Protein AF-A0A9E0SSR3-F1 (afdb_monomer)

Foldseek 3Di:
DDDDDDDDDDDDDDDDDDDDDDDDDDDDDDDDDDDDDDDDDDDDDDDDDDDDDDDDDDDDDDDDDDDDDDDDDDDDDDDDDDDDDDDDDDDDDDDDPDDPPPPPPPDPPPDPDPPPLLVQLAAAPAEEEFEPCLFDLSLLQQLLNLVSHYQYEYEDQDPVSQVVSQVVSVVVPRDHYHYQHFDLLDLVGQQVSQVCCCPPVHQHQEYEAPFADFDFDAPVPDDPVNLVVRLSRLPVSLVSNVVSNLVRCLVVLGHFYEREAALLLPDDDGRGVSNSVSSVNSLVVQLVCLVVCVVSNYAGEYEYEAAEDTPNCVVQCPPPVSVVVLLVLQLQSDGDYSNLCSSVSSCRSGSVCSPPHSYYHYDHNCNNVDD

Radius of gyration: 33.17 Å; Cα contacts (8 Å, |Δi|>4): 531; chains: 1; bounding box: 110×80×106 Å

Nearest PDB structures (foldseek):
  5u9p-assembly1_C  TM=9.780E-01  e=1.387E-35  Burkholderia cenocepacia J2315
  4ibo-assembly1_C  TM=9.867E-01  e=1.093E-34  Agrobacterium fabrum str. C58
  3cxr-assembly1_A  TM=9.674E-01  e=9.630E-32  Streptococcus suis 05ZYH33
  6y4d-assembly1_A  TM=9.589E-01  e=2.895E-24  Zephyranthes treatiae
  7wwx-assembly1_A  TM=9.240E-01  e=2.551E-21  Herbaspirillum huttiense subsp. putei IAM 15032

Mean predicted aligned error: 15.44 Å

Structure (mmCIF, N/CA/C/O backbone):
data_AF-A0A9E0SSR3-F1
#
_entry.id   AF-A0A9E0SSR3-F1
#
loop_
_atom_site.group_PDB
_atom_site.id
_atom_site.type_symbol
_atom_site.label_atom_id
_atom_site.label_alt_id
_atom_site.label_comp_id
_atom_site.label_asym_id
_atom_site.label_entity_id
_atom_site.label_seq_id
_atom_site.pdbx_PDB_ins_code
_atom_site.Cartn_x
_atom_site.Cartn_y
_atom_site.Cartn_z
_atom_site.occupancy
_atom_site.B_iso_or_equiv
_atom_site.auth_seq_id
_atom_site.auth_comp_id
_atom_site.auth_asym_id
_atom_site.auth_atom_id
_atom_site.pdbx_PDB_model_num
ATOM 1 N N . MET A 1 1 ? -44.511 -11.052 -64.572 1.00 38.31 1 MET A N 1
ATOM 2 C CA . MET A 1 1 ? -44.019 -11.816 -65.741 1.00 38.31 1 MET A CA 1
ATOM 3 C C . MET A 1 1 ? -42.510 -11.606 -65.842 1.00 38.31 1 MET A C 1
ATOM 5 O O . MET A 1 1 ? -42.087 -10.483 -65.611 1.00 38.31 1 MET A O 1
ATOM 9 N N . GLY A 1 2 ? -41.720 -12.656 -66.117 1.00 45.28 2 GLY A N 1
ATOM 10 C CA . GLY A 1 2 ? -40.333 -12.527 -66.626 1.00 45.28 2 GLY A CA 1
ATOM 11 C C . GLY A 1 2 ? -40.327 -12.316 -68.154 1.00 45.28 2 GLY A C 1
ATOM 12 O O . GLY A 1 2 ? -41.429 -12.162 -68.688 1.00 45.28 2 GLY A O 1
ATOM 13 N N . PRO A 1 3 ? -39.177 -12.337 -68.875 1.00 61.84 3 PRO A N 1
ATOM 14 C CA . PRO A 1 3 ? -37.990 -13.217 -68.704 1.00 61.84 3 PRO A CA 1
ATOM 15 C C . PRO A 1 3 ? -36.643 -12.452 -68.496 1.00 61.84 3 PRO A C 1
ATOM 17 O O . PRO A 1 3 ? -36.625 -11.234 -68.602 1.00 61.84 3 PRO A O 1
ATOM 20 N N . ARG A 1 4 ? -35.546 -13.042 -67.964 1.00 42.62 4 ARG A N 1
ATOM 21 C CA . ARG A 1 4 ? -34.426 -13.805 -68.619 1.00 42.62 4 ARG A CA 1
ATOM 22 C C . ARG A 1 4 ? -33.921 -13.176 -69.941 1.00 42.62 4 ARG A C 1
ATOM 24 O O . ARG A 1 4 ? -34.754 -12.952 -70.806 1.00 42.62 4 ARG A O 1
ATOM 31 N N . GLY A 1 5 ? -32.634 -12.926 -70.227 1.00 33.50 5 GLY A N 1
ATOM 32 C CA . GLY A 1 5 ? -31.317 -13.082 -69.552 1.00 33.50 5 GLY A CA 1
ATOM 33 C C . GLY A 1 5 ? -30.255 -12.299 -70.388 1.00 33.50 5 GLY A C 1
ATOM 34 O O . GLY A 1 5 ? -30.669 -11.414 -71.129 1.00 33.50 5 GLY A O 1
ATOM 35 N N . ASP A 1 6 ? -28.931 -12.530 -70.412 1.00 40.16 6 ASP A N 1
ATOM 36 C CA . ASP A 1 6 ? -28.001 -13.392 -69.650 1.00 40.16 6 ASP A CA 1
ATOM 37 C C . ASP A 1 6 ? -26.511 -12.996 -69.973 1.00 40.16 6 ASP A C 1
ATOM 39 O O . ASP A 1 6 ? -26.298 -11.997 -70.651 1.00 40.16 6 ASP A O 1
ATOM 43 N N . GLN A 1 7 ? -25.503 -13.795 -69.567 1.00 34.34 7 GLN A N 1
ATOM 44 C CA . GLN A 1 7 ? -24.059 -13.781 -69.961 1.00 34.34 7 GLN A CA 1
ATOM 45 C C . GLN A 1 7 ? -23.076 -12.719 -69.378 1.00 34.34 7 GLN A C 1
ATOM 47 O O . GLN A 1 7 ? -23.081 -11.540 -69.717 1.00 34.34 7 GLN A O 1
ATOM 52 N N . ARG A 1 8 ? -22.103 -13.220 -68.588 1.00 37.25 8 ARG A N 1
ATOM 53 C CA . ARG A 1 8 ? -20.719 -12.689 -68.424 1.00 37.25 8 ARG A CA 1
ATOM 54 C C . ARG A 1 8 ? -19.788 -13.421 -69.436 1.00 37.25 8 ARG A C 1
ATOM 56 O O . ARG A 1 8 ? -20.233 -14.462 -69.924 1.00 37.25 8 ARG A O 1
ATOM 63 N N . PRO A 1 9 ? -18.531 -12.998 -69.733 1.00 44.44 9 PRO A N 1
ATOM 64 C CA . PRO A 1 9 ? -17.406 -13.084 -68.775 1.00 44.44 9 PRO A CA 1
ATOM 65 C C . PRO A 1 9 ? -16.320 -11.983 -68.904 1.00 44.44 9 PRO A C 1
ATOM 67 O O . PRO A 1 9 ? -16.315 -11.188 -69.836 1.00 44.44 9 PRO A O 1
ATOM 70 N N . GLY A 1 10 ? -15.360 -11.979 -67.972 1.00 29.73 10 GLY A N 1
ATOM 71 C CA . GLY A 1 10 ? -14.159 -11.136 -68.022 1.00 29.73 10 GLY A CA 1
ATOM 72 C C . GLY A 1 10 ? -13.473 -11.060 -66.659 1.00 29.73 10 GLY A C 1
ATOM 73 O O . GLY A 1 10 ? -13.881 -10.266 -65.818 1.00 29.73 10 GLY A O 1
ATOM 74 N N . ALA A 1 11 ? -12.483 -11.921 -66.422 1.00 32.44 11 ALA A N 1
ATOM 75 C CA . ALA A 1 11 ? -11.658 -11.893 -65.215 1.00 32.44 11 ALA A CA 1
ATOM 76 C C . ALA A 1 11 ? -10.379 -11.086 -65.469 1.00 32.44 11 ALA A C 1
ATOM 78 O O . ALA A 1 11 ? -9.798 -11.200 -66.546 1.00 32.44 11 ALA A O 1
ATOM 79 N N . LEU A 1 12 ? -9.931 -10.333 -64.464 1.00 34.34 12 LEU A N 1
ATOM 80 C CA . LEU A 1 12 ? -8.551 -9.876 -64.338 1.00 34.34 12 LEU A CA 1
ATOM 81 C C . LEU A 1 12 ? -8.130 -10.044 -62.878 1.00 34.34 12 LEU A C 1
ATOM 83 O O . LEU A 1 12 ? -8.772 -9.522 -61.967 1.00 34.34 12 LEU A O 1
ATOM 87 N N . GLU A 1 13 ? -7.087 -10.840 -62.695 1.00 34.66 13 GLU A N 1
ATOM 88 C CA . GLU A 1 13 ? -6.327 -10.988 -61.459 1.00 34.66 13 GLU A CA 1
ATOM 89 C C . GLU A 1 13 ? -5.354 -9.806 -61.365 1.00 34.66 13 GLU A C 1
ATOM 91 O O . GLU A 1 13 ? -4.778 -9.436 -62.388 1.00 34.66 13 GLU A O 1
ATOM 96 N N . ASP A 1 14 ? -5.117 -9.249 -60.173 1.00 35.16 14 ASP A N 1
ATOM 97 C CA . ASP A 1 14 ? -3.917 -8.429 -59.956 1.00 35.16 14 ASP A CA 1
ATOM 98 C C . ASP A 1 14 ? -3.368 -8.582 -58.525 1.00 35.16 14 ASP A C 1
ATOM 100 O O . ASP A 1 14 ? -3.754 -7.895 -57.583 1.00 35.16 14 ASP A O 1
ATOM 104 N N . GLN A 1 15 ? -2.544 -9.622 -58.410 1.00 33.06 15 GLN A N 1
ATOM 105 C CA . GLN A 1 15 ? -1.325 -9.787 -57.607 1.00 33.06 15 GLN A CA 1
ATOM 106 C C . GLN A 1 15 ? -1.195 -9.076 -56.245 1.00 33.06 15 GLN A C 1
ATOM 108 O O . GLN A 1 15 ? -0.981 -7.868 -56.145 1.00 33.06 15 GLN A O 1
ATOM 113 N N . ASP A 1 16 ? -1.116 -9.903 -55.199 1.00 34.25 16 ASP A N 1
ATOM 114 C CA . ASP A 1 16 ? -0.506 -9.559 -53.915 1.00 34.25 16 ASP A CA 1
ATOM 115 C C . ASP A 1 16 ? 0.968 -9.135 -54.076 1.00 34.25 16 ASP A C 1
ATOM 117 O O . ASP A 1 16 ? 1.752 -9.807 -54.752 1.00 34.25 16 ASP A O 1
ATOM 121 N N . GLN A 1 17 ? 1.380 -8.079 -53.366 1.00 31.50 17 GLN A N 1
ATOM 122 C CA . GLN A 1 17 ? 2.788 -7.812 -53.052 1.00 31.50 17 GLN A CA 1
ATOM 123 C C . GLN A 1 17 ? 2.940 -7.439 -51.571 1.00 31.50 17 GLN A C 1
ATOM 125 O O . GLN A 1 17 ? 2.714 -6.297 -51.168 1.00 31.50 17 GLN A O 1
ATOM 130 N N . GLU A 1 18 ? 3.357 -8.411 -50.758 1.00 37.19 18 GLU A N 1
ATOM 131 C CA . GLU A 1 18 ? 3.915 -8.153 -49.428 1.00 37.19 18 GLU A CA 1
ATOM 132 C C . GLU A 1 18 ? 5.345 -7.589 -49.552 1.00 37.19 18 GLU A C 1
ATOM 134 O O . GLU A 1 18 ? 6.150 -8.133 -50.312 1.00 37.19 18 GLU A O 1
ATOM 139 N N . PRO A 1 19 ? 5.723 -6.551 -48.784 1.00 39.19 19 PRO A N 1
ATOM 140 C CA . PRO A 1 19 ? 7.119 -6.158 -48.639 1.00 39.19 19 PRO A CA 1
ATOM 141 C C . PRO A 1 19 ? 7.780 -6.880 -47.451 1.00 39.19 19 PRO A C 1
ATOM 143 O O . PRO A 1 19 ? 7.548 -6.541 -46.287 1.00 39.19 19 PRO A O 1
ATOM 146 N N . GLU A 1 20 ? 8.667 -7.836 -47.740 1.00 33.56 20 GLU A N 1
ATOM 147 C CA . GLU A 1 20 ? 9.577 -8.413 -46.742 1.00 33.56 20 GLU A CA 1
ATOM 148 C C . GLU A 1 20 ? 10.486 -7.330 -46.126 1.00 33.56 20 GLU A C 1
ATOM 150 O O . GLU A 1 20 ? 11.180 -6.597 -46.832 1.00 33.56 20 GLU A O 1
ATOM 155 N N . LEU A 1 21 ? 10.554 -7.267 -44.792 1.00 35.69 21 LEU A N 1
ATOM 156 C CA . LEU A 1 21 ? 11.425 -6.340 -44.058 1.00 35.69 21 LEU A CA 1
ATOM 157 C C . LEU A 1 21 ? 12.453 -7.091 -43.200 1.00 35.69 21 LEU A C 1
ATOM 159 O O . LEU A 1 21 ? 12.410 -7.115 -41.969 1.00 35.69 21 LEU A O 1
ATOM 163 N N . HIS A 1 22 ? 13.443 -7.680 -43.873 1.00 37.38 22 HIS A N 1
ATOM 164 C CA . HIS A 1 22 ? 14.673 -8.147 -43.235 1.00 37.38 22 HIS A CA 1
ATOM 165 C C . HIS A 1 22 ? 15.676 -6.995 -43.055 1.00 37.38 22 HIS A C 1
ATOM 167 O O . HIS A 1 22 ? 16.493 -6.720 -43.931 1.00 37.38 22 HIS A O 1
ATOM 173 N N . ALA A 1 23 ? 15.676 -6.368 -41.876 1.00 35.09 23 ALA A N 1
ATOM 174 C CA . ALA A 1 23 ? 16.703 -5.406 -41.469 1.00 35.09 23 ALA A CA 1
ATOM 175 C C . ALA A 1 23 ? 17.482 -5.916 -40.243 1.00 35.09 23 ALA A C 1
ATOM 177 O O . ALA A 1 23 ? 16.950 -6.005 -39.136 1.00 35.09 23 ALA A O 1
ATOM 178 N N . ARG A 1 24 ? 18.767 -6.246 -40.431 1.00 36.78 24 ARG A N 1
ATOM 179 C CA . ARG A 1 24 ? 19.707 -6.510 -39.325 1.00 36.78 24 ARG A CA 1
ATOM 180 C C . ARG A 1 24 ? 20.199 -5.172 -38.747 1.00 36.78 24 ARG A C 1
ATOM 182 O O . ARG A 1 24 ? 20.486 -4.270 -39.532 1.00 36.78 24 ARG A O 1
ATOM 189 N N . PRO A 1 25 ? 20.349 -5.019 -37.420 1.00 41.94 25 PRO A N 1
ATOM 190 C CA . PRO A 1 25 ? 20.829 -3.768 -36.842 1.00 41.94 25 PRO A CA 1
ATOM 191 C C . PRO A 1 25 ? 22.341 -3.591 -37.052 1.00 41.94 25 PRO A C 1
ATOM 193 O O . PRO A 1 25 ? 23.139 -4.432 -36.636 1.00 41.94 25 PRO A O 1
ATOM 196 N N . HIS A 1 26 ? 22.737 -2.466 -37.650 1.00 34.84 26 HIS A N 1
ATOM 197 C CA . HIS A 1 26 ? 24.120 -1.991 -37.626 1.00 34.84 26 HIS A CA 1
ATOM 198 C C . HIS A 1 26 ? 24.444 -1.367 -36.258 1.00 34.84 26 HIS A C 1
ATOM 200 O O . HIS A 1 26 ? 23.691 -0.536 -35.752 1.00 34.84 26 HIS A O 1
ATOM 206 N N . LEU A 1 27 ? 25.582 -1.751 -35.676 1.00 36.62 27 LEU A N 1
ATOM 207 C CA . LEU A 1 27 ? 26.154 -1.123 -34.481 1.00 36.62 27 LEU A CA 1
ATOM 208 C C . LEU A 1 27 ? 26.982 0.112 -34.883 1.00 36.62 27 LEU A C 1
ATOM 210 O O . LEU A 1 27 ? 27.830 -0.024 -35.766 1.00 36.62 27 LEU A O 1
ATOM 214 N N . PRO A 1 28 ? 26.795 1.286 -34.250 1.00 42.66 28 PRO A N 1
ATOM 215 C CA . PRO A 1 28 ? 27.692 2.423 -34.425 1.00 42.66 28 PRO A CA 1
ATOM 216 C C . PRO A 1 28 ? 28.996 2.268 -33.621 1.00 42.66 28 PRO A C 1
ATOM 218 O O . PRO A 1 28 ? 29.064 1.567 -32.610 1.00 42.66 28 PRO A O 1
ATOM 221 N N . GLU A 1 29 ? 30.036 2.931 -34.119 1.00 35.50 29 GLU A N 1
ATOM 222 C CA . GLU A 1 29 ? 31.445 2.750 -33.753 1.00 35.50 29 GLU A CA 1
ATOM 223 C C . GLU A 1 29 ? 31.858 3.387 -32.410 1.00 35.50 29 GLU A C 1
ATOM 225 O O . GLU A 1 29 ? 31.206 4.290 -31.882 1.00 35.50 29 GLU A O 1
ATOM 230 N N . GLN A 1 30 ? 32.982 2.924 -31.852 1.00 32.69 30 GLN A N 1
ATOM 231 C CA . GLN A 1 30 ? 33.506 3.380 -30.560 1.00 32.69 30 GLN A CA 1
ATOM 232 C C . GLN A 1 30 ? 34.227 4.733 -30.667 1.00 32.69 30 GLN A C 1
ATOM 234 O O . GLN A 1 30 ? 35.261 4.839 -31.325 1.00 32.69 30 GLN A O 1
ATOM 239 N N . VAL A 1 31 ? 33.778 5.740 -29.912 1.00 35.44 31 VAL A N 1
ATOM 240 C CA . VAL A 1 31 ? 34.524 6.998 -29.726 1.00 35.44 31 VAL A CA 1
ATOM 241 C C . VAL A 1 31 ? 35.475 6.870 -28.530 1.00 35.44 31 VAL A C 1
ATOM 243 O O . VAL A 1 31 ? 35.044 6.636 -27.401 1.00 35.44 31 VAL A O 1
ATOM 246 N N . ARG A 1 32 ? 36.785 7.033 -28.764 1.00 37.12 32 ARG A N 1
ATOM 247 C CA . ARG A 1 32 ? 37.817 7.100 -27.708 1.00 37.12 32 ARG A CA 1
ATOM 248 C C . ARG A 1 32 ? 37.974 8.534 -27.163 1.00 37.12 32 ARG A C 1
ATOM 250 O O . ARG A 1 32 ? 37.752 9.485 -27.908 1.00 37.12 32 ARG A O 1
ATOM 257 N N . PRO A 1 33 ? 38.377 8.714 -25.889 1.00 37.47 33 PRO A N 1
ATOM 258 C CA . PRO A 1 33 ? 38.364 10.022 -25.233 1.00 37.47 33 PRO A CA 1
ATOM 259 C C . PRO A 1 33 ? 39.595 10.887 -25.548 1.00 37.47 33 PRO A C 1
ATOM 261 O O . PRO A 1 33 ? 40.723 10.393 -25.620 1.00 37.47 33 PRO A O 1
ATOM 264 N N . HIS A 1 34 ? 39.397 12.206 -25.626 1.00 34.47 34 HIS A N 1
ATOM 265 C CA . HIS A 1 34 ? 40.488 13.182 -25.639 1.00 34.47 34 HIS A CA 1
ATOM 266 C C . HIS A 1 34 ? 41.014 13.464 -24.221 1.00 34.47 34 HIS A C 1
ATOM 268 O O . HIS A 1 34 ? 40.250 13.784 -23.315 1.00 34.47 34 HIS A O 1
ATOM 274 N N . ARG A 1 35 ? 42.343 13.415 -24.050 1.00 32.72 35 ARG A N 1
ATOM 275 C CA . ARG A 1 35 ? 43.065 13.963 -22.887 1.00 32.72 35 ARG A CA 1
ATOM 276 C C . ARG A 1 35 ? 43.650 15.342 -23.207 1.00 32.72 35 ARG A C 1
ATOM 278 O O . ARG A 1 35 ? 44.307 15.477 -24.236 1.00 32.72 35 ARG A O 1
ATOM 285 N N . ARG A 1 36 ? 43.491 16.282 -22.270 1.00 32.94 36 ARG A N 1
ATOM 286 C CA . ARG A 1 36 ? 44.345 17.435 -21.874 1.00 32.94 36 ARG A CA 1
ATOM 287 C C . ARG A 1 36 ? 43.534 18.182 -20.794 1.00 32.94 36 ARG A C 1
ATOM 289 O O . ARG A 1 36 ? 42.352 18.392 -21.016 1.00 32.94 36 ARG A O 1
ATOM 296 N N . GLY A 1 37 ? 44.036 18.582 -19.629 1.00 26.62 37 GLY A N 1
ATOM 297 C CA . GLY A 1 37 ? 45.376 18.467 -19.050 1.00 26.62 37 GLY A CA 1
ATOM 298 C C . GLY A 1 37 ? 45.677 19.729 -18.235 1.00 26.62 37 GLY A C 1
ATOM 299 O O . GLY A 1 37 ? 45.951 20.755 -18.847 1.00 26.62 37 GLY A O 1
ATOM 300 N N . ALA A 1 38 ? 45.592 19.657 -16.901 1.00 30.33 38 ALA A N 1
ATOM 301 C CA . ALA A 1 38 ? 45.991 20.721 -15.974 1.00 30.33 38 ALA A CA 1
ATOM 302 C C . ALA A 1 38 ? 46.158 20.170 -14.541 1.00 30.33 38 ALA A C 1
ATOM 304 O O . ALA A 1 38 ? 45.207 19.658 -13.962 1.00 30.33 38 ALA A O 1
ATOM 305 N N . GLU A 1 39 ? 47.371 20.305 -14.020 1.00 31.39 39 GLU A N 1
ATOM 306 C CA . GLU A 1 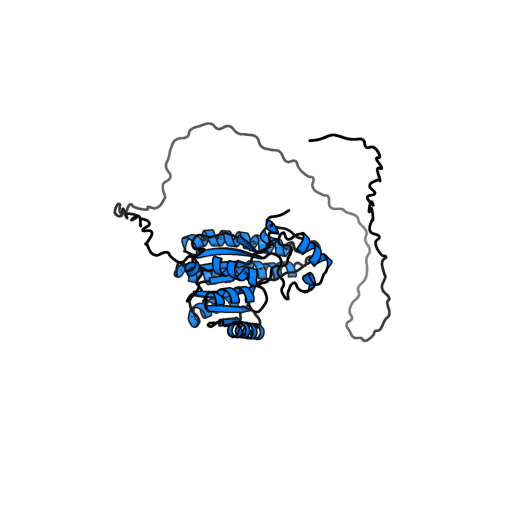39 ? 47.867 20.184 -12.635 1.00 31.39 39 GLU A CA 1
ATOM 307 C C . GLU A 1 39 ? 49.128 21.096 -12.599 1.00 31.39 39 GLU A C 1
ATOM 309 O O . GLU A 1 39 ? 49.631 21.400 -13.694 1.00 31.39 39 GLU A O 1
ATOM 314 N N . PRO A 1 40 ? 49.652 21.571 -11.447 1.00 44.56 40 PRO A N 1
ATOM 315 C CA . PRO A 1 40 ? 49.652 20.894 -10.143 1.00 44.56 40 PRO A CA 1
ATOM 316 C C . PRO A 1 40 ? 49.350 21.794 -8.923 1.00 44.56 40 PRO A C 1
ATOM 318 O O . PRO A 1 40 ? 49.104 22.986 -9.065 1.00 44.56 40 PRO A O 1
ATOM 321 N N . ASP A 1 41 ? 49.356 21.166 -7.744 1.00 29.06 41 ASP A N 1
ATOM 322 C CA . ASP A 1 41 ? 49.988 21.563 -6.464 1.00 29.06 41 ASP A CA 1
ATOM 323 C C . ASP A 1 41 ? 49.490 20.514 -5.436 1.00 29.06 41 ASP A C 1
ATOM 325 O O . ASP A 1 41 ? 48.286 20.278 -5.383 1.00 29.06 41 ASP A O 1
ATOM 329 N N . ALA A 1 42 ? 50.234 19.748 -4.629 1.00 28.89 42 ALA A N 1
ATOM 330 C CA . ALA A 1 42 ? 51.590 19.718 -4.058 1.00 28.89 42 ALA A CA 1
ATOM 331 C C . ALA A 1 42 ? 51.414 19.408 -2.542 1.00 28.89 42 ALA A C 1
ATOM 333 O O . ALA A 1 42 ? 50.375 19.736 -1.977 1.00 28.89 42 ALA A O 1
ATOM 334 N N . GLU A 1 43 ? 52.427 18.797 -1.909 1.00 27.97 43 GLU A N 1
ATOM 335 C CA . GLU A 1 43 ? 52.459 18.311 -0.503 1.00 27.97 43 GLU A CA 1
ATOM 336 C C . GLU A 1 43 ? 51.584 17.073 -0.167 1.00 27.97 43 GLU A C 1
ATOM 338 O O . GLU A 1 43 ? 50.457 16.943 -0.631 1.00 27.97 43 GLU A O 1
ATOM 343 N N . ALA A 1 44 ? 51.996 16.126 0.688 1.00 27.66 44 ALA A N 1
ATOM 344 C CA . ALA A 1 44 ? 53.327 15.626 1.074 1.00 27.66 44 ALA A CA 1
ATOM 345 C C . ALA A 1 44 ? 53.133 14.319 1.882 1.00 27.66 44 ALA A C 1
ATOM 347 O O . ALA A 1 44 ? 52.279 14.296 2.762 1.00 27.66 44 ALA A O 1
ATOM 348 N N . ASP A 1 45 ? 53.912 13.266 1.609 1.00 27.86 45 ASP A N 1
ATOM 349 C CA . ASP A 1 45 ? 54.617 12.476 2.642 1.00 27.86 45 ASP A CA 1
ATOM 350 C C . ASP A 1 45 ? 55.555 11.451 1.977 1.00 27.86 45 ASP A C 1
ATOM 352 O O . ASP A 1 45 ? 55.212 10.840 0.960 1.00 27.86 45 ASP A O 1
ATOM 356 N N . GLU A 1 46 ? 56.758 11.302 2.533 1.00 28.94 46 GLU A N 1
ATOM 357 C CA . GLU A 1 46 ? 57.804 10.382 2.063 1.00 28.94 46 GLU A CA 1
ATOM 358 C C . GLU A 1 46 ? 57.887 9.112 2.946 1.00 28.94 46 GLU A C 1
ATOM 360 O O . GLU A 1 46 ? 57.067 8.885 3.832 1.00 28.94 46 GLU A O 1
ATOM 365 N N . ASP A 1 47 ? 58.921 8.306 2.690 1.00 28.56 47 ASP A N 1
ATOM 366 C CA . ASP A 1 47 ? 59.407 7.149 3.452 1.00 28.56 47 ASP A CA 1
ATOM 367 C C . ASP A 1 47 ? 58.666 5.793 3.305 1.00 28.56 47 ASP A C 1
ATOM 369 O O . ASP A 1 47 ? 57.459 5.665 3.479 1.00 28.56 47 ASP A O 1
ATOM 373 N N . LEU A 1 48 ? 59.351 4.671 3.025 1.00 31.05 48 LEU A N 1
ATOM 374 C CA . LEU A 1 48 ? 60.772 4.477 2.685 1.00 31.05 48 LEU A CA 1
ATOM 375 C C . LEU A 1 48 ? 60.963 3.195 1.846 1.00 31.05 48 LEU A C 1
ATOM 377 O O . LEU A 1 48 ? 60.295 2.181 2.055 1.00 31.05 48 LEU A O 1
ATOM 381 N N . ASP A 1 49 ? 61.911 3.238 0.909 1.00 27.86 49 ASP A N 1
ATOM 382 C CA . ASP A 1 49 ? 62.396 2.094 0.122 1.00 27.86 49 ASP A CA 1
ATOM 383 C C . ASP A 1 49 ? 63.131 1.073 1.010 1.00 27.86 49 ASP A C 1
ATOM 385 O O . ASP A 1 49 ? 63.877 1.485 1.895 1.00 27.86 49 ASP A O 1
ATOM 389 N N . HIS A 1 50 ? 63.012 -0.234 0.725 1.00 31.67 50 HIS A N 1
ATOM 390 C CA . HIS A 1 50 ? 64.144 -1.169 0.844 1.00 31.67 50 HIS A CA 1
ATOM 391 C C . HIS A 1 50 ? 64.011 -2.398 -0.083 1.00 31.67 50 HIS A C 1
ATOM 393 O O . HIS A 1 50 ? 63.183 -3.294 0.087 1.00 31.67 50 HIS A O 1
ATOM 399 N N . ALA A 1 51 ? 64.900 -2.420 -1.072 1.00 30.80 51 ALA A N 1
ATOM 400 C CA . ALA A 1 51 ? 64.992 -3.330 -2.207 1.00 30.80 51 ALA A CA 1
ATOM 401 C C . ALA A 1 51 ? 65.252 -4.841 -1.942 1.00 30.80 51 ALA A C 1
ATOM 403 O O . ALA A 1 51 ? 65.701 -5.263 -0.879 1.00 30.80 51 ALA A O 1
ATOM 404 N N . ARG A 1 52 ? 65.179 -5.591 -3.066 1.00 30.14 52 ARG A N 1
ATOM 405 C CA . ARG A 1 52 ? 65.821 -6.891 -3.427 1.00 30.14 52 ARG A CA 1
ATOM 406 C C . ARG A 1 52 ? 64.952 -8.167 -3.424 1.00 30.14 52 ARG A C 1
ATOM 408 O O . ARG A 1 52 ? 64.755 -8.827 -2.412 1.00 30.14 52 ARG A O 1
ATOM 415 N N . ARG A 1 53 ? 64.602 -8.614 -4.642 1.00 30.55 53 ARG A N 1
ATOM 416 C CA . ARG A 1 53 ? 64.505 -10.047 -5.027 1.00 30.55 53 ARG A CA 1
ATOM 417 C C . ARG A 1 53 ? 65.926 -10.551 -5.393 1.00 30.55 53 ARG A C 1
ATOM 419 O O . ARG A 1 53 ? 66.740 -9.699 -5.760 1.00 30.55 53 ARG A O 1
ATOM 426 N N . PRO A 1 54 ? 66.264 -11.860 -5.322 1.00 37.41 54 PRO A N 1
ATOM 427 C CA . PRO A 1 54 ? 65.795 -12.856 -6.306 1.00 37.41 54 PRO A CA 1
ATOM 428 C C . PRO A 1 54 ? 65.495 -14.260 -5.726 1.00 37.41 54 PRO A C 1
ATOM 430 O O . PRO A 1 54 ? 65.905 -14.588 -4.619 1.00 37.41 54 PRO A O 1
ATOM 433 N N . GLY A 1 55 ? 64.834 -15.122 -6.508 1.00 29.31 55 GLY A N 1
ATOM 434 C CA . GLY A 1 55 ? 64.662 -16.546 -6.174 1.00 29.31 55 GLY A CA 1
ATOM 435 C C . GLY A 1 55 ? 63.465 -17.179 -6.884 1.00 29.31 55 GLY A C 1
ATOM 436 O O . GLY A 1 55 ? 62.324 -16.850 -6.580 1.00 29.31 55 GLY A O 1
ATOM 437 N N . HIS A 1 56 ? 63.729 -18.061 -7.848 1.00 31.08 56 HIS A N 1
ATOM 438 C CA . HIS A 1 56 ? 62.725 -18.773 -8.645 1.00 31.08 56 HIS A CA 1
ATOM 439 C C . HIS A 1 56 ? 62.625 -20.210 -8.120 1.00 31.08 56 HIS A C 1
ATOM 441 O O . HIS A 1 56 ? 63.642 -20.896 -8.110 1.00 31.08 56 HIS A O 1
ATOM 447 N N . GLU A 1 57 ? 61.442 -20.692 -7.733 1.00 32.34 57 GLU A N 1
ATOM 448 C CA . GLU A 1 57 ? 61.190 -22.138 -7.638 1.00 32.34 57 GLU A CA 1
ATOM 449 C C . GLU A 1 57 ? 59.695 -22.461 -7.797 1.00 32.34 57 GLU A C 1
ATOM 451 O O . GLU A 1 57 ? 58.844 -21.965 -7.058 1.00 32.34 57 GLU A O 1
ATOM 456 N N . ASP A 1 58 ? 59.377 -23.294 -8.790 1.00 36.66 58 ASP A N 1
ATOM 457 C CA . ASP A 1 58 ? 58.025 -23.785 -9.058 1.00 36.66 58 ASP A CA 1
ATOM 458 C C . ASP A 1 58 ? 57.576 -24.808 -8.011 1.00 36.66 58 ASP A C 1
ATOM 460 O O . ASP A 1 58 ? 58.284 -25.785 -7.749 1.00 36.66 58 ASP A O 1
ATOM 464 N N . ARG A 1 59 ? 56.340 -24.673 -7.505 1.00 35.44 59 ARG A N 1
ATOM 465 C CA . ARG A 1 59 ? 55.582 -25.789 -6.904 1.00 35.44 59 ARG A CA 1
ATOM 466 C C . ARG A 1 59 ? 54.076 -25.512 -6.838 1.00 35.44 59 ARG A C 1
ATOM 468 O O . ARG A 1 59 ? 53.571 -24.883 -5.913 1.00 35.44 59 ARG A O 1
ATOM 475 N N . LEU A 1 60 ? 53.344 -26.061 -7.807 1.00 38.09 60 LEU A N 1
ATOM 476 C CA . LEU A 1 60 ? 51.879 -26.151 -7.784 1.00 38.09 60 LEU A CA 1
ATOM 477 C C . LEU A 1 60 ? 51.401 -27.075 -6.641 1.00 38.09 60 LEU A C 1
ATOM 479 O O . LEU A 1 60 ? 51.846 -28.229 -6.583 1.00 38.09 60 LEU A O 1
ATOM 483 N N . PRO A 1 61 ? 50.453 -26.658 -5.780 1.00 38.09 61 PRO A N 1
ATOM 484 C CA . PRO A 1 61 ? 49.757 -27.578 -4.886 1.00 38.09 61 PRO A CA 1
ATOM 485 C C . PRO A 1 61 ? 48.731 -28.418 -5.668 1.00 38.09 61 PRO A C 1
ATOM 487 O O . PRO A 1 61 ? 47.958 -27.915 -6.483 1.00 38.09 61 PRO A O 1
ATOM 490 N N . ARG A 1 62 ? 48.738 -29.733 -5.428 1.00 35.50 62 ARG A N 1
ATOM 491 C CA . ARG A 1 62 ? 47.912 -30.721 -6.143 1.00 35.50 62 ARG A CA 1
ATOM 492 C C . ARG A 1 62 ? 46.453 -30.694 -5.671 1.00 35.50 62 ARG A C 1
ATOM 494 O O . ARG A 1 62 ? 46.198 -30.687 -4.471 1.00 35.50 62 ARG A O 1
ATOM 501 N N . GLN A 1 63 ? 45.508 -30.804 -6.607 1.00 38.88 63 GLN A N 1
ATOM 502 C CA . GLN A 1 63 ? 44.100 -31.086 -6.298 1.00 38.88 63 GLN A CA 1
ATOM 503 C C . GLN A 1 63 ? 43.923 -32.510 -5.724 1.00 38.88 63 GLN A C 1
ATOM 505 O O . GLN A 1 63 ? 44.473 -33.460 -6.293 1.00 38.88 63 GLN A O 1
ATOM 510 N N . PRO A 1 64 ? 43.111 -32.702 -4.667 1.00 37.88 64 PRO A N 1
ATOM 511 C CA . PRO A 1 64 ? 42.553 -34.007 -4.318 1.00 37.88 64 PRO A CA 1
ATOM 512 C C . PRO A 1 64 ? 41.516 -34.459 -5.358 1.00 37.88 64 PRO A C 1
ATOM 514 O O . PRO A 1 64 ? 40.798 -33.645 -5.937 1.00 37.88 64 PRO A O 1
ATOM 517 N N . ARG A 1 65 ? 41.449 -35.770 -5.610 1.00 33.53 65 ARG A N 1
ATOM 518 C CA . ARG A 1 65 ? 40.581 -36.371 -6.635 1.00 33.53 65 ARG A CA 1
ATOM 519 C C . ARG A 1 65 ? 39.118 -36.442 -6.190 1.00 33.53 65 ARG A C 1
ATOM 521 O O . ARG A 1 65 ? 38.829 -36.568 -5.006 1.00 33.53 65 ARG A O 1
ATOM 528 N N . ALA A 1 66 ? 38.214 -36.438 -7.168 1.00 35.38 66 ALA A N 1
ATOM 529 C CA . ALA A 1 66 ? 36.805 -36.744 -6.957 1.00 35.38 66 ALA A CA 1
ATOM 530 C C . ALA A 1 66 ? 36.604 -38.246 -6.697 1.00 35.38 66 ALA A C 1
ATOM 532 O O . ALA A 1 66 ? 36.954 -39.067 -7.549 1.00 35.38 66 ALA A O 1
ATOM 533 N N . ASP A 1 67 ? 35.990 -38.584 -5.562 1.00 32.50 67 ASP A N 1
ATOM 534 C CA . ASP A 1 67 ? 35.517 -39.937 -5.266 1.00 32.50 67 ASP A CA 1
ATOM 535 C C . ASP A 1 67 ? 34.014 -40.096 -5.529 1.00 32.50 67 ASP A C 1
ATOM 537 O O . ASP A 1 67 ? 33.227 -39.147 -5.522 1.00 32.50 67 ASP A O 1
ATOM 541 N N . ARG A 1 68 ? 33.636 -41.330 -5.865 1.00 34.81 68 ARG A N 1
ATOM 542 C CA . ARG A 1 68 ? 32.373 -41.670 -6.529 1.00 34.81 68 ARG A CA 1
ATOM 543 C C . ARG A 1 68 ? 31.213 -41.783 -5.539 1.00 34.81 68 ARG A C 1
ATOM 545 O O . ARG A 1 68 ? 31.320 -42.482 -4.536 1.00 34.81 68 ARG A O 1
ATOM 552 N N . TYR A 1 69 ? 30.057 -41.223 -5.897 1.00 32.06 69 TYR A N 1
ATOM 553 C CA . TYR A 1 69 ? 28.793 -41.536 -5.225 1.00 32.06 69 TYR A CA 1
ATOM 554 C C . TYR A 1 69 ? 28.406 -43.004 -5.462 1.00 32.06 69 TYR A C 1
ATOM 556 O O . TYR A 1 69 ? 28.098 -43.397 -6.587 1.00 32.06 69 TYR A O 1
ATOM 564 N N . ALA A 1 70 ? 28.381 -43.799 -4.392 1.00 33.25 70 ALA A N 1
ATOM 565 C CA . ALA A 1 70 ? 27.818 -45.145 -4.372 1.00 33.25 70 ALA A CA 1
ATOM 566 C C . ALA A 1 70 ? 26.553 -45.169 -3.496 1.00 33.25 70 ALA A C 1
ATOM 568 O O . ALA A 1 70 ? 26.574 -44.742 -2.343 1.00 33.25 70 ALA A O 1
ATOM 569 N N . LEU A 1 71 ? 25.445 -45.665 -4.051 1.00 37.91 71 LEU A N 1
ATOM 570 C CA . LEU A 1 71 ? 24.163 -45.807 -3.351 1.00 37.91 71 LEU A CA 1
ATOM 571 C C . LEU A 1 71 ? 24.177 -47.038 -2.422 1.00 37.91 71 LEU A C 1
ATOM 573 O O . LEU A 1 71 ? 24.536 -48.123 -2.884 1.00 37.91 71 LEU A O 1
ATOM 577 N N . PRO A 1 72 ? 23.725 -46.940 -1.157 1.00 38.91 72 PRO A N 1
ATOM 578 C CA . PRO A 1 72 ? 23.498 -48.112 -0.317 1.00 38.91 72 PRO A CA 1
ATOM 579 C C . PRO A 1 72 ? 22.123 -48.756 -0.577 1.00 38.91 72 PRO A C 1
ATOM 581 O O . PRO A 1 72 ? 21.106 -48.087 -0.760 1.00 38.91 72 PRO A O 1
ATOM 584 N N . HIS A 1 73 ? 22.103 -50.090 -0.579 1.00 33.19 73 HIS A N 1
ATOM 585 C CA . HIS A 1 73 ? 20.944 -50.922 -0.918 1.00 33.19 73 HIS A CA 1
ATOM 586 C C . HIS A 1 73 ? 19.823 -50.948 0.141 1.00 33.19 73 HIS A C 1
ATOM 588 O O . HIS A 1 73 ? 20.052 -50.785 1.339 1.00 33.19 73 HIS A O 1
ATOM 594 N N . ARG A 1 74 ? 18.612 -51.306 -0.327 1.00 37.47 74 ARG A N 1
ATOM 595 C CA . ARG A 1 74 ? 17.483 -51.824 0.476 1.00 37.47 74 ARG A CA 1
ATOM 596 C C . ARG A 1 74 ? 17.948 -52.764 1.602 1.00 37.47 74 ARG A C 1
ATOM 598 O O . ARG A 1 74 ? 18.676 -53.719 1.337 1.00 37.47 74 ARG A O 1
ATOM 605 N N . ARG A 1 75 ? 17.374 -52.611 2.801 1.00 33.31 75 ARG A N 1
ATOM 606 C CA . ARG A 1 75 ? 17.265 -53.692 3.798 1.00 33.31 75 ARG A CA 1
ATOM 607 C C . ARG A 1 75 ? 15.804 -54.073 4.027 1.00 33.31 75 ARG A C 1
ATOM 609 O O . ARG A 1 75 ? 14.920 -53.223 3.991 1.00 33.31 75 ARG A O 1
ATOM 616 N N . GLN A 1 76 ? 15.577 -55.371 4.204 1.00 33.16 76 GLN A N 1
ATOM 617 C CA . GLN A 1 76 ? 14.266 -55.979 4.435 1.00 33.16 76 GLN A CA 1
ATOM 618 C C . GLN A 1 76 ? 13.797 -55.757 5.880 1.00 33.16 76 GLN A C 1
ATOM 620 O O . GLN A 1 76 ? 14.614 -55.651 6.794 1.00 33.16 76 GLN A O 1
ATOM 625 N N . LEU A 1 77 ? 12.478 -55.731 6.076 1.00 34.16 77 LEU A N 1
ATOM 626 C CA . LEU A 1 77 ? 11.837 -55.759 7.392 1.00 34.16 77 LEU A CA 1
ATOM 627 C C . LEU A 1 77 ? 11.650 -57.210 7.862 1.00 34.16 77 LEU A C 1
ATOM 629 O O . LEU A 1 77 ? 11.234 -58.062 7.080 1.00 34.16 77 LEU A O 1
ATOM 633 N N . GLY A 1 78 ? 11.905 -57.456 9.148 1.00 30.47 78 GLY A N 1
ATOM 634 C CA . GLY A 1 78 ? 11.576 -58.686 9.878 1.00 30.47 78 GLY A CA 1
ATOM 635 C C . GLY A 1 78 ? 11.051 -58.331 11.285 1.00 30.47 78 GLY A C 1
ATOM 636 O O . GLY A 1 78 ? 11.376 -57.240 11.760 1.00 30.47 78 GLY A O 1
ATOM 637 N N . PRO A 1 79 ? 10.198 -59.156 11.926 1.00 45.03 79 PRO A N 1
ATOM 638 C CA . PRO A 1 79 ? 9.263 -58.653 12.940 1.00 45.03 79 PRO A CA 1
ATOM 639 C C . PRO A 1 79 ? 9.585 -58.990 14.412 1.00 45.03 79 PRO A C 1
ATOM 641 O O . PRO A 1 79 ? 10.340 -59.905 14.712 1.00 45.03 79 PRO A O 1
ATOM 644 N N . ASP A 1 80 ? 8.852 -58.284 15.285 1.00 36.31 80 ASP A N 1
ATOM 645 C CA . ASP A 1 80 ? 8.493 -58.587 16.685 1.00 36.31 80 ASP A CA 1
ATOM 646 C C . ASP A 1 80 ? 9.602 -58.619 17.760 1.00 36.31 80 ASP A C 1
ATOM 648 O O . ASP A 1 80 ? 10.326 -59.596 17.928 1.00 36.31 80 ASP A O 1
ATOM 652 N N . LEU A 1 81 ? 9.612 -57.579 18.607 1.00 34.84 81 LEU A N 1
ATOM 653 C CA . LEU A 1 81 ? 10.038 -57.682 20.006 1.00 34.84 81 LEU A CA 1
ATOM 654 C C . LEU A 1 81 ? 9.052 -56.938 20.917 1.00 34.84 81 LEU A C 1
ATOM 656 O O . LEU A 1 81 ? 9.088 -55.716 21.074 1.00 34.84 81 LEU A O 1
ATOM 660 N N . ARG A 1 82 ? 8.171 -57.710 21.554 1.00 35.66 82 ARG A N 1
ATOM 661 C CA . ARG A 1 82 ? 7.257 -57.252 22.604 1.00 35.66 82 ARG A CA 1
ATOM 662 C C . ARG A 1 82 ? 7.978 -56.996 23.935 1.00 35.66 82 ARG A C 1
ATOM 664 O O . ARG A 1 82 ? 8.515 -57.915 24.540 1.00 35.66 82 ARG A O 1
ATOM 671 N N . GLY A 1 83 ? 7.801 -55.781 24.461 1.00 32.72 83 GLY A N 1
ATOM 672 C CA . GLY A 1 83 ? 7.625 -55.537 25.899 1.00 32.72 83 GLY A CA 1
ATOM 673 C C . GLY A 1 83 ? 8.844 -55.116 26.730 1.00 32.72 83 GLY A C 1
ATOM 674 O O . GLY A 1 83 ? 9.601 -55.959 27.198 1.00 32.72 83 GLY A O 1
ATOM 675 N N . ARG A 1 84 ? 8.886 -53.830 27.115 1.00 33.25 84 ARG A N 1
ATOM 676 C CA . ARG A 1 84 ? 8.672 -53.360 28.509 1.00 33.25 84 ARG A CA 1
ATOM 677 C C . ARG A 1 84 ? 8.605 -51.814 28.568 1.00 33.25 84 ARG A C 1
ATOM 679 O O . ARG A 1 84 ? 8.965 -51.172 27.585 1.00 33.25 84 ARG A O 1
ATOM 686 N N . PRO A 1 85 ? 8.022 -51.215 29.628 1.00 36.09 85 PRO A N 1
ATOM 687 C CA . PRO A 1 85 ? 7.420 -49.882 29.533 1.00 36.09 85 PRO A CA 1
ATOM 688 C C . PRO A 1 85 ? 8.371 -48.728 29.874 1.00 36.09 85 PRO A C 1
ATOM 690 O O . PRO A 1 85 ? 9.195 -48.832 30.780 1.00 36.09 85 PRO A O 1
ATOM 693 N N . LEU A 1 86 ? 8.164 -47.586 29.214 1.00 37.00 86 LEU A N 1
ATOM 694 C CA . LEU A 1 86 ? 8.737 -46.300 29.612 1.00 37.00 86 LEU A CA 1
ATOM 695 C C . LEU A 1 86 ? 7.867 -45.660 30.703 1.00 37.00 86 LEU A C 1
ATOM 697 O O . LEU A 1 86 ? 6.700 -45.343 30.475 1.00 37.00 86 LEU A O 1
ATOM 701 N N . GLN A 1 87 ? 8.446 -45.458 31.884 1.00 34.66 87 GLN A N 1
ATOM 702 C CA . GLN A 1 87 ? 7.900 -44.574 32.914 1.00 34.66 87 GLN A CA 1
ATOM 703 C C . GLN A 1 87 ? 8.395 -43.143 32.660 1.00 34.66 87 GLN A C 1
ATOM 705 O O . GLN A 1 87 ? 9.556 -42.963 32.301 1.00 34.66 87 GLN A O 1
ATOM 710 N N . GLY A 1 88 ? 7.549 -42.133 32.898 1.00 31.66 88 GLY A N 1
ATOM 711 C CA . GLY A 1 88 ? 7.998 -40.735 32.976 1.00 31.66 88 GLY A CA 1
ATOM 712 C C . GLY A 1 88 ? 7.439 -39.755 31.940 1.00 31.66 88 GLY A C 1
ATOM 713 O O . GLY A 1 88 ? 8.207 -38.992 31.365 1.00 31.66 88 GLY A O 1
ATOM 714 N N . LEU A 1 89 ? 6.114 -39.688 31.764 1.00 36.47 89 LEU A N 1
ATOM 715 C CA . LEU A 1 89 ? 5.467 -38.421 31.394 1.00 36.47 89 LEU A CA 1
ATOM 716 C C . LEU A 1 89 ? 4.622 -37.933 32.576 1.00 36.47 89 LEU A C 1
ATOM 718 O O . LEU A 1 89 ? 3.840 -38.699 33.139 1.00 36.47 89 LEU A O 1
ATOM 722 N N . ALA A 1 90 ? 4.814 -36.673 32.968 1.00 37.38 90 ALA A N 1
ATOM 723 C CA . ALA A 1 90 ? 4.100 -36.066 34.086 1.00 37.38 90 ALA A CA 1
ATOM 724 C C . ALA A 1 90 ? 2.603 -35.884 33.777 1.00 37.38 90 ALA A C 1
ATOM 726 O O . ALA A 1 90 ? 2.195 -35.716 32.627 1.00 37.38 90 ALA A O 1
ATOM 727 N N . ALA A 1 91 ? 1.780 -35.943 34.823 1.00 33.50 91 ALA A N 1
ATOM 728 C CA . ALA A 1 91 ? 0.338 -36.089 34.695 1.00 33.50 91 ALA A CA 1
ATOM 729 C C . ALA A 1 91 ? -0.387 -34.805 34.257 1.00 33.50 91 ALA A C 1
ATOM 731 O O . ALA A 1 91 ? -0.299 -33.774 34.921 1.00 33.50 91 ALA A O 1
ATOM 732 N N . PHE A 1 92 ? -1.250 -34.935 33.247 1.00 36.50 92 PHE A N 1
ATOM 733 C CA . PHE A 1 92 ? -2.484 -34.155 33.161 1.00 36.50 92 PHE A CA 1
ATOM 734 C C . PHE A 1 92 ? -3.631 -35.023 33.687 1.00 36.50 92 PHE A C 1
ATOM 736 O O . PHE A 1 92 ? -4.049 -35.981 33.039 1.00 36.50 92 PHE A O 1
ATOM 743 N N . GLY A 1 93 ? -4.098 -34.722 34.901 1.00 35.88 93 GLY A N 1
ATOM 744 C CA . GLY A 1 93 ? -5.238 -35.410 35.510 1.00 35.88 93 GLY A CA 1
ATOM 745 C C . GLY A 1 93 ? -6.574 -35.018 34.858 1.00 35.88 93 GLY A C 1
ATOM 746 O O . GLY A 1 93 ? -6.683 -33.928 34.293 1.00 35.88 93 GLY A O 1
ATOM 747 N N . PRO A 1 94 ? -7.610 -35.870 34.946 1.00 43.94 94 PRO A N 1
ATOM 748 C CA . PRO A 1 94 ? -8.909 -35.586 34.353 1.00 43.94 94 PRO A CA 1
ATOM 749 C C . PRO A 1 94 ? -9.662 -34.531 35.171 1.00 43.94 94 PRO A C 1
ATOM 751 O O . PRO A 1 94 ? -9.850 -34.698 36.378 1.00 43.94 94 PRO A O 1
ATOM 754 N N . ARG A 1 95 ? -10.152 -33.474 34.513 1.00 41.12 95 ARG A N 1
ATOM 755 C CA . ARG A 1 95 ? -11.180 -32.585 35.071 1.00 41.12 95 ARG A CA 1
ATOM 756 C C . ARG A 1 95 ? -12.276 -32.286 34.049 1.00 41.12 95 ARG A C 1
ATOM 758 O O . ARG A 1 95 ? -12.007 -31.923 32.910 1.00 41.12 95 ARG A O 1
ATOM 765 N N . ASP A 1 96 ? -13.500 -32.457 34.534 1.00 34.16 96 ASP A N 1
ATOM 766 C CA . ASP A 1 96 ? -14.760 -31.877 34.074 1.00 34.16 96 ASP A CA 1
ATOM 767 C C . ASP A 1 96 ? -15.276 -32.247 32.676 1.00 34.16 96 ASP A C 1
ATOM 769 O O . ASP A 1 96 ? -15.359 -31.449 31.739 1.00 34.16 96 ASP A O 1
ATOM 773 N N . ALA A 1 97 ? -15.849 -33.453 32.618 1.00 43.81 97 ALA A N 1
ATOM 774 C CA . ALA A 1 97 ? -16.992 -33.738 31.756 1.00 43.81 97 ALA A CA 1
ATOM 775 C C . ALA A 1 97 ? -18.205 -32.874 32.182 1.00 43.81 97 ALA A C 1
ATOM 777 O O . ALA A 1 97 ? -19.093 -33.344 32.887 1.00 43.81 97 ALA A O 1
ATOM 778 N N . GLY A 1 98 ? -18.225 -31.594 31.786 1.00 41.84 98 GLY A N 1
ATOM 779 C CA . GLY A 1 98 ? -19.164 -30.617 32.359 1.00 41.84 98 GLY A CA 1
ATOM 780 C C . GLY A 1 98 ? -19.545 -29.412 31.493 1.00 41.84 98 GLY A C 1
ATOM 781 O O . GLY A 1 98 ? -20.143 -28.476 32.011 1.00 41.84 98 GLY A O 1
ATOM 782 N N . ALA A 1 99 ? -19.237 -29.394 30.190 1.00 37.47 99 ALA A N 1
ATOM 783 C CA . ALA A 1 99 ? -19.620 -28.273 29.322 1.00 37.47 99 ALA A CA 1
ATOM 784 C C . ALA A 1 99 ? -19.898 -28.686 27.867 1.00 37.47 99 ALA A C 1
ATOM 786 O O . ALA A 1 99 ? -19.163 -28.327 26.946 1.00 37.47 99 ALA A O 1
ATOM 787 N N . ARG A 1 100 ? -21.032 -29.362 27.621 1.00 38.44 100 ARG A N 1
ATOM 788 C CA . ARG A 1 100 ? -21.650 -29.353 26.282 1.00 38.44 100 ARG A CA 1
ATOM 789 C C . ARG A 1 100 ? -22.192 -27.948 26.003 1.00 38.44 100 ARG A C 1
ATOM 791 O O . ARG A 1 100 ? -23.391 -27.706 26.117 1.00 38.44 100 ARG A O 1
ATOM 798 N N . ARG A 1 101 ? -21.310 -27.005 25.650 1.00 38.31 101 ARG A N 1
ATOM 799 C CA . ARG A 1 101 ? -21.733 -25.729 25.067 1.00 38.31 101 ARG A CA 1
ATOM 800 C C . ARG A 1 101 ? -22.477 -26.052 23.781 1.00 38.31 101 ARG A C 1
ATOM 802 O O . ARG A 1 101 ? -21.865 -26.457 22.796 1.00 38.31 101 ARG A O 1
ATOM 809 N N . ALA A 1 102 ? -23.792 -25.864 23.802 1.00 35.97 102 ALA A N 1
ATOM 810 C CA . ALA A 1 102 ? -24.561 -25.787 22.580 1.00 35.97 102 ALA A CA 1
ATOM 811 C C . ALA A 1 102 ? -23.923 -24.694 21.718 1.00 35.97 102 ALA A C 1
ATOM 813 O O . ALA A 1 102 ? -23.942 -23.515 22.081 1.00 35.97 102 ALA A O 1
ATOM 814 N N . VAL A 1 103 ? -23.351 -25.087 20.578 1.00 40.34 103 VAL A N 1
ATOM 815 C CA . VAL A 1 103 ? -23.160 -24.161 19.467 1.00 40.34 103 VAL A CA 1
ATOM 816 C C . VAL A 1 103 ? -24.570 -23.817 19.026 1.00 40.34 103 VAL A C 1
ATOM 818 O O . VAL A 1 103 ? -25.178 -24.525 18.227 1.00 40.34 103 VAL A O 1
ATOM 821 N N . ALA A 1 104 ? -25.133 -22.780 19.646 1.00 35.84 104 ALA A N 1
ATOM 822 C CA . ALA A 1 104 ? -26.399 -22.226 19.230 1.00 35.84 104 ALA A CA 1
ATOM 823 C C . ALA A 1 104 ? -26.199 -21.798 17.782 1.00 35.84 104 ALA A C 1
ATOM 825 O O . ALA A 1 104 ? -25.502 -20.817 17.509 1.00 35.84 104 ALA A O 1
ATOM 826 N N . ALA A 1 105 ? -26.773 -22.572 16.862 1.00 39.78 105 ALA A N 1
ATOM 827 C CA . ALA A 1 105 ? -26.884 -22.175 15.482 1.00 39.78 105 ALA A CA 1
ATOM 828 C C . ALA A 1 105 ? -27.640 -20.845 15.490 1.00 39.78 105 ALA A C 1
ATOM 830 O O . ALA A 1 105 ? -28.864 -20.807 15.637 1.00 39.78 105 ALA A O 1
ATOM 831 N N . ARG A 1 106 ? -26.897 -19.739 15.364 1.00 44.28 106 ARG A N 1
ATOM 832 C CA . ARG A 1 106 ? -27.440 -18.462 14.918 1.00 44.28 106 ARG A CA 1
ATOM 833 C C . ARG A 1 106 ? -27.890 -18.709 13.487 1.00 44.28 106 ARG A C 1
ATOM 835 O O . ARG A 1 106 ? -27.146 -18.451 12.547 1.00 44.28 106 ARG A O 1
ATOM 842 N N . GLY A 1 107 ? -29.076 -19.300 13.349 1.00 34.50 107 GLY A N 1
ATOM 843 C CA . GLY A 1 107 ? -29.713 -19.480 12.061 1.00 34.50 107 GLY A CA 1
ATOM 844 C C . GLY A 1 107 ? -29.730 -18.129 11.371 1.00 34.50 107 GLY A C 1
ATOM 845 O O . GLY A 1 107 ? -29.977 -17.112 12.032 1.00 34.50 107 GLY A O 1
ATOM 846 N N . LEU A 1 108 ? -29.433 -18.117 10.072 1.00 42.03 108 LEU A N 1
ATOM 847 C CA . LEU A 1 108 ? -29.546 -16.916 9.263 1.00 42.03 108 LEU A CA 1
ATOM 848 C C . LEU A 1 108 ? -31.015 -16.485 9.261 1.00 42.03 108 LEU A C 1
ATOM 850 O O . LEU A 1 108 ? -31.800 -16.846 8.388 1.00 42.03 108 LEU A O 1
ATOM 854 N N . ARG A 1 109 ? -31.377 -15.661 10.245 1.00 43.03 109 ARG A N 1
ATOM 855 C CA . ARG A 1 109 ? -32.418 -14.667 10.067 1.00 43.03 109 ARG A CA 1
ATOM 856 C C . ARG A 1 109 ? -31.849 -13.700 9.041 1.00 43.03 109 ARG A C 1
ATOM 858 O O . ARG A 1 109 ? -31.146 -12.761 9.404 1.00 43.03 109 ARG A O 1
ATOM 865 N N . PHE A 1 110 ? -32.125 -13.972 7.768 1.00 49.88 110 PHE A N 1
ATOM 866 C CA . PHE A 1 110 ? -32.112 -12.950 6.733 1.00 49.88 110 PHE A CA 1
ATOM 867 C C . PHE A 1 110 ? -33.119 -11.888 7.181 1.00 49.88 110 PHE A C 1
ATOM 869 O O . PHE A 1 110 ? -34.325 -12.033 6.986 1.00 49.88 110 PHE A O 1
ATOM 876 N N . GLY A 1 111 ? -32.632 -10.894 7.927 1.00 47.31 111 GLY A N 1
ATOM 877 C CA . GLY A 1 111 ? -33.454 -9.791 8.398 1.00 47.31 111 GLY A CA 1
ATOM 878 C C . GLY A 1 111 ? -34.033 -9.079 7.185 1.00 47.31 111 GLY A C 1
ATOM 879 O O . GLY A 1 111 ? -33.318 -8.844 6.218 1.00 47.31 111 GLY A O 1
ATOM 880 N N . SER A 1 112 ? -35.318 -8.731 7.226 1.00 54.78 112 SER A N 1
ATOM 881 C CA . SER A 1 112 ? -36.036 -8.150 6.083 1.00 54.78 112 SER A CA 1
ATOM 882 C C . SER A 1 112 ? -35.614 -6.716 5.728 1.00 54.78 112 SER A C 1
ATOM 884 O O . SER A 1 112 ? -36.297 -6.050 4.955 1.00 54.78 112 SER A O 1
ATOM 886 N N . ALA A 1 113 ? -34.516 -6.221 6.301 1.00 59.31 113 ALA A N 1
ATOM 887 C CA . ALA A 1 113 ? -33.863 -5.006 5.858 1.00 59.31 113 ALA A CA 1
ATOM 888 C C . ALA A 1 113 ? -32.907 -5.373 4.721 1.00 59.31 113 ALA A C 1
ATOM 890 O O . ALA A 1 113 ? -31.942 -6.108 4.931 1.00 59.31 113 ALA A O 1
ATOM 891 N N . VAL A 1 114 ? -33.156 -4.832 3.528 1.00 60.56 114 VAL A N 1
ATOM 892 C CA . VAL A 1 114 ? -32.153 -4.807 2.462 1.00 60.56 114 VAL A CA 1
ATOM 893 C C . VAL A 1 114 ? -30.975 -3.994 2.990 1.00 60.56 114 VAL A C 1
ATOM 895 O O . VAL A 1 114 ? -31.025 -2.767 3.004 1.00 60.56 114 VAL A O 1
ATOM 898 N N . THR A 1 115 ? -29.927 -4.665 3.470 1.00 59.28 115 THR A N 1
ATOM 899 C CA . THR A 1 115 ? -28.651 -4.005 3.748 1.00 59.28 115 THR A CA 1
ATOM 900 C C . THR A 1 115 ? -28.165 -3.441 2.423 1.00 59.28 115 THR A C 1
ATOM 902 O O . THR A 1 115 ? -27.902 -4.210 1.494 1.00 59.28 115 THR A O 1
ATOM 905 N N . ALA A 1 116 ? -28.089 -2.115 2.299 1.00 79.56 116 ALA A N 1
ATOM 906 C CA . ALA A 1 116 ? -27.560 -1.524 1.086 1.00 79.56 116 ALA A CA 1
ATOM 907 C C . ALA A 1 116 ? -26.098 -1.960 0.984 1.00 79.56 116 ALA A C 1
ATOM 909 O O . ALA A 1 116 ? -25.285 -1.642 1.846 1.00 79.56 116 ALA A O 1
ATOM 910 N N . VAL A 1 117 ? -25.757 -2.728 -0.052 1.00 88.06 117 VAL A N 1
ATOM 911 C CA . VAL A 1 117 ? -24.404 -3.291 -0.213 1.00 88.06 117 VAL A CA 1
ATOM 912 C C . VAL A 1 117 ? -23.342 -2.183 -0.223 1.00 88.06 117 VAL A C 1
ATOM 914 O O . VAL A 1 117 ? -22.228 -2.402 0.239 1.00 88.06 117 VAL A O 1
ATOM 917 N N . LEU A 1 118 ? -23.718 -0.974 -0.656 1.00 92.12 118 LEU A N 1
ATOM 918 C CA . LEU A 1 118 ? -22.905 0.242 -0.604 1.00 92.12 118 LEU A CA 1
ATOM 919 C C . LEU A 1 118 ? -22.550 0.694 0.826 1.00 92.12 118 LEU A C 1
ATOM 921 O O . LEU A 1 118 ? -21.439 1.176 1.035 1.00 92.12 118 LEU A O 1
ATOM 925 N N . ASP A 1 119 ? -23.417 0.485 1.823 1.00 93.56 119 ASP A N 1
ATOM 926 C CA . ASP A 1 119 ? -23.114 0.824 3.223 1.00 93.56 119 ASP A CA 1
ATOM 927 C C . ASP A 1 119 ? -21.949 -0.017 3.763 1.00 93.56 119 ASP A C 1
ATOM 929 O O . ASP A 1 119 ? -21.158 0.461 4.573 1.00 93.56 119 ASP A O 1
ATOM 933 N N . ALA A 1 120 ? -21.775 -1.246 3.262 1.00 95.38 120 ALA A N 1
ATOM 934 C CA . ALA A 1 120 ? -20.668 -2.116 3.653 1.00 95.38 120 ALA A CA 1
ATOM 935 C C . ALA A 1 120 ? -19.291 -1.605 3.181 1.00 95.38 120 ALA A C 1
ATOM 937 O O . ALA A 1 120 ? -18.276 -2.106 3.665 1.00 95.38 120 ALA A O 1
ATOM 938 N N . PHE A 1 121 ? -19.246 -0.620 2.270 1.00 97.88 121 PHE A N 1
ATOM 939 C CA . PHE A 1 121 ? -18.021 0.061 1.827 1.00 97.88 121 PHE A CA 1
ATOM 940 C C . PHE A 1 121 ? -17.663 1.284 2.684 1.00 97.88 121 PHE A C 1
ATOM 942 O O . PHE A 1 121 ? -16.567 1.826 2.540 1.00 97.88 121 PHE A O 1
ATOM 949 N N . ARG A 1 122 ? -18.555 1.723 3.582 1.00 97.62 122 ARG A N 1
ATOM 950 C CA . ARG A 1 122 ? -18.340 2.903 4.424 1.00 97.62 122 ARG A CA 1
ATOM 951 C C . ARG A 1 122 ? -17.261 2.676 5.485 1.00 97.62 122 ARG A C 1
ATOM 953 O O . ARG A 1 122 ? -17.180 1.622 6.132 1.00 97.62 122 ARG A O 1
ATOM 960 N N . LEU A 1 123 ? -16.438 3.703 5.681 1.00 98.31 123 LEU A N 1
ATOM 961 C CA . LEU A 1 123 ? -15.301 3.716 6.600 1.00 98.31 123 LEU A CA 1
ATOM 962 C C . LEU A 1 123 ? -15.454 4.736 7.741 1.00 98.31 123 LEU A C 1
ATOM 964 O O . LEU A 1 123 ? -14.481 4.977 8.453 1.00 98.31 123 LEU A O 1
ATOM 968 N N . ASP A 1 124 ? -16.648 5.309 7.941 1.00 97.69 124 ASP A N 1
ATOM 969 C CA . ASP A 1 124 ? -16.919 6.267 9.020 1.00 97.69 124 ASP A CA 1
ATOM 970 C C . ASP A 1 124 ? -16.436 5.744 10.380 1.00 97.69 124 ASP A C 1
ATOM 972 O O . ASP A 1 124 ? -16.733 4.616 10.782 1.00 97.69 124 ASP A O 1
ATOM 976 N N . GLY A 1 125 ? -15.675 6.573 11.095 1.00 97.12 125 GLY A N 1
ATOM 977 C CA . GLY A 1 125 ? -15.136 6.236 12.414 1.00 97.12 125 GLY A CA 1
ATOM 978 C C . GLY A 1 125 ? -13.986 5.220 12.418 1.00 97.12 125 GLY A C 1
ATOM 979 O O . GLY A 1 125 ? -13.497 4.898 13.499 1.00 97.12 125 GLY A O 1
ATOM 980 N N . ARG A 1 126 ? -13.522 4.730 11.256 1.00 98.50 126 ARG A N 1
ATOM 981 C CA . ARG A 1 126 ? -12.289 3.931 11.146 1.00 98.50 126 ARG A CA 1
ATOM 982 C C . ARG A 1 126 ? -11.088 4.849 10.927 1.00 98.50 126 ARG A C 1
ATOM 984 O O . ARG A 1 126 ? -11.151 5.772 10.114 1.00 98.50 126 ARG A O 1
ATOM 991 N N . ILE A 1 127 ? -9.970 4.555 11.590 1.00 98.88 127 ILE A N 1
ATOM 992 C CA . ILE A 1 127 ? -8.699 5.261 11.370 1.00 98.88 127 ILE A CA 1
ATOM 993 C C . ILE A 1 127 ? -7.797 4.433 10.449 1.00 98.88 127 ILE A C 1
ATOM 995 O O . ILE A 1 127 ? -7.565 3.245 10.692 1.00 98.88 127 ILE A O 1
ATOM 999 N N . ALA A 1 128 ? -7.273 5.074 9.403 1.00 98.94 128 ALA A N 1
ATOM 1000 C CA . ALA A 1 128 ? -6.425 4.465 8.387 1.00 98.94 128 ALA A CA 1
ATOM 1001 C C . ALA A 1 128 ? -5.020 5.081 8.350 1.00 98.94 128 ALA A C 1
ATOM 1003 O O . ALA A 1 128 ? -4.851 6.241 7.976 1.00 98.94 128 ALA A O 1
ATOM 1004 N N . LEU A 1 129 ? -3.997 4.290 8.677 1.00 98.94 129 LEU A N 1
ATOM 1005 C CA . LEU A 1 129 ? -2.592 4.654 8.487 1.00 98.94 129 LEU A CA 1
ATOM 1006 C C . LEU A 1 129 ? -2.136 4.241 7.083 1.00 98.94 129 LEU A C 1
ATOM 1008 O O . LEU A 1 129 ? -2.195 3.061 6.742 1.00 98.94 129 LEU A O 1
ATOM 1012 N N . VAL A 1 130 ? -1.632 5.187 6.287 1.00 98.94 130 VAL A N 1
ATOM 1013 C CA . VAL A 1 130 ? -1.090 4.915 4.942 1.00 98.94 130 VAL A CA 1
ATOM 1014 C C . VAL A 1 130 ? 0.390 5.282 4.907 1.00 98.94 130 VAL A C 1
ATOM 1016 O O . VAL A 1 130 ? 0.751 6.446 5.082 1.00 98.94 130 VAL A O 1
ATOM 1019 N N . THR A 1 131 ? 1.268 4.298 4.694 1.00 98.88 131 THR A N 1
ATOM 1020 C CA . THR A 1 131 ? 2.719 4.538 4.672 1.00 98.88 131 THR A CA 1
ATOM 1021 C C . THR A 1 131 ? 3.190 5.115 3.340 1.00 98.88 131 THR A C 1
ATOM 1023 O O . THR A 1 131 ? 2.726 4.709 2.276 1.00 98.88 131 THR A O 1
ATOM 1026 N N . GLY A 1 132 ? 4.120 6.075 3.369 1.00 98.19 132 GLY A N 1
ATOM 1027 C CA . GLY A 1 132 ? 4.640 6.723 2.155 1.00 98.19 132 GLY A CA 1
ATOM 1028 C C . GLY A 1 132 ? 3.570 7.462 1.334 1.00 98.19 132 GLY A C 1
ATOM 1029 O O . GLY A 1 132 ? 3.521 7.318 0.116 1.00 98.19 132 GLY A O 1
ATOM 1030 N N . SER A 1 133 ? 2.689 8.218 1.992 1.00 98.38 133 SER A N 1
ATOM 1031 C CA . SER A 1 133 ? 1.472 8.808 1.409 1.00 98.38 133 SER A CA 1
ATOM 1032 C C . SER A 1 133 ? 1.548 10.320 1.145 1.00 98.38 133 SER A C 1
ATOM 1034 O O . SER A 1 133 ? 0.518 10.986 1.010 1.00 98.38 133 SER A O 1
ATOM 1036 N N . SER A 1 134 ? 2.755 10.892 1.086 1.00 97.25 134 SER A N 1
ATOM 1037 C CA . SER A 1 134 ? 2.961 12.311 0.755 1.00 97.25 134 SER A CA 1
ATOM 1038 C C . SER A 1 134 ? 2.765 12.632 -0.737 1.00 97.25 134 SER A C 1
ATOM 1040 O O . SER A 1 134 ? 2.520 13.787 -1.086 1.00 97.25 134 SER A O 1
ATOM 1042 N N . ALA A 1 135 ? 2.851 11.630 -1.618 1.00 94.81 135 ALA A N 1
ATOM 1043 C CA . ALA A 1 135 ? 2.673 11.762 -3.066 1.00 94.81 135 ALA A CA 1
ATOM 1044 C C . ALA A 1 135 ? 2.225 10.432 -3.711 1.00 94.81 135 ALA A C 1
ATOM 1046 O O . ALA A 1 135 ? 2.121 9.403 -3.034 1.00 94.81 135 ALA A O 1
ATOM 1047 N N . GLY A 1 136 ? 1.976 10.457 -5.025 1.00 94.62 136 GLY A N 1
ATOM 1048 C CA . GLY A 1 136 ? 1.737 9.270 -5.853 1.00 94.62 136 GLY A CA 1
ATOM 1049 C C . GLY A 1 136 ? 0.599 8.361 -5.370 1.00 94.62 136 GLY A C 1
ATOM 1050 O O . GLY A 1 136 ? -0.425 8.830 -4.873 1.00 94.62 136 GLY A O 1
ATOM 1051 N N . ILE A 1 137 ? 0.794 7.044 -5.515 1.00 97.06 137 ILE A N 1
ATOM 1052 C CA . ILE A 1 137 ? -0.208 6.022 -5.167 1.00 97.06 137 ILE A CA 1
ATOM 1053 C C . ILE A 1 137 ? -0.659 6.163 -3.709 1.00 97.06 137 ILE A C 1
ATOM 1055 O O . ILE A 1 137 ? -1.854 6.268 -3.466 1.00 97.06 137 ILE A O 1
ATOM 1059 N N . GLY A 1 138 ? 0.261 6.244 -2.743 1.00 98.06 138 GLY A N 1
ATOM 1060 C CA . GLY A 1 138 ? -0.096 6.339 -1.321 1.00 98.06 138 GLY A CA 1
ATOM 1061 C C . GLY A 1 138 ? -0.985 7.537 -0.989 1.00 98.06 138 GLY A C 1
ATOM 1062 O O . GLY A 1 138 ? -1.900 7.418 -0.178 1.00 98.06 138 GLY A O 1
ATOM 1063 N N . HIS A 1 139 ? -0.760 8.677 -1.645 1.00 97.94 139 HIS A N 1
ATOM 1064 C CA . HIS A 1 139 ? -1.620 9.849 -1.497 1.00 97.94 139 HIS A CA 1
ATOM 1065 C C . HIS A 1 139 ? -3.030 9.601 -2.058 1.00 97.94 139 HIS A C 1
ATOM 1067 O O . HIS A 1 139 ? -4.015 9.887 -1.381 1.00 97.94 139 HIS A O 1
ATOM 1073 N N . ALA A 1 140 ? -3.135 8.993 -3.243 1.00 98.00 140 ALA A N 1
ATOM 1074 C CA . ALA A 1 140 ? -4.418 8.633 -3.847 1.00 98.00 140 ALA A CA 1
ATOM 1075 C C . ALA A 1 140 ? -5.179 7.565 -3.037 1.00 98.00 140 ALA A C 1
ATOM 1077 O O . ALA A 1 140 ? -6.391 7.672 -2.866 1.00 98.00 140 ALA A O 1
ATOM 1078 N N . LEU A 1 141 ? -4.488 6.570 -2.468 1.00 98.81 141 LEU A N 1
ATOM 1079 C CA . LEU A 1 141 ? -5.114 5.591 -1.573 1.00 98.81 141 LEU A CA 1
ATOM 1080 C C . LEU A 1 141 ? -5.677 6.274 -0.319 1.00 98.81 141 LEU A C 1
ATOM 1082 O O . LEU A 1 141 ? -6.814 6.004 0.061 1.00 98.81 141 LEU A O 1
ATOM 1086 N N . ALA A 1 142 ? -4.927 7.199 0.290 1.00 98.81 142 ALA A N 1
ATOM 1087 C CA . ALA A 1 142 ? -5.423 7.989 1.415 1.00 98.81 142 ALA A CA 1
ATOM 1088 C C . ALA A 1 142 ? -6.625 8.871 1.024 1.00 98.81 142 ALA A C 1
ATOM 1090 O O . ALA A 1 142 ? -7.592 8.940 1.776 1.00 98.81 142 ALA A O 1
ATOM 1091 N N . GLN A 1 143 ? -6.613 9.483 -0.165 1.00 98.56 143 GLN A N 1
ATOM 1092 C CA . GLN A 1 143 ? -7.752 10.242 -0.691 1.00 98.56 143 GLN A CA 1
ATOM 1093 C C . GLN A 1 143 ? -9.007 9.366 -0.840 1.00 98.56 143 GLN A C 1
ATOM 1095 O O . GLN A 1 143 ? -10.079 9.761 -0.390 1.00 98.56 143 GLN A O 1
ATOM 1100 N N . GLY A 1 144 ? -8.874 8.163 -1.409 1.00 98.50 144 GLY A N 1
ATOM 1101 C CA . GLY A 1 144 ? -9.983 7.217 -1.562 1.00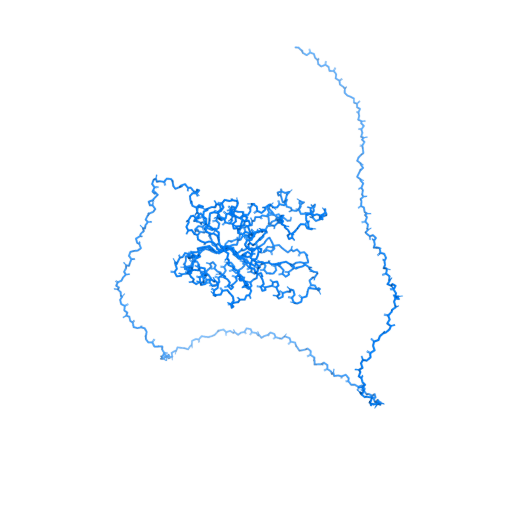 98.50 144 GLY A CA 1
ATOM 1102 C C . GLY A 1 144 ? -10.571 6.759 -0.224 1.00 98.50 144 GLY A C 1
ATOM 1103 O O . GLY A 1 144 ? -11.788 6.749 -0.054 1.00 98.50 144 GLY A O 1
ATOM 1104 N N . LEU A 1 145 ? -9.715 6.439 0.752 1.00 98.81 145 LEU A N 1
ATOM 1105 C CA . LEU A 1 145 ? -10.147 6.045 2.098 1.00 98.81 145 LEU A CA 1
ATOM 1106 C C . LEU A 1 145 ? -10.847 7.199 2.837 1.00 98.81 145 LEU A C 1
ATOM 1108 O O . LEU A 1 145 ? -11.894 6.983 3.447 1.00 98.81 145 LEU A O 1
ATOM 1112 N N . ALA A 1 146 ? -10.321 8.424 2.735 1.00 98.62 146 ALA A N 1
ATOM 1113 C CA . ALA A 1 146 ? -10.955 9.613 3.303 1.00 98.62 146 ALA A CA 1
ATOM 1114 C C . ALA A 1 146 ? -12.308 9.926 2.639 1.00 98.62 146 ALA A C 1
ATOM 1116 O O . ALA A 1 146 ? -13.274 10.237 3.331 1.00 98.62 146 ALA A O 1
ATOM 1117 N N . GLY A 1 147 ? -12.408 9.774 1.313 1.00 97.69 147 GLY A N 1
ATOM 1118 C CA . GLY A 1 147 ? -13.660 9.920 0.562 1.00 97.69 147 GLY A CA 1
ATOM 1119 C C . GLY A 1 147 ? -14.733 8.888 0.935 1.00 97.69 147 GLY A C 1
ATOM 1120 O O . GLY A 1 147 ? -15.920 9.164 0.791 1.00 97.69 147 GLY A O 1
ATOM 1121 N N . ALA A 1 148 ? -14.334 7.732 1.475 1.00 98.06 148 ALA A N 1
ATOM 1122 C CA . ALA A 1 148 ? -15.232 6.724 2.042 1.00 98.06 148 ALA A CA 1
ATOM 1123 C C . ALA A 1 148 ? -15.534 6.922 3.546 1.00 98.06 148 ALA A C 1
ATOM 1125 O O . ALA A 1 148 ? -16.207 6.081 4.145 1.00 98.06 148 ALA A O 1
ATOM 1126 N N . GLY A 1 149 ? -15.056 8.012 4.162 1.00 97.62 149 GLY A N 1
ATOM 1127 C CA . GLY A 1 149 ? -15.346 8.392 5.551 1.00 97.62 149 GLY A CA 1
ATOM 1128 C C . GLY A 1 149 ? -14.261 8.058 6.582 1.00 97.62 149 GLY A C 1
ATOM 1129 O O . GLY A 1 149 ? -14.467 8.322 7.766 1.00 97.62 149 GLY A O 1
ATOM 1130 N N . ALA A 1 150 ? -13.115 7.501 6.176 1.00 98.69 150 ALA A N 1
ATOM 1131 C CA . ALA A 1 150 ? -12.035 7.181 7.111 1.00 98.69 150 ALA A CA 1
ATOM 1132 C C . ALA A 1 150 ? -11.301 8.438 7.607 1.00 98.69 150 ALA A C 1
ATOM 1134 O O . ALA A 1 150 ? -10.992 9.347 6.833 1.00 98.69 150 ALA A O 1
ATOM 1135 N N . THR A 1 151 ? -10.896 8.427 8.874 1.00 98.81 151 THR A N 1
ATOM 1136 C CA . THR A 1 151 ? -9.879 9.352 9.390 1.00 98.81 151 THR A CA 1
ATOM 1137 C C . THR A 1 151 ? -8.511 8.874 8.923 1.00 98.81 151 THR A C 1
ATOM 1139 O O . THR A 1 151 ? -8.091 7.772 9.270 1.00 98.81 151 THR A O 1
ATOM 1142 N N . VAL A 1 152 ? -7.795 9.673 8.131 1.00 98.88 152 VAL A N 1
ATOM 1143 C CA . VAL A 1 152 ? -6.531 9.236 7.515 1.00 98.88 152 VAL A CA 1
ATOM 1144 C C . VAL A 1 152 ? -5.309 9.811 8.223 1.00 98.88 152 VAL A C 1
ATOM 1146 O O . VAL A 1 152 ? -5.211 11.010 8.477 1.00 98.88 152 VAL A O 1
ATOM 1149 N N . VAL A 1 153 ? -4.341 8.944 8.512 1.00 98.94 153 VAL A N 1
ATOM 1150 C CA . VAL A 1 153 ? -3.020 9.298 9.033 1.00 98.94 153 VAL A CA 1
ATOM 1151 C C . VAL A 1 153 ? -2.010 9.102 7.910 1.00 98.94 153 VAL A C 1
ATOM 1153 O O . VAL A 1 153 ? -1.701 7.975 7.518 1.00 98.94 153 VAL A O 1
ATOM 1156 N N . LEU A 1 154 ? -1.496 10.209 7.380 1.00 98.94 154 LEU A N 1
ATOM 1157 C CA . LEU A 1 154 ? -0.461 10.187 6.354 1.00 98.94 154 LEU A CA 1
ATOM 1158 C C . LEU A 1 154 ? 0.904 9.913 6.987 1.00 98.94 154 LEU A C 1
ATOM 1160 O O . LEU A 1 154 ? 1.240 10.534 7.995 1.00 98.94 154 LEU A O 1
ATOM 1164 N N . ASN A 1 155 ? 1.724 9.056 6.378 1.00 98.81 155 ASN A N 1
ATOM 1165 C CA . ASN A 1 155 ? 3.111 8.834 6.798 1.00 98.81 155 ASN A CA 1
ATOM 1166 C C . ASN A 1 155 ? 4.131 9.159 5.691 1.00 98.81 155 ASN A C 1
ATOM 1168 O O . ASN A 1 155 ? 3.904 8.952 4.499 1.00 98.81 155 ASN A O 1
ATOM 1172 N N . GLY A 1 156 ? 5.290 9.650 6.125 1.00 97.94 156 GLY A N 1
ATOM 1173 C CA . GLY A 1 156 ? 6.479 9.901 5.323 1.00 97.94 156 GLY A CA 1
ATOM 1174 C C . GLY A 1 156 ? 7.658 10.270 6.229 1.00 97.94 156 GLY A C 1
ATOM 1175 O O . GLY A 1 156 ? 7.517 10.298 7.451 1.00 97.94 156 GLY A O 1
ATOM 1176 N N . ARG A 1 157 ? 8.814 10.566 5.625 1.00 96.56 157 ARG A N 1
ATOM 1177 C CA . ARG A 1 157 ? 10.046 10.977 6.336 1.00 96.56 157 ARG A CA 1
ATOM 1178 C C . ARG A 1 157 ? 10.307 12.485 6.305 1.00 96.56 157 ARG A C 1
ATOM 1180 O O . ARG A 1 157 ? 11.101 12.991 7.084 1.00 96.56 157 ARG A O 1
ATOM 1187 N N . ASP A 1 158 ? 9.648 13.185 5.388 1.00 97.25 158 ASP A N 1
ATOM 1188 C CA . ASP A 1 158 ? 9.745 14.629 5.196 1.00 97.25 158 ASP A CA 1
ATOM 1189 C C . ASP A 1 158 ? 8.471 15.277 5.746 1.00 97.25 158 ASP A C 1
ATOM 1191 O O . ASP A 1 158 ? 7.377 15.064 5.216 1.00 97.25 158 ASP A O 1
ATOM 1195 N N . GLN A 1 159 ? 8.611 16.048 6.825 1.00 97.31 159 GLN A N 1
ATOM 1196 C CA . GLN A 1 159 ? 7.487 16.677 7.513 1.00 97.31 159 GLN A CA 1
ATOM 1197 C C . GLN A 1 159 ? 6.817 17.777 6.675 1.00 97.31 159 GLN A C 1
ATOM 1199 O O . GLN A 1 159 ? 5.596 17.922 6.745 1.00 97.31 159 GLN A O 1
ATOM 1204 N N . ALA A 1 160 ? 7.572 18.514 5.854 1.00 97.81 160 ALA A N 1
ATOM 1205 C CA . ALA A 1 160 ? 7.038 19.594 5.027 1.00 97.81 160 ALA A CA 1
ATOM 1206 C C . ALA A 1 160 ? 6.210 19.036 3.860 1.00 97.81 160 ALA A C 1
ATOM 1208 O O . ALA A 1 160 ? 5.063 19.445 3.660 1.00 97.81 160 ALA A O 1
ATOM 1209 N N . ARG A 1 161 ? 6.727 18.022 3.150 1.00 97.50 161 ARG A N 1
ATOM 1210 C CA . ARG A 1 161 ? 5.971 17.308 2.104 1.00 97.50 161 ARG A CA 1
ATOM 1211 C C . ARG A 1 161 ? 4.728 16.624 2.665 1.00 97.50 161 ARG A C 1
ATOM 1213 O O . ARG A 1 161 ? 3.696 16.592 1.998 1.00 97.50 161 ARG A O 1
ATOM 1220 N N . LEU A 1 162 ? 4.805 16.084 3.882 1.00 97.25 162 LEU A N 1
ATOM 1221 C CA . LEU A 1 162 ? 3.675 15.422 4.532 1.00 97.25 162 LEU A CA 1
ATOM 1222 C C . LEU A 1 162 ? 2.594 16.423 4.977 1.00 97.25 162 LEU A C 1
ATOM 1224 O O . LEU A 1 162 ? 1.407 16.145 4.809 1.00 97.25 162 LEU A O 1
ATOM 1228 N N . ALA A 1 163 ? 2.989 17.605 5.462 1.00 98.12 163 ALA A N 1
ATOM 1229 C CA . ALA A 1 163 ? 2.072 18.703 5.761 1.00 98.12 163 ALA A CA 1
ATOM 1230 C C . ALA A 1 163 ? 1.374 19.226 4.492 1.00 98.12 163 ALA A C 1
ATOM 1232 O O . ALA A 1 163 ? 0.149 19.327 4.474 1.00 98.12 163 ALA A O 1
ATOM 1233 N N . ALA A 1 164 ? 2.120 19.460 3.406 1.00 98.31 164 ALA A N 1
ATOM 1234 C CA . ALA A 1 164 ? 1.556 19.872 2.118 1.00 98.31 164 ALA A CA 1
ATOM 1235 C C . ALA A 1 164 ? 0.579 18.826 1.544 1.00 98.31 164 ALA A C 1
ATOM 1237 O O . ALA A 1 164 ? -0.489 19.170 1.040 1.00 98.31 164 ALA A O 1
ATOM 1238 N N . ALA A 1 165 ? 0.895 17.532 1.670 1.00 98.25 165 ALA A N 1
ATOM 1239 C CA . ALA A 1 165 ? -0.022 16.454 1.307 1.00 98.25 165 ALA A CA 1
ATOM 1240 C C . ALA A 1 165 ? -1.303 16.458 2.160 1.00 98.25 165 ALA A C 1
ATOM 1242 O O . ALA A 1 165 ? -2.394 16.281 1.623 1.00 98.25 165 ALA A O 1
ATOM 1243 N N . ALA A 1 166 ? -1.194 16.700 3.468 1.00 98.56 166 ALA A N 1
ATOM 1244 C CA . ALA A 1 166 ? -2.358 16.802 4.342 1.00 98.56 166 ALA A CA 1
ATOM 1245 C C . ALA A 1 166 ? -3.252 18.001 3.986 1.00 98.56 166 ALA A C 1
ATOM 1247 O O . ALA A 1 166 ? -4.472 17.867 4.002 1.00 98.56 166 ALA A O 1
ATOM 1248 N N . THR A 1 167 ? -2.664 19.148 3.628 1.00 98.38 167 THR A N 1
ATOM 1249 C CA . THR A 1 167 ? -3.405 20.320 3.138 1.00 98.38 167 THR A CA 1
ATOM 1250 C C . THR A 1 167 ? -4.182 19.995 1.862 1.00 98.38 167 THR A C 1
ATOM 1252 O O . THR A 1 167 ? -5.399 20.157 1.867 1.00 98.38 167 THR A O 1
ATOM 1255 N N . ARG A 1 168 ? -3.537 19.402 0.844 1.00 97.62 168 ARG A N 1
ATOM 1256 C CA . ARG A 1 168 ? -4.210 19.006 -0.410 1.00 97.62 168 ARG A CA 1
ATOM 1257 C C . ARG A 1 168 ? -5.408 18.075 -0.196 1.00 97.62 168 ARG A C 1
ATOM 1259 O O . ARG A 1 168 ? -6.426 18.234 -0.861 1.00 97.62 168 ARG A O 1
ATOM 1266 N N . LEU A 1 169 ? -5.326 17.119 0.739 1.00 97.81 169 LEU A N 1
ATOM 1267 C CA . LEU A 1 169 ? -6.479 16.261 1.053 1.00 97.81 169 LEU A CA 1
ATOM 1268 C C . LEU A 1 169 ? -7.630 17.042 1.701 1.00 97.81 169 LEU A C 1
ATOM 1270 O O . LEU A 1 169 ? -8.786 16.795 1.361 1.00 97.81 169 LEU A O 1
ATOM 1274 N N . ARG A 1 170 ? -7.337 17.981 2.610 1.00 98.12 170 ARG A N 1
ATOM 1275 C CA . ARG A 1 170 ? -8.368 18.821 3.248 1.00 98.12 170 ARG A CA 1
ATOM 1276 C C . ARG A 1 170 ? -9.033 19.761 2.243 1.00 98.12 170 ARG A C 1
ATOM 1278 O O . ARG A 1 170 ? -10.251 19.890 2.259 1.00 98.12 170 ARG A O 1
ATOM 1285 N N . GLU A 1 171 ? -8.257 20.350 1.333 1.00 97.06 171 GLU A N 1
ATOM 1286 C CA . GLU A 1 171 ? -8.760 21.157 0.209 1.00 97.06 171 GLU A CA 1
ATOM 1287 C C . GLU A 1 171 ? -9.648 20.329 -0.735 1.00 97.06 171 GLU A C 1
ATOM 1289 O O . GLU A 1 171 ? -10.676 20.813 -1.201 1.00 97.06 171 GLU A O 1
ATOM 1294 N N . ALA A 1 172 ? -9.320 19.048 -0.938 1.00 94.44 172 ALA A N 1
ATOM 1295 C CA . ALA A 1 172 ? -10.156 18.079 -1.651 1.00 94.44 172 ALA A CA 1
ATOM 1296 C C . ALA A 1 172 ? -11.364 17.551 -0.834 1.00 94.44 172 ALA A C 1
ATOM 1298 O O . ALA A 1 172 ? -12.031 16.610 -1.265 1.00 94.44 172 ALA A O 1
ATOM 1299 N N . GLY A 1 173 ? -11.658 18.132 0.337 1.00 95.06 173 GLY A N 1
ATOM 1300 C CA . GLY A 1 173 ? -12.845 17.845 1.152 1.00 95.06 173 GLY A CA 1
ATOM 1301 C C . GLY A 1 173 ? -12.664 16.817 2.277 1.00 95.06 173 GLY A C 1
ATOM 1302 O O . GLY A 1 173 ? -13.621 16.560 3.014 1.00 95.06 173 GLY A O 1
ATOM 1303 N N . ALA A 1 174 ? -11.471 16.239 2.464 1.00 95.94 174 ALA A N 1
ATOM 1304 C CA . ALA A 1 174 ? -11.222 15.275 3.537 1.00 95.94 174 ALA A CA 1
ATOM 1305 C C . ALA A 1 174 ? -11.267 15.947 4.922 1.00 95.94 174 ALA A C 1
ATOM 1307 O O . ALA A 1 174 ? -10.421 16.775 5.257 1.00 95.94 174 ALA A O 1
ATOM 1308 N N . GLN A 1 175 ? -12.239 15.556 5.750 1.00 88.75 175 GLN A N 1
ATOM 1309 C CA . GLN A 1 175 ? -12.510 16.214 7.035 1.00 88.75 175 GLN A CA 1
ATOM 1310 C C . GLN A 1 175 ? -11.450 15.916 8.109 1.00 88.75 175 GLN A C 1
ATOM 1312 O O . GLN A 1 175 ? -11.051 16.808 8.854 1.00 88.75 175 GLN A O 1
ATOM 1317 N N . GLN A 1 176 ? -10.988 14.664 8.201 1.00 95.50 176 GLN A N 1
ATOM 1318 C CA . GLN A 1 176 ? -10.105 14.203 9.276 1.00 95.50 176 GLN A CA 1
ATOM 1319 C C . GLN A 1 176 ? -8.793 13.656 8.703 1.00 95.50 176 GLN A C 1
ATOM 1321 O O . GLN A 1 176 ? -8.702 12.505 8.276 1.00 95.50 176 GLN A O 1
ATOM 1326 N N . VAL A 1 177 ? -7.771 14.516 8.683 1.00 98.62 177 VAL A N 1
ATOM 1327 C CA . VAL A 1 177 ? -6.442 14.219 8.131 1.00 98.62 177 VAL A CA 1
ATOM 1328 C C . VAL A 1 177 ? -5.373 14.549 9.170 1.00 98.62 177 VAL A C 1
ATOM 1330 O O . VAL A 1 177 ? -5.259 15.698 9.605 1.00 98.62 177 VAL A O 1
ATOM 1333 N N . HIS A 1 178 ? -4.555 13.560 9.517 1.00 98.75 178 HIS A N 1
ATOM 1334 C CA . HIS A 1 178 ? -3.419 13.662 10.434 1.00 98.75 178 HIS A CA 1
ATOM 1335 C C . HIS A 1 178 ? -2.111 13.287 9.722 1.00 98.75 178 HIS A C 1
ATOM 1337 O O . HIS A 1 178 ? -2.115 12.713 8.633 1.00 98.75 178 HIS A O 1
ATOM 1343 N N . THR A 1 179 ? -0.974 13.582 10.351 1.00 98.75 179 THR A N 1
ATOM 1344 C CA . THR A 1 179 ? 0.362 13.275 9.819 1.00 98.75 179 THR A CA 1
ATOM 1345 C C . THR A 1 179 ? 1.235 12.610 10.876 1.00 98.75 179 THR A C 1
ATOM 1347 O O . THR A 1 179 ? 1.344 13.115 11.992 1.00 98.75 179 THR A O 1
ATOM 1350 N N . ALA A 1 180 ? 1.919 11.529 10.513 1.00 98.50 180 ALA A N 1
ATOM 1351 C CA . ALA A 1 180 ? 2.887 10.833 11.349 1.00 98.50 180 ALA A CA 1
ATOM 1352 C C . ALA A 1 180 ? 4.227 10.698 10.608 1.00 98.50 180 ALA A C 1
ATOM 1354 O O . ALA A 1 180 ? 4.427 9.788 9.799 1.00 98.50 180 ALA A O 1
ATOM 1355 N N . CYS A 1 181 ? 5.152 11.615 10.898 1.00 98.38 181 CYS A N 1
ATOM 1356 C CA . CYS A 1 181 ? 6.513 11.561 10.370 1.00 98.38 181 CYS A CA 1
ATOM 1357 C C . CYS A 1 181 ? 7.317 10.476 11.110 1.00 98.38 181 CYS A C 1
ATOM 1359 O O . CYS A 1 181 ? 7.477 10.567 12.328 1.00 98.38 181 CYS A O 1
ATOM 1361 N N . PHE A 1 182 ? 7.758 9.435 10.399 1.00 98.56 182 PHE A N 1
ATOM 1362 C CA . PHE A 1 182 ? 8.664 8.388 10.896 1.00 98.56 182 PHE A CA 1
ATOM 1363 C C . PHE A 1 182 ? 9.216 7.554 9.731 1.00 98.56 182 PHE A C 1
ATOM 1365 O O . PHE A 1 182 ? 8.543 7.390 8.709 1.00 98.56 182 PHE A O 1
ATOM 1372 N N . ASP A 1 183 ? 10.420 6.993 9.892 1.00 98.38 183 ASP A N 1
ATOM 1373 C CA . ASP A 1 183 ? 10.956 6.027 8.931 1.00 98.38 183 ASP A CA 1
ATOM 1374 C C . ASP A 1 183 ? 10.354 4.633 9.175 1.00 98.38 183 ASP A C 1
ATOM 1376 O O . ASP A 1 183 ? 10.371 4.105 10.291 1.00 98.38 183 ASP A O 1
ATOM 1380 N N . VAL A 1 184 ? 9.814 4.041 8.112 1.00 98.56 184 VAL A N 1
ATOM 1381 C CA . VAL A 1 184 ? 9.235 2.693 8.093 1.00 98.56 184 VAL A CA 1
ATOM 1382 C C . VAL A 1 184 ? 10.298 1.594 8.015 1.00 98.56 184 VAL A C 1
ATOM 1384 O O . VAL A 1 184 ? 9.956 0.424 8.139 1.00 98.56 184 VAL A O 1
ATOM 1387 N N . THR A 1 185 ? 11.574 1.936 7.808 1.00 97.94 185 THR A N 1
ATOM 1388 C CA . THR A 1 185 ? 12.690 0.975 7.806 1.00 97.94 185 THR A CA 1
ATOM 1389 C C . THR A 1 185 ? 13.406 0.859 9.152 1.00 97.94 185 THR A C 1
ATOM 1391 O O . THR A 1 185 ? 14.380 0.117 9.254 1.00 97.94 185 THR A O 1
ATOM 1394 N N . SER A 1 186 ? 12.983 1.609 10.175 1.00 97.12 186 SER A N 1
ATOM 1395 C CA . SER A 1 186 ? 13.639 1.648 11.486 1.00 97.12 186 SER A CA 1
ATOM 1396 C C . SER A 1 186 ? 12.666 1.281 12.603 1.00 97.12 186 SER A C 1
ATOM 1398 O O . SER A 1 186 ? 11.782 2.055 12.970 1.00 97.12 186 SER A O 1
ATOM 1400 N N . SER A 1 187 ? 12.866 0.105 13.203 1.00 92.94 187 SER A N 1
ATOM 1401 C CA . SER A 1 187 ? 12.076 -0.381 14.344 1.00 92.94 187 SER A CA 1
ATOM 1402 C C . SER A 1 187 ? 12.021 0.627 15.500 1.00 92.94 187 SER A C 1
ATOM 1404 O O . SER A 1 187 ? 10.992 0.737 16.165 1.00 92.94 187 SER A O 1
ATOM 1406 N N . ALA A 1 188 ? 13.099 1.398 15.696 1.00 96.06 188 ALA A N 1
ATOM 1407 C CA . ALA A 1 188 ? 13.206 2.421 16.733 1.00 96.06 188 ALA A CA 1
ATOM 1408 C C . ALA A 1 188 ? 12.283 3.634 16.503 1.00 96.06 188 ALA A C 1
ATOM 1410 O O . ALA A 1 188 ? 11.835 4.235 17.476 1.00 96.06 188 ALA A O 1
ATOM 1411 N N . SER A 1 189 ? 11.953 3.983 15.251 1.00 96.69 189 SER A N 1
ATOM 1412 C CA . SER A 1 189 ? 10.962 5.030 14.952 1.00 96.69 189 SER A CA 1
ATOM 1413 C C . SER A 1 189 ? 9.534 4.500 14.810 1.00 96.69 189 SER A C 1
ATOM 1415 O O . SER A 1 189 ? 8.592 5.247 15.065 1.00 96.69 189 SER A O 1
ATOM 1417 N N . ILE A 1 190 ? 9.351 3.228 14.439 1.00 98.62 190 ILE A N 1
ATOM 1418 C CA . ILE A 1 190 ? 8.023 2.636 14.206 1.00 98.62 190 ILE A CA 1
ATOM 1419 C C . ILE A 1 190 ? 7.235 2.489 15.510 1.00 98.62 190 ILE A C 1
ATOM 1421 O O . ILE A 1 190 ? 6.135 3.029 15.599 1.00 98.62 190 ILE A O 1
ATOM 1425 N N . ALA A 1 191 ? 7.761 1.786 16.521 1.00 96.12 191 ALA A N 1
A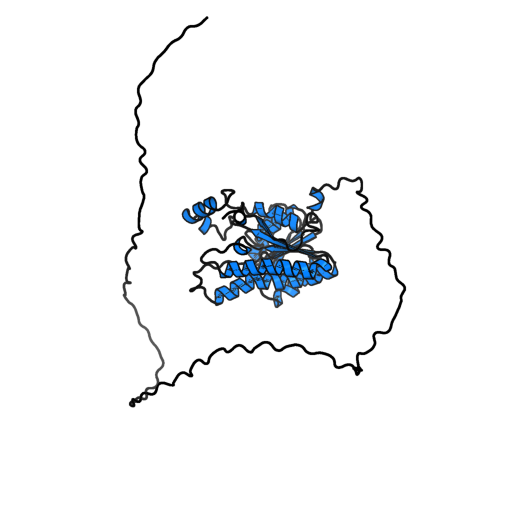TOM 1426 C CA . ALA A 1 191 ? 6.970 1.475 17.719 1.00 96.12 191 ALA A CA 1
ATOM 1427 C C . ALA A 1 191 ? 6.469 2.738 18.461 1.00 96.12 191 ALA A C 1
ATOM 1429 O O . ALA A 1 191 ? 5.253 2.853 18.636 1.00 96.12 191 ALA A O 1
ATOM 1430 N N . PRO A 1 192 ? 7.311 3.753 18.760 1.00 98.12 192 PRO A N 1
ATOM 1431 C CA . PRO A 1 192 ? 6.839 4.989 19.392 1.00 98.12 192 PRO A CA 1
ATOM 1432 C C . PRO A 1 192 ? 5.859 5.786 18.520 1.00 98.12 192 PRO A C 1
ATOM 1434 O O . PRO A 1 192 ? 5.015 6.514 19.042 1.00 98.12 192 PRO A O 1
ATOM 1437 N N . ALA A 1 193 ? 5.951 5.678 17.188 1.00 98.62 193 ALA A N 1
ATOM 1438 C CA . ALA A 1 193 ? 5.018 6.341 16.281 1.00 98.62 193 ALA A CA 1
ATOM 1439 C C . ALA A 1 193 ? 3.644 5.657 16.252 1.00 98.62 193 ALA A C 1
ATOM 1441 O O . ALA A 1 193 ? 2.635 6.359 16.292 1.00 98.62 193 ALA A O 1
ATOM 1442 N N . ILE A 1 194 ? 3.594 4.320 16.231 1.00 98.81 194 ILE A N 1
ATOM 1443 C CA . ILE A 1 194 ? 2.337 3.560 16.297 1.00 98.81 194 ILE A CA 1
ATOM 1444 C C . ILE A 1 194 ? 1.649 3.767 17.650 1.00 98.81 194 ILE A C 1
ATOM 1446 O O . ILE A 1 194 ? 0.472 4.119 17.673 1.00 98.81 194 ILE A O 1
ATOM 1450 N N . GLU A 1 195 ? 2.381 3.663 18.764 1.00 98.31 195 GLU A N 1
ATOM 1451 C CA . GLU A 1 195 ? 1.851 3.938 20.110 1.00 98.31 195 GLU A CA 1
ATOM 1452 C C . GLU A 1 195 ? 1.287 5.358 20.242 1.00 98.31 195 GLU A C 1
ATOM 1454 O O . GLU A 1 195 ? 0.252 5.571 20.873 1.00 98.31 195 GLU A O 1
ATOM 1459 N N . ARG A 1 196 ? 1.959 6.342 19.632 1.00 98.62 196 ARG A N 1
ATOM 1460 C CA . ARG A 1 196 ? 1.500 7.732 19.601 1.00 98.62 196 ARG A CA 1
ATOM 1461 C C . ARG A 1 196 ? 0.211 7.898 18.798 1.00 98.62 196 ARG A C 1
ATOM 1463 O O . ARG A 1 196 ? -0.697 8.561 19.284 1.00 98.62 196 ARG A O 1
ATOM 1470 N N . ILE A 1 197 ? 0.100 7.285 17.617 1.00 98.81 197 ILE A N 1
ATOM 1471 C CA . ILE A 1 197 ? -1.139 7.310 16.817 1.00 98.81 197 ILE A CA 1
ATOM 1472 C C . ILE A 1 197 ? -2.289 6.670 17.606 1.00 98.81 197 ILE A C 1
ATOM 1474 O O . ILE A 1 197 ? -3.327 7.301 17.781 1.00 98.81 197 ILE A O 1
ATOM 1478 N N . GLU A 1 198 ? -2.073 5.464 18.137 1.00 98.62 198 GLU A N 1
ATOM 1479 C CA . GLU A 1 198 ? -3.059 4.699 18.913 1.00 98.62 198 GLU A CA 1
ATOM 1480 C C . GLU A 1 198 ? -3.575 5.457 20.148 1.00 98.62 198 GLU A C 1
ATOM 1482 O O . GLU A 1 198 ? -4.748 5.333 20.498 1.00 98.62 198 GLU A O 1
ATOM 1487 N N . ARG A 1 199 ? -2.714 6.259 20.791 1.00 98.44 199 ARG A N 1
ATOM 1488 C CA . ARG A 1 199 ? -3.039 7.055 21.985 1.00 98.44 199 ARG A CA 1
ATOM 1489 C C . ARG A 1 199 ? -3.678 8.413 21.679 1.00 98.44 199 ARG A C 1
ATOM 1491 O O . ARG A 1 199 ? -4.586 8.815 22.396 1.00 98.44 199 ARG A O 1
ATOM 1498 N N . GLU A 1 200 ? -3.159 9.150 20.697 1.00 98.38 200 GLU A N 1
ATOM 1499 C CA . GLU A 1 200 ? -3.487 10.576 20.486 1.00 98.38 200 GLU A CA 1
ATOM 1500 C C . GLU A 1 200 ? -4.488 10.817 19.351 1.00 98.38 200 GLU A C 1
ATOM 1502 O O . GLU A 1 200 ? -5.162 11.844 19.346 1.00 98.38 200 GLU A O 1
ATOM 1507 N N . ILE A 1 201 ? -4.589 9.889 18.395 1.00 98.25 201 ILE A N 1
ATOM 1508 C CA . ILE A 1 201 ? -5.539 9.952 17.272 1.00 98.25 201 ILE A CA 1
ATOM 1509 C C . ILE A 1 201 ? -6.628 8.891 17.466 1.00 98.25 201 ILE A C 1
ATOM 1511 O O . ILE A 1 201 ? -7.810 9.180 17.301 1.00 98.25 201 ILE A O 1
ATOM 1515 N N . GLY A 1 202 ? -6.233 7.675 17.852 1.00 98.50 202 GLY A N 1
ATOM 1516 C CA . GLY A 1 202 ? -7.130 6.564 18.156 1.00 98.50 202 GLY A CA 1
ATOM 1517 C C . GLY A 1 202 ? -6.707 5.244 17.496 1.00 98.50 202 GLY A C 1
ATOM 1518 O O . GLY A 1 202 ? -5.662 5.174 16.843 1.00 98.50 202 GLY A O 1
ATOM 1519 N N . PRO A 1 203 ? -7.508 4.177 17.663 1.00 98.56 203 PRO A N 1
ATOM 1520 C CA . PRO A 1 203 ? -7.151 2.827 17.237 1.00 98.56 203 PRO A CA 1
ATOM 1521 C C . PRO A 1 203 ? -7.003 2.726 15.716 1.00 98.56 203 PRO A C 1
ATOM 1523 O O . PRO A 1 203 ? -7.941 3.009 14.977 1.00 98.56 203 PRO A O 1
ATOM 1526 N N . ILE A 1 204 ? -5.856 2.242 15.241 1.00 98.88 204 ILE A N 1
ATOM 1527 C CA . ILE A 1 204 ? -5.632 1.985 13.817 1.00 98.88 204 ILE A CA 1
ATOM 1528 C C . ILE A 1 204 ? -6.473 0.762 13.418 1.00 98.88 204 ILE A C 1
ATOM 1530 O O . ILE A 1 204 ? -6.200 -0.370 13.831 1.00 98.88 204 ILE A O 1
ATOM 1534 N N . ASP A 1 205 ? -7.518 0.994 12.627 1.00 98.88 205 ASP A N 1
ATOM 1535 C CA . ASP A 1 205 ? -8.407 -0.041 12.086 1.00 98.88 205 ASP A CA 1
ATOM 1536 C C . ASP A 1 205 ? -7.953 -0.524 10.705 1.00 98.88 205 ASP A C 1
ATOM 1538 O O . ASP A 1 205 ? -8.206 -1.673 10.336 1.00 98.88 205 ASP A O 1
ATOM 1542 N N . ILE A 1 206 ? -7.271 0.341 9.948 1.00 99.00 206 ILE A N 1
ATOM 1543 C CA . ILE A 1 206 ? -6.770 0.066 8.600 1.00 99.00 206 ILE A CA 1
ATOM 1544 C C . ILE A 1 206 ? -5.284 0.438 8.535 1.00 99.00 206 ILE A C 1
ATOM 1546 O O . ILE A 1 206 ? -4.898 1.561 8.856 1.00 99.00 206 ILE A O 1
ATOM 1550 N N . LEU A 1 207 ? -4.446 -0.485 8.070 1.00 99.00 207 LEU A N 1
ATOM 1551 C CA . LEU A 1 207 ? -3.065 -0.217 7.671 1.00 99.00 207 LEU A CA 1
ATOM 1552 C C . LEU A 1 207 ? -2.927 -0.429 6.165 1.00 99.00 207 LEU A C 1
ATOM 1554 O O . LEU A 1 207 ? -3.248 -1.500 5.659 1.00 99.00 207 LEU A O 1
ATOM 1558 N N . VAL A 1 208 ? -2.378 0.556 5.462 1.00 99.00 208 VAL A N 1
ATOM 1559 C CA . VAL A 1 208 ? -1.936 0.417 4.074 1.00 99.00 208 VAL A CA 1
ATOM 1560 C C . VAL A 1 208 ? -0.415 0.518 4.029 1.00 99.00 208 VAL A C 1
ATOM 1562 O O . VAL A 1 208 ? 0.161 1.605 4.129 1.00 99.00 208 VAL A O 1
ATOM 1565 N N . ASN A 1 209 ? 0.237 -0.628 3.853 1.00 98.94 209 ASN A N 1
ATOM 1566 C CA . ASN A 1 209 ? 1.671 -0.730 3.613 1.00 98.94 209 ASN A CA 1
ATOM 1567 C C . ASN A 1 209 ? 1.959 -0.388 2.143 1.00 98.94 209 ASN A C 1
ATOM 1569 O O . ASN A 1 209 ? 2.039 -1.273 1.289 1.00 98.94 209 ASN A O 1
ATOM 1573 N N . ASN A 1 210 ? 2.060 0.910 1.850 1.00 98.81 210 ASN A N 1
ATOM 1574 C CA . ASN A 1 210 ? 2.323 1.450 0.514 1.00 98.81 210 ASN A CA 1
ATOM 1575 C C . ASN A 1 210 ? 3.788 1.877 0.307 1.00 98.81 210 ASN A C 1
ATOM 1577 O O . ASN A 1 210 ? 4.265 1.841 -0.827 1.00 98.81 210 ASN A O 1
ATOM 1581 N N . ALA A 1 211 ? 4.498 2.271 1.371 1.00 97.69 211 ALA A N 1
ATOM 1582 C CA . ALA A 1 211 ? 5.882 2.725 1.277 1.00 97.69 211 ALA A CA 1
ATOM 1583 C C . ALA A 1 211 ? 6.767 1.711 0.529 1.00 97.69 211 ALA A C 1
ATOM 1585 O O . ALA A 1 211 ? 6.709 0.504 0.763 1.00 97.69 211 ALA A O 1
ATOM 1586 N N . GLY A 1 212 ? 7.570 2.221 -0.401 1.00 95.62 212 GLY A N 1
ATOM 1587 C CA . GLY A 1 212 ? 8.362 1.408 -1.308 1.00 95.62 212 GLY A CA 1
ATOM 1588 C C . GLY A 1 212 ? 9.195 2.267 -2.253 1.00 95.62 212 GLY A C 1
ATOM 1589 O O . GLY A 1 212 ? 8.944 3.461 -2.414 1.00 95.62 212 GLY A O 1
ATOM 1590 N N . MET A 1 213 ? 10.174 1.643 -2.898 1.00 94.75 213 MET A N 1
ATOM 1591 C CA . MET A 1 213 ? 11.026 2.247 -3.915 1.00 94.75 213 MET A CA 1
ATOM 1592 C C . MET A 1 213 ? 11.294 1.289 -5.081 1.00 94.75 213 MET A C 1
ATOM 1594 O O . MET A 1 213 ? 10.951 0.102 -5.047 1.00 94.75 213 MET A O 1
ATOM 1598 N N . GLN A 1 214 ? 11.917 1.827 -6.127 1.00 93.06 214 GLN A N 1
ATOM 1599 C CA . GLN A 1 214 ? 12.315 1.113 -7.332 1.00 93.06 214 GLN A CA 1
ATOM 1600 C C . GLN A 1 214 ? 13.753 1.504 -7.693 1.00 93.06 214 GLN A C 1
ATOM 1602 O O . GLN A 1 214 ? 14.091 2.685 -7.677 1.00 93.06 214 GLN A O 1
ATOM 1607 N N . ARG A 1 215 ? 14.571 0.519 -8.065 1.00 94.00 215 ARG A N 1
ATOM 1608 C CA . ARG A 1 215 ? 15.942 0.678 -8.570 1.00 94.00 215 ARG A CA 1
ATOM 1609 C C . ARG A 1 215 ? 16.066 -0.187 -9.825 1.00 94.00 215 ARG A C 1
ATOM 1611 O O . ARG A 1 215 ? 15.551 -1.304 -9.845 1.00 94.00 215 ARG A O 1
ATOM 1618 N N . ARG A 1 216 ? 16.669 0.340 -10.894 1.00 94.06 216 ARG A N 1
ATOM 1619 C CA . ARG A 1 216 ? 16.692 -0.313 -12.214 1.00 94.06 216 ARG A CA 1
ATOM 1620 C C . ARG A 1 216 ? 18.132 -0.455 -12.706 1.00 94.06 216 ARG A C 1
ATOM 1622 O O . ARG A 1 216 ? 18.777 0.555 -12.951 1.00 94.06 216 ARG A O 1
ATOM 1629 N N . ALA A 1 217 ? 18.599 -1.689 -12.870 1.00 95.56 217 ALA A N 1
ATOM 1630 C CA . ALA A 1 217 ? 19.906 -2.026 -13.437 1.00 95.56 217 ALA A CA 1
ATOM 1631 C C . ALA A 1 217 ? 19.884 -3.470 -13.977 1.00 95.56 217 ALA A C 1
ATOM 1633 O O . ALA A 1 217 ? 19.084 -4.275 -13.483 1.00 95.56 217 ALA A O 1
ATOM 1634 N N . PRO A 1 218 ? 20.733 -3.826 -14.960 1.00 97.69 218 PRO A N 1
ATOM 1635 C CA . PRO A 1 218 ? 21.010 -5.222 -15.302 1.00 97.69 218 PRO A CA 1
ATOM 1636 C C . PRO A 1 218 ? 21.392 -6.020 -14.048 1.00 97.69 218 PRO A C 1
ATOM 1638 O O . PRO A 1 218 ? 22.028 -5.483 -13.140 1.00 97.69 218 PRO A O 1
ATOM 1641 N N . LEU A 1 219 ? 20.964 -7.281 -13.950 1.00 98.06 219 LEU A N 1
ATOM 1642 C CA . LEU A 1 219 ? 21.045 -8.029 -12.687 1.00 98.06 219 LEU A CA 1
ATOM 1643 C C . LEU A 1 219 ? 22.496 -8.301 -12.268 1.00 98.06 219 LEU A C 1
ATOM 1645 O O . LEU A 1 219 ? 22.828 -8.207 -11.093 1.00 98.06 219 LEU A O 1
ATOM 1649 N N . GLU A 1 220 ? 23.362 -8.574 -13.237 1.00 97.88 220 GLU A N 1
ATOM 1650 C CA . GLU A 1 220 ? 24.799 -8.782 -13.063 1.00 97.88 220 GLU A CA 1
ATOM 1651 C C . GLU A 1 220 ? 25.583 -7.495 -12.737 1.00 97.88 220 GLU A C 1
ATOM 1653 O O . GLU A 1 220 ? 26.767 -7.560 -12.420 1.00 97.88 220 GLU A O 1
ATOM 1658 N N . GLN A 1 221 ? 24.918 -6.335 -12.785 1.00 97.88 221 GLN A N 1
ATOM 1659 C CA . GLN A 1 221 ? 25.461 -5.008 -12.461 1.00 97.88 221 GLN A CA 1
ATOM 1660 C C . GLN A 1 221 ? 24.733 -4.359 -11.269 1.00 97.88 221 GLN A C 1
ATOM 1662 O O . GLN A 1 221 ? 24.977 -3.198 -10.941 1.00 97.88 221 GLN A O 1
ATOM 1667 N N . PHE A 1 222 ? 23.804 -5.075 -10.628 1.00 97.88 222 PHE A N 1
ATOM 1668 C CA . PHE A 1 222 ? 22.962 -4.517 -9.578 1.00 97.88 222 PHE A CA 1
ATOM 1669 C C . PHE A 1 222 ? 23.751 -4.391 -8.268 1.00 97.88 222 PHE A C 1
ATOM 1671 O O . PHE A 1 222 ? 24.175 -5.391 -7.691 1.00 97.88 222 PHE A O 1
ATOM 1678 N N . ALA A 1 223 ? 23.944 -3.161 -7.788 1.00 98.25 223 ALA A N 1
ATOM 1679 C CA . ALA A 1 223 ? 24.733 -2.900 -6.588 1.00 98.25 223 ALA A CA 1
ATOM 1680 C C . ALA A 1 223 ? 24.114 -3.550 -5.336 1.00 98.25 223 ALA A C 1
ATOM 1682 O O . ALA A 1 223 ? 22.910 -3.445 -5.089 1.00 98.25 223 ALA A O 1
ATOM 1683 N N . GLU A 1 224 ? 24.949 -4.173 -4.499 1.00 98.31 224 GLU A N 1
ATOM 1684 C CA . GLU A 1 224 ? 24.495 -4.834 -3.267 1.00 98.31 224 GLU A CA 1
ATOM 1685 C C . GLU A 1 224 ? 23.829 -3.839 -2.293 1.00 98.31 224 GLU A C 1
ATOM 1687 O O . GLU A 1 224 ? 22.824 -4.151 -1.653 1.00 98.31 224 GLU A O 1
ATOM 1692 N N . SER A 1 225 ? 24.325 -2.598 -2.240 1.00 98.31 225 SER A N 1
ATOM 1693 C CA . SER A 1 225 ? 23.718 -1.508 -1.466 1.00 98.31 225 SER A CA 1
ATOM 1694 C C . SER A 1 225 ? 22.278 -1.213 -1.893 1.00 98.31 225 SER A C 1
ATOM 1696 O O . SER A 1 225 ? 21.403 -1.064 -1.039 1.00 98.31 225 SER A O 1
ATOM 1698 N N . ASP A 1 226 ? 22.024 -1.177 -3.203 1.00 98.25 226 ASP A N 1
ATOM 1699 C CA . ASP A 1 226 ? 20.704 -0.926 -3.783 1.00 98.25 226 ASP A CA 1
ATOM 1700 C C . ASP A 1 226 ? 19.763 -2.111 -3.538 1.00 98.25 226 ASP A C 1
ATOM 1702 O O . ASP A 1 226 ? 18.568 -1.910 -3.326 1.00 98.25 226 ASP A O 1
ATOM 1706 N N . TRP A 1 227 ? 20.288 -3.344 -3.525 1.00 98.50 227 TRP A N 1
ATOM 1707 C CA . TRP A 1 227 ? 19.525 -4.535 -3.142 1.00 98.50 227 TRP A CA 1
ATOM 1708 C C . TRP A 1 227 ? 19.053 -4.435 -1.688 1.00 98.50 227 TRP A C 1
ATOM 1710 O O . TRP A 1 227 ? 17.859 -4.581 -1.415 1.00 98.50 227 TRP A O 1
ATOM 1720 N N . HIS A 1 228 ? 19.970 -4.145 -0.759 1.00 98.44 228 HIS A N 1
ATOM 1721 C CA . HIS A 1 228 ? 19.651 -4.049 0.668 1.00 98.44 228 HIS A CA 1
ATOM 1722 C C . HIS A 1 228 ? 18.721 -2.876 0.980 1.00 98.44 228 HIS A C 1
ATOM 1724 O O . HIS A 1 228 ? 17.806 -3.032 1.786 1.00 98.44 228 HIS A O 1
ATOM 1730 N N . GLU A 1 229 ? 18.913 -1.711 0.352 1.00 98.31 229 GLU A N 1
ATOM 1731 C CA . GLU A 1 229 ? 17.996 -0.576 0.506 1.00 98.31 229 GLU A CA 1
ATOM 1732 C C . GLU A 1 229 ? 16.592 -0.932 -0.005 1.00 98.31 229 GLU A C 1
ATOM 1734 O O . GLU A 1 229 ? 15.609 -0.764 0.720 1.00 98.31 229 GLU A O 1
ATOM 1739 N N . LEU A 1 230 ? 16.500 -1.510 -1.207 1.00 98.44 230 LEU A N 1
ATOM 1740 C CA . LEU A 1 230 ? 15.233 -1.911 -1.808 1.00 98.44 230 LEU A CA 1
ATOM 1741 C C . LEU A 1 230 ? 14.497 -2.947 -0.951 1.00 98.44 230 LEU A C 1
ATOM 1743 O O . LEU A 1 230 ? 13.295 -2.796 -0.737 1.00 98.44 230 LEU A O 1
ATOM 1747 N N . MET A 1 231 ? 15.180 -3.978 -0.443 1.00 98.69 231 MET A N 1
ATOM 1748 C CA . MET A 1 231 ? 14.546 -4.998 0.404 1.00 98.69 231 MET A CA 1
ATOM 1749 C C . MET A 1 231 ? 14.079 -4.416 1.737 1.00 98.69 231 MET A C 1
ATOM 1751 O O . MET A 1 231 ? 12.927 -4.621 2.124 1.00 98.69 231 MET A O 1
ATOM 1755 N N . ARG A 1 232 ? 14.912 -3.594 2.383 1.00 98.50 232 ARG A N 1
ATOM 1756 C CA . ARG A 1 232 ? 14.555 -2.930 3.639 1.00 98.50 232 ARG A CA 1
ATOM 1757 C C . ARG A 1 232 ? 13.332 -2.024 3.483 1.00 98.50 232 ARG A C 1
ATOM 1759 O O . ARG A 1 232 ? 12.444 -2.004 4.334 1.00 98.50 232 ARG A O 1
ATOM 1766 N N . THR A 1 233 ? 13.251 -1.287 2.376 1.00 98.38 233 THR A N 1
ATOM 1767 C CA . THR A 1 233 ? 12.133 -0.375 2.105 1.00 98.38 233 THR A CA 1
ATOM 1768 C C . THR A 1 233 ? 10.879 -1.086 1.599 1.00 98.38 233 THR A C 1
ATOM 1770 O O . THR A 1 233 ? 9.787 -0.663 1.967 1.00 98.38 233 THR A O 1
ATOM 1773 N N . ASN A 1 234 ? 10.992 -2.155 0.802 1.00 98.62 234 ASN A N 1
ATOM 1774 C CA . ASN A 1 234 ? 9.838 -2.814 0.173 1.00 98.62 234 ASN A CA 1
ATOM 1775 C C . ASN A 1 234 ? 9.279 -4.013 0.948 1.00 98.62 234 ASN A C 1
ATOM 1777 O O . ASN A 1 234 ? 8.124 -4.364 0.707 1.00 98.62 234 ASN A O 1
ATOM 1781 N N . LEU A 1 235 ? 10.078 -4.665 1.799 1.00 98.75 235 LEU A N 1
ATOM 1782 C CA . LEU A 1 235 ? 9.717 -5.906 2.492 1.00 98.75 235 LEU A CA 1
ATOM 1783 C C . LEU A 1 235 ? 9.817 -5.766 4.014 1.00 98.75 235 LEU A C 1
ATOM 1785 O O . LEU A 1 235 ? 8.818 -5.998 4.698 1.00 98.75 235 LEU A O 1
ATOM 1789 N N . ASP A 1 236 ? 10.970 -5.347 4.547 1.00 98.69 236 ASP A N 1
ATOM 1790 C CA . ASP A 1 236 ? 11.150 -5.246 6.005 1.00 98.69 236 ASP A CA 1
ATOM 1791 C C . ASP A 1 236 ? 10.167 -4.233 6.602 1.00 98.69 236 ASP A C 1
ATOM 1793 O O . ASP A 1 236 ? 9.552 -4.498 7.631 1.00 98.69 236 ASP A O 1
ATOM 1797 N N . SER A 1 237 ? 9.938 -3.108 5.918 1.00 98.75 237 SER A N 1
ATOM 1798 C CA . SER A 1 237 ? 8.953 -2.097 6.322 1.00 98.75 237 SER A CA 1
ATOM 1799 C C . SER A 1 237 ? 7.532 -2.660 6.483 1.00 98.75 237 SER A C 1
ATOM 1801 O O . SER A 1 237 ? 6.852 -2.363 7.467 1.00 98.75 237 SER A O 1
ATOM 1803 N N . VAL A 1 238 ? 7.105 -3.528 5.558 1.00 98.88 238 VAL A N 1
ATOM 1804 C CA . VAL A 1 238 ? 5.789 -4.186 5.552 1.00 98.88 238 VAL A CA 1
ATOM 1805 C C . VAL A 1 238 ? 5.657 -5.105 6.762 1.00 98.88 238 VAL A C 1
ATOM 1807 O O . VAL A 1 238 ? 4.626 -5.102 7.437 1.00 98.88 238 VAL A O 1
ATOM 1810 N N . PHE A 1 239 ? 6.715 -5.859 7.069 1.00 98.88 239 PHE A N 1
ATOM 1811 C CA . PHE A 1 239 ? 6.779 -6.712 8.251 1.00 98.88 239 PHE A CA 1
ATOM 1812 C C . PHE A 1 239 ? 6.788 -5.900 9.555 1.00 98.88 239 PHE A C 1
ATOM 1814 O O . PHE A 1 239 ? 5.983 -6.177 10.442 1.00 98.88 239 PHE A O 1
ATOM 1821 N N . LEU A 1 240 ? 7.657 -4.893 9.676 1.00 98.81 240 LEU A N 1
ATOM 1822 C CA . LEU A 1 240 ? 7.861 -4.131 10.910 1.00 98.81 240 LEU A CA 1
ATOM 1823 C C . LEU A 1 240 ? 6.641 -3.274 11.272 1.00 98.81 240 LEU A C 1
ATOM 1825 O O . LEU A 1 240 ? 6.147 -3.355 12.399 1.00 98.81 240 LEU A O 1
ATOM 1829 N N . VAL A 1 241 ? 6.114 -2.492 10.322 1.00 98.94 241 VAL A N 1
ATOM 1830 C CA . VAL A 1 241 ? 4.903 -1.681 10.541 1.00 98.94 241 VAL A CA 1
ATOM 1831 C C . VAL A 1 241 ? 3.679 -2.585 10.697 1.00 98.94 241 VAL A C 1
ATOM 1833 O O . VAL A 1 241 ? 2.878 -2.376 11.609 1.00 98.94 241 VAL A O 1
ATOM 1836 N N . GLY A 1 242 ? 3.570 -3.637 9.873 1.00 98.88 242 GLY A N 1
ATOM 1837 C CA . GLY A 1 242 ? 2.507 -4.637 9.972 1.00 98.88 242 GLY A CA 1
ATOM 1838 C C . GLY A 1 242 ? 2.447 -5.296 11.347 1.00 98.88 242 GLY A C 1
ATOM 1839 O O . GLY A 1 242 ? 1.388 -5.321 11.964 1.00 98.88 242 GLY A O 1
ATOM 1840 N N . GLN A 1 243 ? 3.584 -5.764 11.869 1.00 98.81 243 GLN A N 1
ATOM 1841 C CA . GLN A 1 243 ? 3.667 -6.377 13.195 1.00 98.81 243 GLN A CA 1
ATOM 1842 C C . GLN A 1 243 ? 3.329 -5.381 14.313 1.00 98.81 243 GLN A C 1
ATOM 1844 O O . GLN A 1 243 ? 2.607 -5.744 15.244 1.00 98.81 243 GLN A O 1
ATOM 1849 N N . ALA A 1 244 ? 3.839 -4.145 14.242 1.00 98.81 244 ALA A N 1
ATOM 1850 C CA . ALA A 1 244 ? 3.574 -3.125 15.253 1.00 98.81 244 ALA A CA 1
ATOM 1851 C C . ALA A 1 244 ? 2.070 -2.826 15.364 1.00 98.81 244 ALA A C 1
ATOM 1853 O O . ALA A 1 244 ? 1.513 -2.903 16.456 1.00 98.81 244 ALA A O 1
ATOM 1854 N N . VAL A 1 245 ? 1.393 -2.582 14.238 1.00 98.94 245 VAL A N 1
ATOM 1855 C CA . VAL A 1 245 ? -0.055 -2.311 14.208 1.00 98.94 245 VAL A CA 1
ATOM 1856 C C . VAL A 1 245 ? -0.883 -3.559 14.546 1.00 98.94 245 VAL A C 1
ATOM 1858 O O . VAL A 1 245 ? -1.850 -3.475 15.307 1.00 98.94 245 VAL A O 1
ATOM 1861 N N . ALA A 1 246 ? -0.496 -4.740 14.047 1.00 98.81 246 ALA A N 1
ATOM 1862 C CA . ALA A 1 246 ? -1.242 -5.978 14.276 1.00 98.81 246 ALA A CA 1
ATOM 1863 C C . ALA A 1 246 ? -1.367 -6.330 15.766 1.00 98.81 246 ALA A C 1
ATOM 1865 O O . ALA A 1 246 ? -2.422 -6.803 16.182 1.00 98.81 246 ALA A O 1
ATOM 1866 N N . ARG A 1 247 ? -0.354 -6.040 16.598 1.00 98.56 247 ARG A N 1
ATOM 1867 C CA . ARG A 1 247 ? -0.426 -6.243 18.061 1.00 98.56 247 ARG A CA 1
ATOM 1868 C C . ARG A 1 247 ? -1.624 -5.520 18.695 1.00 98.56 247 ARG A C 1
ATOM 1870 O O . ARG A 1 247 ? -2.307 -6.102 19.536 1.00 98.56 247 ARG A O 1
ATOM 1877 N N . HIS A 1 248 ? -1.923 -4.300 18.248 1.00 98.69 248 HIS A N 1
ATOM 1878 C CA . HIS A 1 248 ? -3.074 -3.519 18.713 1.00 98.69 248 HIS A CA 1
ATOM 1879 C C . HIS A 1 248 ? -4.401 -4.055 18.143 1.00 98.69 248 HIS A C 1
ATOM 1881 O O . HIS A 1 248 ? -5.365 -4.270 18.883 1.00 98.69 248 HIS A O 1
ATOM 1887 N N . MET A 1 249 ? -4.440 -4.351 16.839 1.00 98.81 249 MET A N 1
ATOM 1888 C CA . MET A 1 249 ? -5.612 -4.928 16.160 1.00 98.81 249 MET A CA 1
ATOM 1889 C C . MET A 1 249 ? -6.034 -6.291 16.739 1.00 98.81 249 MET A C 1
ATOM 1891 O O . MET A 1 249 ? -7.226 -6.557 16.895 1.00 98.81 249 MET A O 1
ATOM 1895 N N . ILE A 1 250 ? -5.071 -7.147 17.103 1.00 98.81 250 ILE A N 1
ATOM 1896 C CA . ILE A 1 250 ? -5.306 -8.466 17.713 1.00 98.81 250 ILE 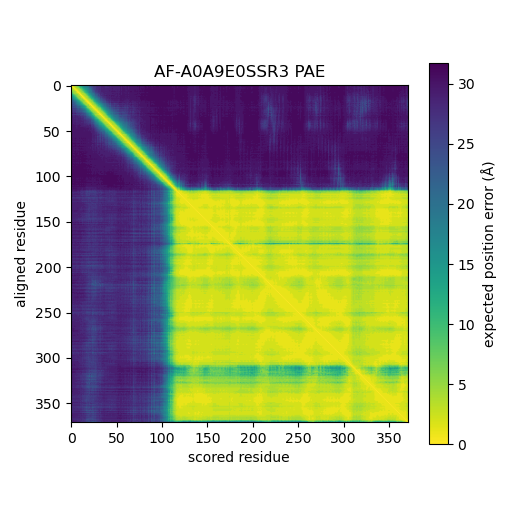A CA 1
ATOM 1897 C C . ILE A 1 250 ? -6.026 -8.323 19.061 1.00 98.81 250 ILE A C 1
ATOM 1899 O O . ILE A 1 250 ? -6.971 -9.069 19.324 1.00 98.81 250 ILE A O 1
ATOM 1903 N N . GLY A 1 251 ? -5.641 -7.339 19.882 1.00 97.19 251 GLY A N 1
ATOM 1904 C CA . GLY A 1 251 ? -6.325 -7.028 21.143 1.00 97.19 251 GLY A CA 1
ATOM 1905 C C . GLY A 1 251 ? -7.781 -6.590 20.942 1.00 97.19 251 GLY A C 1
ATOM 1906 O O . GLY A 1 251 ? -8.655 -6.974 21.717 1.00 97.19 251 GLY A O 1
ATOM 1907 N N . ARG A 1 252 ? -8.064 -5.859 19.855 1.00 98.06 252 ARG A N 1
ATOM 1908 C CA . ARG A 1 252 ? -9.423 -5.452 19.440 1.00 98.06 252 ARG A CA 1
ATOM 1909 C C . ARG A 1 252 ? -10.213 -6.542 18.705 1.00 98.06 252 ARG A C 1
ATOM 1911 O O . ARG A 1 252 ? -11.409 -6.378 18.478 1.00 98.06 252 ARG A O 1
ATOM 1918 N N . ARG A 1 253 ? -9.550 -7.630 18.304 1.00 98.31 253 ARG A N 1
ATOM 1919 C CA . ARG A 1 253 ? -10.048 -8.674 17.394 1.00 98.31 253 ARG A CA 1
ATOM 1920 C C . A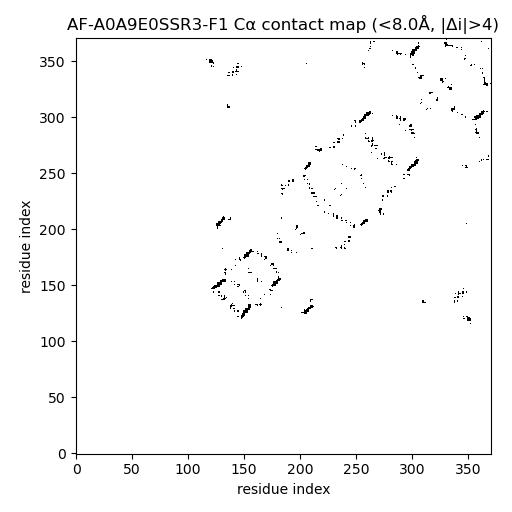RG A 1 253 ? -10.623 -8.153 16.064 1.00 98.31 253 ARG A C 1
ATOM 1922 O O . ARG A 1 253 ? -11.561 -8.737 15.519 1.00 98.31 253 ARG A O 1
ATOM 1929 N N . ARG A 1 254 ? -10.082 -7.040 15.560 1.00 97.94 254 ARG A N 1
ATOM 1930 C CA . ARG A 1 254 ? -10.536 -6.355 14.341 1.00 97.94 254 ARG A CA 1
ATOM 1931 C C . ARG A 1 254 ? -9.377 -5.595 13.708 1.00 97.94 254 ARG A C 1
ATOM 1933 O O . ARG A 1 254 ? -8.669 -4.870 14.403 1.00 97.94 254 ARG A O 1
ATOM 1940 N N . GLY A 1 255 ? -9.228 -5.716 12.392 1.00 98.69 255 GLY A N 1
ATOM 1941 C CA . GLY A 1 255 ? -8.301 -4.890 11.624 1.00 98.69 255 GLY A CA 1
ATOM 1942 C C . GLY A 1 255 ? -8.215 -5.281 10.152 1.00 98.69 255 GLY A C 1
ATOM 1943 O O . GLY A 1 255 ? -8.464 -6.432 9.785 1.00 98.69 255 GLY A O 1
ATOM 1944 N N . LYS A 1 256 ? -7.847 -4.317 9.311 1.00 98.94 256 LYS A N 1
ATOM 1945 C CA . LYS A 1 256 ? -7.602 -4.490 7.877 1.00 98.94 256 LYS A CA 1
ATOM 1946 C C . LYS A 1 256 ? -6.158 -4.121 7.565 1.00 98.94 256 LYS A C 1
ATOM 1948 O O . LYS A 1 256 ? -5.709 -3.041 7.939 1.00 98.94 256 LYS A O 1
ATOM 1953 N N . ILE A 1 257 ? -5.439 -4.986 6.860 1.00 99.00 257 ILE A N 1
ATOM 1954 C CA . ILE A 1 257 ? -4.080 -4.704 6.387 1.00 99.00 257 ILE A CA 1
ATOM 1955 C C . ILE A 1 257 ? -4.048 -4.882 4.869 1.00 99.00 257 ILE A C 1
ATOM 1957 O O . ILE A 1 257 ? -4.402 -5.940 4.350 1.00 99.00 257 ILE A O 1
ATOM 1961 N N . ILE A 1 258 ? -3.627 -3.835 4.163 1.00 99.00 258 ILE A N 1
ATOM 1962 C CA . ILE A 1 258 ? -3.488 -3.792 2.709 1.00 99.00 258 ILE A CA 1
ATOM 1963 C C . ILE A 1 258 ? -2.006 -3.628 2.383 1.00 99.00 258 ILE A C 1
ATOM 1965 O O . ILE A 1 258 ? -1.419 -2.574 2.624 1.00 99.00 258 ILE A O 1
ATOM 1969 N N . ASN A 1 259 ? -1.396 -4.659 1.812 1.00 98.94 259 ASN A N 1
ATOM 1970 C CA . ASN A 1 259 ? -0.002 -4.629 1.386 1.00 98.94 259 ASN A CA 1
ATOM 1971 C C . ASN A 1 259 ? 0.078 -4.278 -0.105 1.00 98.94 259 ASN A C 1
ATOM 1973 O O . ASN A 1 259 ? -0.416 -5.027 -0.951 1.00 98.94 259 ASN A O 1
ATOM 1977 N N . VAL A 1 260 ? 0.705 -3.152 -0.460 1.00 98.81 260 VAL A N 1
ATOM 1978 C CA . VAL A 1 260 ? 0.847 -2.764 -1.870 1.00 98.81 260 VAL A CA 1
ATOM 1979 C C . VAL A 1 260 ? 1.911 -3.641 -2.533 1.00 98.81 260 VAL A C 1
ATOM 1981 O O . VAL A 1 260 ? 3.120 -3.488 -2.341 1.00 98.81 260 VAL A O 1
ATOM 1984 N N . CYS A 1 261 ? 1.416 -4.594 -3.309 1.00 98.56 261 CYS A N 1
ATOM 1985 C CA . CYS A 1 261 ? 2.139 -5.523 -4.157 1.00 98.56 261 CYS A CA 1
ATOM 1986 C C . CYS A 1 261 ? 2.529 -4.820 -5.477 1.00 98.56 261 CYS A C 1
ATOM 1988 O O . CYS A 1 261 ? 2.808 -3.621 -5.504 1.00 98.56 261 CYS A O 1
ATOM 1990 N N . SER A 1 262 ? 2.597 -5.564 -6.577 1.00 98.31 262 SER A N 1
ATOM 1991 C CA . SER A 1 262 ? 2.754 -5.063 -7.948 1.00 98.31 262 SER A CA 1
ATOM 1992 C C . SER A 1 262 ? 2.371 -6.189 -8.910 1.00 98.31 262 SER A C 1
ATOM 1994 O O . SER A 1 262 ? 2.406 -7.348 -8.505 1.00 98.31 262 SER A O 1
ATOM 1996 N N . VAL A 1 263 ? 2.111 -5.916 -10.190 1.00 97.00 263 VAL A N 1
ATOM 1997 C CA . VAL A 1 263 ? 2.149 -6.965 -11.235 1.00 97.00 263 VAL A CA 1
ATOM 1998 C C . VAL A 1 263 ? 3.473 -7.752 -11.244 1.00 97.00 263 VAL A C 1
ATOM 2000 O O . VAL A 1 263 ? 3.487 -8.930 -11.588 1.00 97.00 263 VAL A O 1
ATOM 2003 N N . GLN A 1 264 ? 4.569 -7.165 -10.744 1.00 97.44 264 GLN A N 1
ATOM 2004 C CA . GLN A 1 264 ? 5.832 -7.867 -10.470 1.00 97.44 264 GLN A CA 1
ATOM 2005 C C . GLN A 1 264 ? 5.785 -8.882 -9.306 1.00 97.44 264 GLN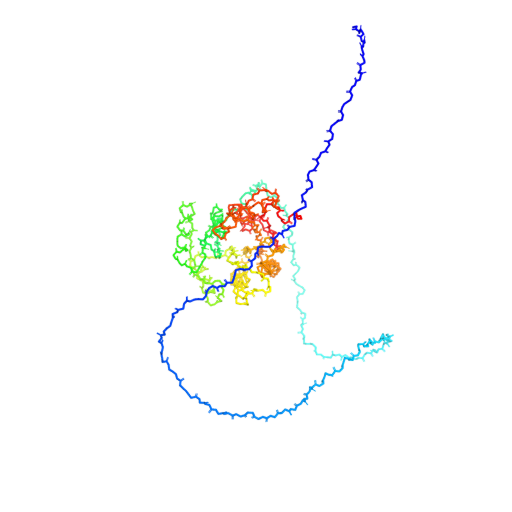 A C 1
ATOM 2007 O O . GLN A 1 264 ? 6.771 -9.563 -9.047 1.00 97.44 264 GLN A O 1
ATOM 2012 N N . SER A 1 265 ? 4.657 -9.031 -8.608 1.00 98.12 265 SER A N 1
ATOM 2013 C CA . SER A 1 265 ? 4.399 -10.170 -7.713 1.00 98.12 265 SER A CA 1
ATOM 2014 C C . SER A 1 265 ? 4.035 -11.462 -8.470 1.00 98.12 265 SER A C 1
ATOM 2016 O O . SER A 1 265 ? 4.008 -12.531 -7.855 1.00 98.12 265 SER A O 1
ATOM 2018 N N . GLU A 1 266 ? 3.750 -11.366 -9.776 1.00 97.12 266 GLU A N 1
ATOM 2019 C CA . GLU A 1 266 ? 3.486 -12.495 -10.686 1.00 97.12 266 GLU A CA 1
ATOM 2020 C C . GLU A 1 266 ? 4.489 -12.543 -11.851 1.00 97.12 266 GLU A C 1
ATOM 2022 O O . GLU A 1 266 ? 5.009 -13.607 -12.177 1.00 97.12 266 GLU A O 1
ATOM 2027 N N . LEU A 1 267 ? 4.766 -11.394 -12.483 1.00 95.94 267 LEU A N 1
ATOM 2028 C CA . LEU A 1 267 ? 5.472 -11.314 -13.765 1.00 95.94 267 LEU A CA 1
ATOM 2029 C C . LEU A 1 267 ? 6.859 -10.673 -13.644 1.00 95.94 267 LEU A C 1
ATOM 2031 O O . LEU A 1 267 ? 7.003 -9.532 -13.198 1.00 95.94 267 LEU A O 1
ATOM 2035 N N . GLY A 1 268 ? 7.884 -11.371 -14.132 1.00 94.50 268 GLY A N 1
ATOM 2036 C CA . GLY A 1 268 ? 9.226 -10.809 -14.281 1.00 94.50 268 GLY A CA 1
ATOM 2037 C C . GLY A 1 268 ? 9.303 -9.742 -15.378 1.00 94.50 268 GLY A C 1
ATOM 2038 O O . GLY A 1 268 ? 8.578 -9.786 -16.370 1.00 94.50 268 GLY A O 1
ATOM 2039 N N . ARG A 1 269 ? 10.228 -8.788 -15.224 1.00 92.44 269 ARG A N 1
ATOM 2040 C CA . ARG A 1 269 ? 10.594 -7.814 -16.264 1.00 92.44 269 ARG A CA 1
ATOM 2041 C C . ARG A 1 269 ? 12.102 -7.535 -16.200 1.00 92.44 269 ARG A C 1
ATOM 2043 O O . ARG A 1 269 ? 12.633 -7.469 -15.085 1.00 92.44 269 ARG A O 1
ATOM 2050 N N . PRO A 1 270 ? 12.794 -7.332 -17.339 1.00 93.94 270 PRO A N 1
ATOM 2051 C CA . PRO A 1 270 ? 14.207 -6.969 -17.349 1.00 93.94 270 PRO A CA 1
ATOM 2052 C C . PRO A 1 270 ? 14.544 -5.779 -16.442 1.00 93.94 270 PRO A C 1
ATOM 2054 O O . PRO A 1 270 ? 13.730 -4.877 -16.220 1.00 93.94 270 PRO A O 1
ATOM 2057 N N . ASN A 1 271 ? 15.774 -5.796 -15.932 1.00 95.56 2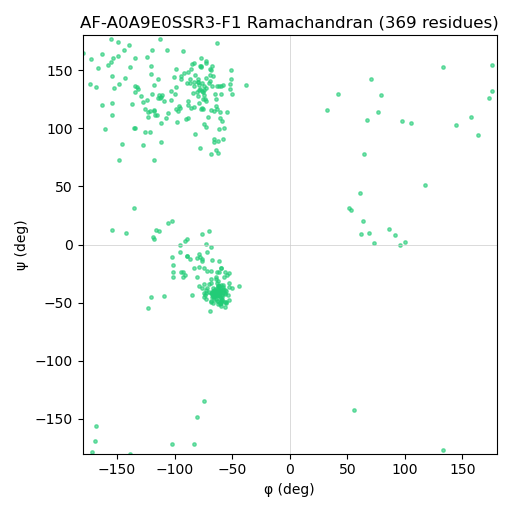71 ASN A N 1
ATOM 2058 C CA . ASN A 1 271 ? 16.401 -4.752 -15.118 1.00 95.56 271 ASN A CA 1
ATOM 2059 C C . ASN A 1 271 ? 15.722 -4.432 -13.768 1.00 95.56 271 ASN A C 1
ATOM 2061 O O . ASN A 1 271 ? 16.090 -3.449 -13.129 1.00 95.56 271 ASN A O 1
ATOM 2065 N N . ILE A 1 272 ? 14.733 -5.223 -13.321 1.00 96.69 272 ILE A N 1
ATOM 2066 C CA . ILE A 1 272 ? 14.039 -5.039 -12.028 1.00 96.69 272 ILE A CA 1
ATOM 2067 C C . ILE A 1 272 ? 13.842 -6.348 -11.241 1.00 96.69 272 ILE A C 1
ATOM 2069 O O . ILE A 1 272 ? 12.866 -6.503 -10.501 1.00 96.69 272 ILE A O 1
ATOM 2073 N N . ALA A 1 273 ? 14.759 -7.310 -11.378 1.00 98.38 273 ALA A N 1
ATOM 2074 C CA . ALA A 1 273 ? 14.667 -8.592 -10.669 1.00 98.38 273 ALA A CA 1
ATOM 2075 C C . ALA A 1 273 ? 14.617 -8.436 -9.126 1.00 98.38 273 ALA A C 1
ATOM 2077 O O . ALA A 1 273 ? 13.755 -9.065 -8.514 1.00 98.38 273 ALA A O 1
ATOM 2078 N N . PRO A 1 274 ? 15.406 -7.545 -8.485 1.00 98.44 274 PRO A N 1
ATOM 2079 C CA . PRO A 1 274 ? 15.309 -7.294 -7.040 1.00 98.44 274 PRO A CA 1
ATOM 2080 C C . PRO A 1 274 ? 13.949 -6.741 -6.602 1.00 98.44 274 PRO A C 1
ATOM 2082 O O . PRO A 1 274 ? 13.369 -7.206 -5.623 1.00 98.44 274 PRO A O 1
ATOM 2085 N N . TYR A 1 275 ? 13.370 -5.817 -7.376 1.00 98.31 275 TYR A N 1
ATOM 2086 C CA . TYR A 1 275 ? 12.007 -5.335 -7.136 1.00 98.31 275 TYR A CA 1
ATOM 2087 C C . TYR A 1 275 ? 10.976 -6.462 -7.253 1.00 98.31 275 TYR A C 1
ATOM 2089 O O . TYR A 1 275 ? 10.108 -6.594 -6.390 1.00 98.31 275 TYR A O 1
ATOM 2097 N N . THR A 1 276 ? 11.116 -7.304 -8.278 1.00 98.56 276 THR A N 1
ATOM 2098 C CA . THR A 1 276 ? 10.271 -8.484 -8.518 1.00 98.56 276 THR A CA 1
ATOM 2099 C C . THR A 1 276 ? 10.337 -9.453 -7.336 1.00 98.56 276 THR A C 1
ATOM 2101 O O . THR A 1 276 ? 9.302 -9.816 -6.783 1.00 98.56 276 THR A O 1
ATOM 2104 N N . ALA A 1 277 ? 11.540 -9.772 -6.849 1.00 98.69 277 ALA A N 1
ATOM 2105 C CA . ALA A 1 277 ? 11.734 -10.572 -5.642 1.00 98.69 277 ALA A CA 1
ATOM 2106 C C . ALA A 1 277 ? 11.071 -9.926 -4.409 1.00 98.69 277 ALA A C 1
ATOM 2108 O O . ALA A 1 277 ? 10.335 -10.601 -3.690 1.00 98.69 277 ALA A O 1
ATOM 2109 N N . SER A 1 278 ? 11.235 -8.611 -4.210 1.00 98.75 278 SER A N 1
ATOM 2110 C CA . SER A 1 278 ? 10.634 -7.893 -3.076 1.00 98.75 278 SER A CA 1
ATOM 2111 C C . SER A 1 278 ? 9.099 -7.938 -3.099 1.00 98.75 278 SER A C 1
ATOM 2113 O O . SER A 1 278 ? 8.464 -8.207 -2.081 1.00 98.75 278 SER A O 1
ATOM 2115 N N . LYS A 1 279 ? 8.471 -7.758 -4.270 1.00 98.62 279 LYS A N 1
ATOM 2116 C CA . LYS A 1 279 ? 7.007 -7.770 -4.408 1.00 98.62 279 LYS A CA 1
ATOM 2117 C C . LYS A 1 279 ? 6.426 -9.186 -4.456 1.00 98.62 279 LYS A C 1
ATOM 2119 O O . LYS A 1 279 ? 5.306 -9.384 -3.980 1.00 98.62 279 LYS A O 1
ATOM 2124 N N . GLY A 1 280 ? 7.175 -10.181 -4.930 1.00 98.81 280 GLY A N 1
ATOM 2125 C CA . GLY A 1 280 ? 6.852 -11.598 -4.741 1.00 98.81 280 GLY A CA 1
ATOM 2126 C C . GLY A 1 280 ? 6.864 -11.997 -3.260 1.00 98.81 280 GLY A C 1
ATOM 2127 O O . GLY A 1 280 ? 5.925 -12.636 -2.783 1.00 98.81 280 GLY A O 1
ATOM 2128 N N . ALA A 1 281 ? 7.862 -11.531 -2.500 1.00 98.88 281 ALA A N 1
ATOM 2129 C CA . ALA A 1 281 ? 7.933 -11.736 -1.056 1.00 98.88 281 ALA A CA 1
ATOM 2130 C C . ALA A 1 281 ? 6.760 -11.067 -0.317 1.00 98.88 281 ALA A C 1
ATOM 2132 O O . ALA A 1 281 ? 6.116 -11.725 0.494 1.00 98.88 281 ALA A O 1
ATOM 2133 N N . VAL A 1 282 ? 6.389 -9.822 -0.651 1.00 98.88 282 VAL A N 1
ATOM 2134 C CA . VAL A 1 282 ? 5.210 -9.142 -0.063 1.00 98.88 282 VAL A CA 1
ATOM 2135 C C . VAL A 1 282 ? 3.898 -9.892 -0.344 1.00 98.88 282 VAL A C 1
ATOM 2137 O O . VAL A 1 282 ? 3.065 -10.029 0.557 1.00 98.88 282 VAL A O 1
ATOM 2140 N N . LYS A 1 283 ? 3.714 -10.448 -1.549 1.00 98.88 283 LYS A N 1
ATOM 2141 C CA . LYS A 1 283 ? 2.562 -11.313 -1.877 1.00 98.88 283 LYS A CA 1
ATOM 2142 C C . LYS A 1 283 ? 2.502 -12.554 -0.977 1.00 98.88 283 LYS A C 1
ATOM 2144 O O . LYS A 1 283 ? 1.424 -12.921 -0.514 1.00 98.88 283 LYS A O 1
ATOM 2149 N N . MET A 1 284 ? 3.637 -13.196 -0.701 1.00 98.94 284 MET A N 1
ATOM 2150 C CA . MET A 1 284 ? 3.676 -14.373 0.176 1.00 98.94 284 MET A CA 1
ATOM 2151 C C . MET A 1 284 ? 3.557 -14.011 1.663 1.00 98.94 284 MET A C 1
ATOM 2153 O O . MET A 1 284 ? 2.839 -14.693 2.393 1.00 98.94 284 MET A O 1
ATOM 2157 N N . LEU A 1 285 ? 4.153 -12.898 2.097 1.00 98.94 285 LEU A N 1
ATOM 2158 C CA . LEU A 1 285 ? 4.006 -12.354 3.450 1.00 98.94 285 LEU A CA 1
ATOM 2159 C C . LEU A 1 285 ? 2.542 -12.012 3.761 1.00 98.94 285 LEU A C 1
ATOM 2161 O O . LEU A 1 285 ? 2.059 -12.321 4.844 1.00 98.94 285 LEU A O 1
ATOM 2165 N N . THR A 1 286 ? 1.811 -11.466 2.786 1.00 98.94 286 THR A N 1
ATOM 2166 C CA . THR A 1 286 ? 0.362 -11.215 2.881 1.00 98.94 286 THR A CA 1
ATOM 2167 C C . THR A 1 286 ? -0.417 -12.492 3.207 1.00 98.94 286 THR A C 1
ATOM 2169 O O . THR A 1 286 ? -1.288 -12.471 4.073 1.00 98.94 286 THR A O 1
ATOM 2172 N N . LYS A 1 287 ? -0.076 -13.622 2.571 1.00 98.94 287 LYS A N 1
ATOM 2173 C CA . LYS A 1 287 ? -0.691 -14.927 2.867 1.00 98.94 287 LYS A CA 1
ATOM 2174 C C . LYS A 1 287 ? -0.323 -15.438 4.261 1.00 98.94 287 LYS A C 1
ATOM 2176 O O . LYS A 1 287 ? -1.204 -15.922 4.960 1.00 98.94 287 LYS A O 1
ATOM 2181 N N . GLY A 1 288 ? 0.939 -15.300 4.676 1.00 98.88 288 GLY A N 1
ATOM 2182 C CA . GLY A 1 288 ? 1.380 -15.660 6.030 1.00 98.88 288 GLY A CA 1
ATOM 2183 C C . GLY A 1 288 ? 0.628 -14.871 7.106 1.00 98.88 288 GLY A C 1
ATOM 2184 O O . GLY A 1 288 ? -0.031 -15.458 7.955 1.00 98.88 288 GLY A O 1
ATOM 2185 N N . MET A 1 289 ? 0.611 -13.540 6.992 1.00 98.88 289 MET A N 1
ATOM 2186 C CA . MET A 1 289 ? -0.139 -12.652 7.888 1.00 98.88 289 MET A CA 1
ATOM 2187 C C . MET A 1 289 ? -1.646 -12.969 7.917 1.00 98.88 289 MET A C 1
ATOM 2189 O O . MET A 1 289 ? -2.264 -12.915 8.977 1.00 98.88 289 MET A O 1
ATOM 2193 N N . ALA A 1 290 ? -2.249 -13.322 6.777 1.00 98.88 290 ALA A N 1
ATOM 2194 C CA . ALA A 1 290 ? -3.653 -13.730 6.702 1.00 98.88 290 ALA A CA 1
ATOM 2195 C C . ALA A 1 290 ? -3.942 -15.040 7.456 1.00 98.88 290 ALA A C 1
ATOM 2197 O O . ALA A 1 290 ? -4.971 -15.146 8.125 1.00 98.88 290 ALA A O 1
ATOM 2198 N N . ILE A 1 291 ? -3.039 -16.021 7.359 1.00 98.81 291 ILE A N 1
ATOM 2199 C CA . ILE A 1 291 ? -3.130 -17.309 8.061 1.00 98.81 291 ILE A CA 1
ATOM 2200 C C . ILE A 1 291 ? -2.946 -17.109 9.569 1.00 98.81 291 ILE A C 1
ATOM 2202 O O . ILE A 1 291 ? -3.781 -17.567 10.349 1.00 98.81 291 ILE A O 1
ATOM 2206 N N . ASP A 1 292 ? -1.907 -16.377 9.974 1.00 98.88 292 ASP A N 1
ATOM 2207 C CA . ASP A 1 292 ? -1.550 -16.198 11.383 1.00 98.88 292 ASP A CA 1
ATOM 2208 C C . ASP A 1 292 ? -2.525 -15.270 12.121 1.00 98.88 292 ASP A C 1
ATOM 2210 O O . ASP A 1 292 ? -2.877 -15.524 13.272 1.00 98.88 292 ASP A O 1
ATOM 2214 N N . TRP A 1 293 ? -2.993 -14.191 11.481 1.00 98.88 293 TRP A N 1
ATOM 2215 C CA . TRP A 1 293 ? -3.836 -13.174 12.128 1.00 98.88 293 TRP A CA 1
ATOM 2216 C C . TRP A 1 293 ? -5.331 -13.280 11.789 1.00 98.88 293 TRP A C 1
ATOM 2218 O O . TRP A 1 293 ? -6.160 -12.687 12.485 1.00 98.88 293 TRP A O 1
ATOM 2228 N N . GLY A 1 294 ? -5.712 -14.102 10.806 1.00 98.69 294 GLY A N 1
ATOM 2229 C CA . GLY A 1 294 ? -7.109 -14.441 10.509 1.00 98.69 294 GLY A CA 1
ATOM 2230 C C . GLY A 1 294 ? -7.899 -14.965 11.723 1.00 98.69 294 GLY A C 1
ATOM 2231 O O . GLY A 1 294 ? -8.972 -14.428 12.012 1.00 98.69 294 GLY A O 1
ATOM 2232 N N . PRO A 1 295 ? -7.375 -15.922 12.520 1.00 98.69 295 PRO A N 1
ATOM 2233 C CA . PRO A 1 295 ? -8.002 -16.389 13.768 1.00 98.69 295 PRO A CA 1
ATOM 2234 C C . PRO A 1 295 ? -8.200 -15.290 14.828 1.00 98.69 295 PRO A C 1
ATOM 2236 O O . PRO A 1 295 ? -9.041 -15.412 15.729 1.00 98.69 295 PRO A O 1
ATOM 2239 N N . HIS A 1 296 ? -7.454 -14.189 14.717 1.00 98.69 296 HIS A N 1
ATOM 2240 C CA . HIS A 1 296 ? -7.571 -13.009 15.568 1.00 98.69 296 HIS A CA 1
ATOM 2241 C C . HIS A 1 296 ? -8.544 -11.955 15.013 1.00 98.69 296 HIS A C 1
ATOM 2243 O O . HIS A 1 296 ? -8.729 -10.931 15.655 1.00 98.69 296 HIS A O 1
ATOM 2249 N N . GLY A 1 297 ? -9.221 -12.205 13.886 1.00 98.19 297 GLY A N 1
ATOM 2250 C CA . GLY A 1 297 ? -10.221 -11.295 13.312 1.00 98.19 297 GLY A CA 1
ATOM 2251 C C . GLY A 1 297 ? -9.653 -10.212 12.390 1.00 98.19 297 GLY A C 1
ATOM 2252 O O . GLY A 1 297 ? -10.370 -9.273 12.043 1.00 98.19 297 GLY A O 1
ATOM 2253 N N . LEU A 1 298 ? -8.387 -10.334 11.976 1.00 98.81 298 LEU A N 1
ATOM 2254 C CA . LEU A 1 298 ? -7.783 -9.456 10.972 1.00 98.81 298 LEU A CA 1
ATOM 2255 C C . LEU A 1 298 ? -8.026 -10.006 9.559 1.00 98.81 298 LEU A C 1
ATOM 2257 O O . LEU A 1 298 ? -8.082 -11.220 9.355 1.00 98.81 298 LEU A O 1
ATOM 2261 N N . GLN A 1 299 ? -8.149 -9.116 8.575 1.00 98.94 299 GLN A N 1
ATOM 2262 C CA . GLN A 1 299 ? -8.064 -9.468 7.157 1.00 98.94 299 GLN A CA 1
ATOM 2263 C C . GLN A 1 299 ? -6.829 -8.796 6.565 1.00 98.94 299 GLN A C 1
ATOM 2265 O O . GLN A 1 299 ? -6.660 -7.583 6.689 1.00 98.94 299 GLN A O 1
ATOM 2270 N N . VAL A 1 300 ? -5.969 -9.587 5.930 1.00 98.94 300 VAL A N 1
ATOM 2271 C CA . VAL A 1 300 ? -4.707 -9.141 5.344 1.00 98.94 300 VAL A CA 1
ATOM 2272 C C . VAL A 1 300 ? -4.704 -9.508 3.870 1.00 98.94 300 VAL A C 1
ATOM 2274 O O . VAL A 1 300 ? -4.738 -10.682 3.513 1.00 98.94 300 VAL A O 1
ATOM 2277 N N . ASN A 1 301 ? -4.704 -8.499 3.007 1.00 98.94 301 ASN A N 1
ATOM 2278 C CA . ASN A 1 301 ? -4.802 -8.663 1.561 1.00 98.94 301 ASN A CA 1
ATOM 2279 C C . ASN A 1 301 ? -3.771 -7.788 0.845 1.00 98.94 301 ASN A C 1
ATOM 2281 O O . ASN A 1 301 ? -3.242 -6.824 1.395 1.00 98.94 301 ASN A O 1
ATOM 2285 N N . GLY A 1 302 ? -3.480 -8.135 -0.400 1.00 98.94 302 GLY A N 1
ATOM 2286 C CA . GLY A 1 302 ? -2.621 -7.375 -1.285 1.00 98.94 302 GLY A CA 1
ATOM 2287 C C . GLY A 1 302 ? -3.439 -6.544 -2.264 1.00 98.94 302 GLY A C 1
ATOM 2288 O O . GLY A 1 302 ? -4.464 -6.996 -2.774 1.00 98.94 302 GLY A O 1
ATOM 2289 N N . LEU A 1 303 ? -2.944 -5.353 -2.573 1.00 98.88 303 LEU A N 1
ATOM 2290 C CA . LEU A 1 303 ? -3.366 -4.574 -3.734 1.00 98.88 303 LEU A CA 1
ATOM 2291 C C . LEU A 1 303 ? -2.210 -4.600 -4.733 1.00 98.88 303 LEU A C 1
ATOM 2293 O O . LEU A 1 303 ? -1.096 -4.245 -4.360 1.00 98.88 303 LEU A O 1
ATOM 2297 N N . GLY A 1 304 ? -2.434 -5.047 -5.967 1.00 98.38 304 GLY A N 1
ATOM 2298 C CA . GLY A 1 304 ? -1.398 -5.207 -6.989 1.00 98.38 304 GLY A CA 1
ATOM 2299 C C . GLY A 1 304 ? -1.543 -4.215 -8.144 1.00 98.38 304 GLY A C 1
ATOM 2300 O O . GLY A 1 304 ? -2.171 -4.560 -9.144 1.00 98.38 304 GLY A O 1
ATOM 2301 N N . PRO A 1 305 ? -0.955 -3.007 -8.060 1.00 97.81 305 PRO A N 1
ATOM 2302 C CA . PRO A 1 305 ? -0.929 -2.079 -9.182 1.00 97.81 305 PRO A CA 1
ATOM 2303 C C . PRO A 1 305 ? -0.185 -2.645 -10.401 1.00 97.81 305 PRO A C 1
ATOM 2305 O O . PRO A 1 305 ? 0.917 -3.191 -10.271 1.00 97.81 305 PRO A O 1
ATOM 2308 N N . GLY A 1 306 ? -0.771 -2.453 -11.584 1.00 95.12 306 GLY A N 1
ATOM 2309 C CA . GLY A 1 306 ? -0.064 -2.420 -12.863 1.00 95.12 306 GLY A CA 1
ATOM 2310 C C . GLY A 1 306 ? 0.727 -1.125 -13.059 1.00 95.12 306 GLY A C 1
ATOM 2311 O O . GLY A 1 306 ? 1.433 -0.663 -12.163 1.00 95.12 306 GLY A O 1
ATOM 2312 N N . TYR A 1 307 ? 0.616 -0.536 -14.248 1.00 92.44 307 TYR A N 1
ATOM 2313 C CA . TYR A 1 307 ? 1.372 0.656 -14.628 1.00 92.44 307 TYR A CA 1
ATOM 2314 C C . TYR A 1 307 ? 0.527 1.917 -14.478 1.00 92.44 307 TYR A C 1
ATOM 2316 O O . TYR A 1 307 ? -0.468 2.090 -15.177 1.00 92.44 307 TYR A O 1
ATOM 2324 N N . PHE A 1 308 ? 0.953 2.801 -13.576 1.00 92.88 308 PHE A N 1
ATOM 2325 C CA . PHE A 1 308 ? 0.233 4.021 -13.218 1.00 92.88 308 PHE A CA 1
ATOM 2326 C C . PHE A 1 308 ? 1.037 5.273 -13.542 1.00 92.88 308 PHE A C 1
ATOM 2328 O O . PHE A 1 308 ? 2.233 5.343 -13.219 1.00 92.88 308 PHE A O 1
ATOM 2335 N N . LYS A 1 309 ? 0.355 6.275 -14.110 1.00 85.06 309 LYS A N 1
ATOM 2336 C CA . LYS A 1 309 ? 0.896 7.631 -14.237 1.00 85.06 309 LYS A CA 1
ATOM 2337 C C . LYS A 1 309 ? 1.111 8.215 -12.845 1.00 85.06 309 LYS A C 1
ATOM 2339 O O . LYS A 1 309 ? 0.189 8.315 -12.040 1.00 85.06 309 LYS A O 1
ATOM 2344 N N . THR A 1 310 ? 2.360 8.541 -12.551 1.00 82.38 310 THR A N 1
ATOM 2345 C CA . THR A 1 310 ? 2.823 9.155 -11.302 1.00 82.38 310 THR A CA 1
ATOM 2346 C C . THR A 1 310 ? 4.119 9.898 -11.604 1.00 82.38 310 THR A C 1
ATOM 2348 O O . THR A 1 310 ? 4.837 9.486 -12.513 1.00 82.38 310 THR A O 1
ATOM 2351 N N . GLU A 1 311 ? 4.469 10.888 -10.782 1.00 76.88 311 GLU A N 1
ATOM 2352 C CA . GLU A 1 311 ? 5.778 11.576 -10.781 1.00 76.88 311 GLU A CA 1
ATOM 2353 C C . GLU A 1 311 ? 6.968 10.587 -10.907 1.00 76.88 311 GLU A C 1
ATOM 2355 O O . GLU A 1 311 ? 7.957 10.851 -11.580 1.00 76.88 311 GLU A O 1
ATOM 2360 N N . LEU A 1 312 ? 6.864 9.390 -10.308 1.00 69.44 312 LEU A N 1
ATOM 2361 C CA . LEU A 1 312 ? 7.908 8.351 -10.330 1.00 69.44 312 LEU A CA 1
ATOM 2362 C C . LEU A 1 312 ? 8.083 7.644 -11.693 1.00 69.44 312 LEU A C 1
ATOM 2364 O O . LEU A 1 312 ? 9.128 7.041 -11.949 1.00 69.44 312 LEU A O 1
ATOM 2368 N N . ASN A 1 313 ? 7.054 7.661 -12.542 1.00 74.31 313 ASN A N 1
ATOM 2369 C CA . ASN A 1 313 ? 7.027 6.987 -13.844 1.00 74.31 313 ASN A CA 1
ATOM 2370 C C . ASN A 1 313 ? 6.846 7.961 -15.021 1.00 74.31 313 ASN A C 1
ATOM 2372 O O . ASN A 1 313 ? 6.703 7.495 -16.145 1.00 74.31 313 ASN A O 1
ATOM 2376 N N . GLU A 1 314 ? 6.856 9.274 -14.791 1.00 78.00 314 GLU A N 1
ATOM 2377 C CA . GLU A 1 314 ? 6.651 10.309 -15.817 1.00 78.00 314 GLU A CA 1
ATOM 2378 C C . GLU A 1 314 ? 7.645 10.155 -16.981 1.00 78.00 3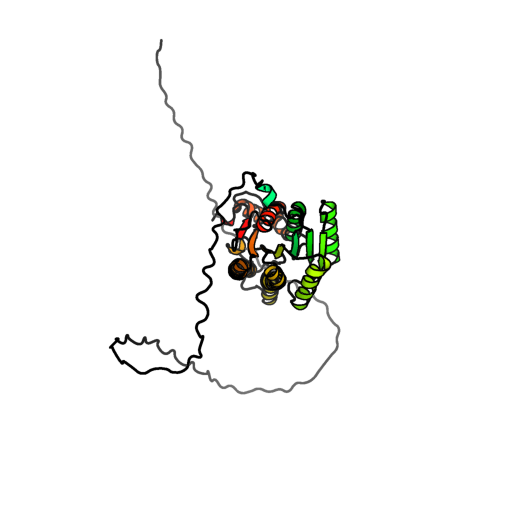14 GLU A C 1
ATOM 2380 O O . GLU A 1 314 ? 7.235 9.916 -18.112 1.00 78.00 314 GLU A O 1
ATOM 2385 N N . ALA A 1 315 ? 8.941 10.023 -16.679 1.00 78.19 315 ALA A N 1
ATOM 2386 C CA . ALA A 1 315 ? 9.985 9.739 -17.672 1.00 78.19 315 ALA A CA 1
ATOM 2387 C C . ALA A 1 315 ? 9.830 8.399 -18.439 1.00 78.19 315 ALA A C 1
ATOM 2389 O O . ALA A 1 315 ? 10.519 8.183 -19.431 1.00 78.19 315 ALA A O 1
ATOM 2390 N N . LEU A 1 316 ? 8.970 7.474 -17.985 1.00 77.25 316 LEU A N 1
ATOM 2391 C CA . LEU A 1 316 ? 8.586 6.274 -18.749 1.00 77.25 316 LEU A CA 1
ATOM 2392 C C . LEU A 1 316 ? 7.316 6.494 -19.584 1.00 77.25 316 LEU A C 1
ATOM 2394 O O . LEU A 1 316 ? 7.098 5.765 -20.546 1.00 77.25 316 LEU A O 1
ATOM 2398 N N . ALA A 1 317 ? 6.463 7.446 -19.209 1.00 76.00 317 ALA A N 1
ATOM 2399 C CA . ALA A 1 317 ? 5.305 7.851 -19.999 1.00 76.00 317 ALA A CA 1
ATOM 2400 C C . ALA A 1 317 ? 5.725 8.700 -21.209 1.00 76.00 317 ALA A C 1
ATOM 2402 O O . ALA A 1 317 ? 5.138 8.552 -22.280 1.00 76.00 317 ALA A O 1
ATOM 2403 N N . ASP A 1 318 ? 6.777 9.505 -21.041 1.00 83.88 318 ASP A N 1
ATOM 2404 C CA . ASP A 1 318 ? 7.360 10.360 -22.082 1.00 83.88 318 ASP A CA 1
ATOM 2405 C C . ASP A 1 318 ? 8.262 9.592 -23.074 1.00 83.88 318 ASP A C 1
ATOM 2407 O O . ASP A 1 318 ? 8.494 10.052 -24.191 1.00 83.88 318 ASP A O 1
ATOM 2411 N N . ASP A 1 319 ? 8.754 8.400 -22.710 1.00 88.31 319 ASP A N 1
ATOM 2412 C CA . ASP A 1 319 ? 9.423 7.490 -23.650 1.00 88.31 319 ASP A CA 1
ATOM 2413 C C . ASP A 1 319 ? 8.375 6.863 -24.582 1.00 88.31 319 ASP A C 1
ATOM 2415 O O . ASP A 1 319 ? 7.692 5.901 -24.222 1.00 88.31 319 ASP A O 1
ATOM 2419 N N . GLU A 1 320 ? 8.270 7.387 -25.807 1.00 89.88 320 GLU A N 1
ATOM 2420 C CA . GLU A 1 320 ? 7.335 6.914 -26.836 1.00 89.88 320 GLU A CA 1
ATOM 2421 C C . GLU A 1 320 ? 7.389 5.394 -27.060 1.00 89.88 320 GLU A C 1
ATOM 2423 O O . GLU A 1 320 ? 6.347 4.763 -27.256 1.00 89.88 320 GLU A O 1
ATOM 2428 N N . LYS A 1 321 ? 8.580 4.779 -27.004 1.00 89.94 321 LYS A N 1
ATOM 2429 C CA . LYS A 1 321 ? 8.746 3.334 -27.228 1.00 89.94 321 LYS A CA 1
ATOM 2430 C C . LYS A 1 321 ? 8.234 2.543 -26.036 1.00 89.94 321 LYS A C 1
ATOM 2432 O O . LYS A 1 321 ? 7.544 1.540 -26.228 1.00 89.94 321 LYS A O 1
ATOM 2437 N N . PHE A 1 322 ? 8.542 2.983 -24.816 1.00 87.50 322 PHE A N 1
ATOM 2438 C CA . PHE A 1 322 ? 8.019 2.345 -23.610 1.00 87.50 322 PHE A CA 1
ATOM 2439 C C . PHE A 1 322 ? 6.500 2.512 -23.495 1.00 87.50 322 PHE A C 1
ATOM 2441 O O . PHE A 1 322 ? 5.794 1.545 -23.205 1.00 87.50 322 PHE A O 1
ATOM 2448 N N . ASN A 1 323 ? 5.992 3.711 -23.777 1.00 90.06 323 ASN A N 1
ATOM 2449 C CA . ASN A 1 323 ? 4.574 4.041 -23.789 1.00 90.06 323 ASN A CA 1
ATOM 2450 C C . ASN A 1 323 ? 3.805 3.182 -24.809 1.00 90.06 323 ASN A C 1
ATOM 2452 O O . ASN A 1 323 ? 2.835 2.515 -24.444 1.00 90.06 323 ASN A O 1
ATOM 2456 N N . ALA A 1 324 ? 4.280 3.108 -26.058 1.00 92.19 324 ALA A N 1
ATOM 2457 C CA . ALA A 1 324 ? 3.683 2.268 -27.096 1.00 92.19 324 ALA A CA 1
ATOM 2458 C C . ALA A 1 324 ? 3.736 0.771 -26.743 1.00 92.19 324 ALA A C 1
ATOM 2460 O O . ALA A 1 324 ? 2.733 0.070 -26.896 1.00 92.19 324 ALA A O 1
ATOM 2461 N N . TRP A 1 325 ? 4.863 0.278 -26.211 1.00 91.44 325 TRP A N 1
ATOM 2462 C CA . TRP A 1 325 ? 4.981 -1.101 -25.724 1.00 91.44 325 TRP A CA 1
ATOM 2463 C C . TRP A 1 325 ? 3.966 -1.401 -24.614 1.00 91.44 325 TRP A C 1
ATOM 2465 O O . TRP A 1 325 ? 3.263 -2.411 -24.674 1.00 91.44 325 TRP A O 1
ATOM 2475 N N . LEU A 1 326 ? 3.847 -0.518 -23.621 1.00 90.50 326 LEU A N 1
ATOM 2476 C CA . LEU A 1 326 ? 2.959 -0.716 -22.480 1.00 90.50 326 LEU A CA 1
ATOM 2477 C C . LEU A 1 326 ? 1.480 -0.669 -22.884 1.00 90.50 326 LEU A C 1
ATOM 2479 O O . LEU A 1 326 ? 0.704 -1.530 -22.465 1.00 90.50 326 LEU A O 1
ATOM 2483 N N . ILE A 1 327 ? 1.088 0.306 -23.706 1.00 92.56 327 ILE A N 1
ATOM 2484 C CA . ILE A 1 327 ? -0.264 0.400 -24.277 1.00 92.56 327 ILE A CA 1
ATOM 2485 C C . ILE A 1 327 ? -0.558 -0.824 -25.159 1.00 92.56 327 ILE A C 1
ATOM 2487 O O . ILE A 1 327 ? -1.677 -1.336 -25.153 1.00 92.56 327 ILE A O 1
ATOM 2491 N N . GLY A 1 328 ? 0.446 -1.344 -25.871 1.00 92.31 328 GLY A N 1
ATOM 2492 C CA . GLY A 1 328 ? 0.364 -2.597 -26.618 1.00 92.31 328 GLY A CA 1
ATOM 2493 C C . GLY A 1 328 ? 0.132 -3.826 -25.731 1.00 92.31 328 GLY A C 1
ATOM 2494 O O . GLY A 1 328 ? -0.701 -4.666 -26.065 1.00 92.31 328 GLY A O 1
ATOM 2495 N N . ARG A 1 329 ? 0.840 -3.914 -24.595 1.00 90.12 329 ARG A N 1
ATOM 2496 C CA . ARG A 1 329 ? 0.846 -5.067 -23.673 1.00 90.12 329 ARG A CA 1
ATOM 2497 C C . ARG A 1 329 ? -0.272 -5.052 -22.619 1.00 90.12 329 ARG A C 1
ATOM 2499 O O . ARG A 1 329 ? -0.498 -6.070 -21.959 1.00 90.12 329 ARG A O 1
ATOM 2506 N N . THR A 1 330 ? -0.967 -3.928 -22.456 1.00 95.25 330 THR A N 1
ATOM 2507 C CA . THR A 1 330 ? -2.096 -3.758 -21.527 1.00 95.25 330 THR A CA 1
ATOM 2508 C C . THR A 1 330 ? -3.424 -3.945 -22.269 1.00 95.25 330 THR A C 1
ATOM 2510 O O . THR A 1 330 ? -3.742 -3.108 -23.112 1.00 95.25 330 THR A O 1
ATOM 2513 N N . PRO A 1 331 ? -4.246 -4.971 -21.969 1.00 96.38 331 PRO A N 1
ATOM 2514 C CA . PRO A 1 331 ? -5.527 -5.195 -22.650 1.00 96.38 331 PRO A CA 1
ATOM 2515 C C . PRO A 1 331 ? -6.475 -3.986 -22.673 1.00 96.38 331 PRO A C 1
ATOM 2517 O O . PRO A 1 331 ? -7.102 -3.737 -23.699 1.00 96.38 331 PRO A O 1
ATOM 2520 N N . SER A 1 332 ? -6.531 -3.183 -21.603 1.00 96.75 332 SER A N 1
ATOM 2521 C CA . SER A 1 332 ? -7.307 -1.927 -21.568 1.00 96.75 332 SER A CA 1
ATOM 2522 C C . SER A 1 332 ? -6.722 -0.765 -22.395 1.00 96.75 332 SER A C 1
ATOM 2524 O O . SER A 1 332 ? -7.310 0.313 -22.394 1.00 96.75 332 SER A O 1
ATOM 2526 N N . ARG A 1 333 ? -5.582 -0.949 -23.080 1.00 95.81 333 ARG A N 1
ATOM 2527 C CA . ARG A 1 333 ? -4.934 0.022 -23.992 1.00 95.81 333 ARG A CA 1
ATOM 2528 C C . ARG A 1 333 ? -4.674 1.414 -23.398 1.00 95.81 333 ARG A C 1
ATOM 2530 O O . ARG A 1 333 ? -4.647 2.409 -24.116 1.00 95.81 333 ARG A O 1
ATOM 2537 N N . ARG A 1 334 ? -4.453 1.491 -22.085 1.00 94.88 334 ARG A N 1
ATOM 2538 C CA . ARG A 1 334 ? -4.125 2.729 -21.368 1.00 94.88 334 ARG A CA 1
ATOM 2539 C C . ARG A 1 334 ? -3.241 2.458 -20.159 1.00 94.88 334 ARG A C 1
ATOM 2541 O O . ARG A 1 334 ? -3.218 1.344 -19.643 1.00 94.88 334 ARG A O 1
ATOM 2548 N N . TRP A 1 335 ? -2.595 3.508 -19.666 1.00 94.94 335 TRP A N 1
ATOM 2549 C CA . TRP A 1 335 ? -2.082 3.539 -18.298 1.00 94.94 335 TRP A CA 1
ATOM 2550 C C . TRP A 1 335 ? -3.241 3.554 -17.290 1.00 94.94 335 TRP A C 1
ATOM 2552 O O . TRP A 1 335 ? -4.332 4.057 -17.582 1.00 94.94 335 TRP A O 1
ATOM 2562 N N . GLY A 1 336 ? -2.985 3.051 -16.086 1.00 95.69 336 GLY A N 1
ATOM 2563 C CA . GLY A 1 336 ? -3.811 3.341 -14.920 1.00 95.69 336 GLY A CA 1
ATOM 2564 C C . GLY A 1 336 ? -3.654 4.801 -14.489 1.00 95.69 336 GLY A C 1
ATOM 2565 O O . GLY A 1 336 ? -2.543 5.339 -14.473 1.00 95.69 336 GLY A O 1
ATOM 2566 N N . GLU A 1 337 ? -4.757 5.422 -14.094 1.00 94.94 337 GLU A N 1
ATOM 2567 C CA . GLU A 1 337 ? -4.752 6.678 -13.345 1.00 94.94 337 GLU A CA 1
ATOM 2568 C C . GLU A 1 337 ? -4.846 6.334 -11.858 1.00 94.94 337 GLU A C 1
ATOM 2570 O O . GLU A 1 337 ? -5.520 5.376 -11.484 1.00 94.94 337 GLU A O 1
ATOM 2575 N N . VAL A 1 338 ? -4.194 7.085 -10.966 1.00 93.50 338 VAL A N 1
ATOM 2576 C CA . VAL A 1 338 ? -4.146 6.712 -9.532 1.00 93.50 338 VAL A CA 1
ATOM 2577 C C . VAL A 1 338 ? -5.530 6.613 -8.864 1.00 93.50 338 VAL A C 1
ATOM 2579 O O . VAL A 1 338 ? -5.676 5.916 -7.860 1.00 93.50 338 VAL A O 1
ATOM 2582 N N . GLY A 1 339 ? -6.556 7.238 -9.454 1.00 95.25 339 GLY A N 1
ATOM 2583 C CA . GLY A 1 339 ? -7.963 7.077 -9.077 1.00 95.25 339 GLY A CA 1
ATOM 2584 C C . GLY A 1 339 ? -8.519 5.657 -9.259 1.00 95.25 339 GLY A C 1
ATOM 2585 O O . GLY A 1 339 ? -9.326 5.229 -8.436 1.00 95.25 339 GLY A O 1
ATOM 2586 N N . ASP A 1 340 ? -8.044 4.882 -10.246 1.00 97.69 340 ASP A N 1
ATOM 2587 C CA . ASP A 1 340 ? -8.502 3.498 -10.487 1.00 97.69 340 ASP A CA 1
ATOM 2588 C C . ASP A 1 340 ? -8.223 2.576 -9.274 1.00 97.69 340 ASP A C 1
ATOM 2590 O O . ASP A 1 340 ? -8.894 1.563 -9.081 1.00 97.69 340 ASP A O 1
ATOM 2594 N N . LEU A 1 341 ? -7.247 2.925 -8.423 1.00 98.38 341 LEU A N 1
ATOM 2595 C CA . LEU A 1 341 ? -6.880 2.161 -7.223 1.00 98.38 341 LEU A CA 1
ATOM 2596 C C . LEU A 1 341 ? -7.767 2.455 -6.002 1.00 98.38 341 LEU A C 1
ATOM 2598 O O . LEU A 1 341 ? -7.811 1.643 -5.073 1.00 98.38 341 LEU A O 1
ATOM 2602 N N . MET A 1 342 ? -8.465 3.595 -5.974 1.00 98.38 342 MET A N 1
ATOM 2603 C CA . MET A 1 342 ? -9.186 4.067 -4.783 1.00 98.38 342 MET A CA 1
ATOM 2604 C C . MET A 1 342 ? -10.303 3.103 -4.370 1.00 98.38 342 MET A C 1
ATOM 2606 O O . MET A 1 342 ? -10.369 2.693 -3.211 1.00 98.38 342 MET A O 1
ATOM 2610 N N . GLY A 1 343 ? -11.138 2.675 -5.324 1.00 98.44 343 GLY A N 1
ATOM 2611 C CA . GLY A 1 343 ? -12.238 1.739 -5.062 1.00 98.44 343 GLY A CA 1
ATOM 2612 C C . GLY A 1 343 ? -11.756 0.373 -4.561 1.00 98.44 343 GLY A C 1
ATOM 2613 O O . GLY A 1 343 ? -12.349 -0.196 -3.645 1.00 98.44 343 GLY A O 1
ATOM 2614 N N . ALA A 1 344 ? -10.633 -0.121 -5.092 1.00 98.75 344 ALA A N 1
ATOM 2615 C CA . ALA A 1 344 ? -10.023 -1.375 -4.654 1.00 98.75 344 ALA A CA 1
ATOM 2616 C C . ALA A 1 344 ? -9.489 -1.288 -3.210 1.00 98.75 344 ALA A C 1
ATOM 2618 O O . ALA A 1 344 ? -9.675 -2.219 -2.426 1.00 98.75 344 ALA A O 1
ATOM 2619 N N . ALA A 1 345 ? -8.880 -0.161 -2.826 1.00 98.88 345 ALA A N 1
ATOM 2620 C CA . ALA A 1 345 ? -8.445 0.061 -1.449 1.00 98.88 345 ALA A CA 1
ATOM 2621 C C . ALA A 1 345 ? -9.626 0.191 -0.474 1.00 98.88 345 ALA A C 1
ATOM 2623 O O . ALA A 1 345 ? -9.599 -0.436 0.583 1.00 98.88 345 ALA A O 1
ATOM 2624 N N . VAL A 1 346 ? -10.686 0.924 -0.836 1.00 98.88 346 VAL A N 1
ATOM 2625 C CA . VAL A 1 346 ? -11.912 1.033 -0.020 1.00 98.88 346 VAL A CA 1
ATOM 2626 C C . VAL A 1 346 ? -12.583 -0.333 0.156 1.00 98.88 346 VAL A C 1
ATOM 2628 O O . VAL A 1 346 ? -12.955 -0.692 1.272 1.00 98.88 346 VAL A O 1
ATOM 2631 N N . PHE A 1 347 ? -12.673 -1.150 -0.898 1.00 98.88 347 PHE A N 1
ATOM 2632 C CA . PHE A 1 347 ? -13.167 -2.527 -0.800 1.00 98.88 347 PHE A CA 1
ATOM 2633 C C . PHE A 1 347 ? -12.368 -3.356 0.220 1.00 98.88 347 PHE A C 1
ATOM 2635 O O . PHE A 1 347 ? -12.942 -3.908 1.160 1.00 98.88 347 PHE A O 1
ATOM 2642 N N . LEU A 1 348 ? -11.037 -3.402 0.095 1.00 98.94 348 LEU A N 1
ATOM 2643 C CA . LEU A 1 348 ? -10.176 -4.177 0.999 1.00 98.94 348 LEU A CA 1
ATOM 2644 C C . LEU A 1 348 ? -10.132 -3.616 2.439 1.00 98.94 348 LEU A C 1
ATOM 2646 O O . LEU A 1 348 ? -9.845 -4.364 3.373 1.00 98.94 348 LEU A O 1
ATOM 2650 N N . ALA A 1 349 ? -10.446 -2.332 2.634 1.00 98.88 349 ALA A N 1
ATOM 2651 C CA . ALA A 1 349 ? -10.487 -1.658 3.935 1.00 98.88 349 ALA A CA 1
ATOM 2652 C C . ALA A 1 349 ? -11.852 -1.729 4.653 1.00 98.88 349 ALA A C 1
ATOM 2654 O O . ALA A 1 349 ? -11.951 -1.355 5.822 1.00 98.88 349 ALA A O 1
ATOM 2655 N N . SER A 1 350 ? -12.905 -2.194 3.980 1.00 98.69 350 SER A N 1
ATOM 2656 C CA . SER A 1 350 ? -14.293 -2.121 4.460 1.00 98.69 350 SER A CA 1
ATOM 2657 C C . SER A 1 350 ? -14.899 -3.494 4.776 1.00 98.69 350 SER A C 1
ATOM 2659 O O . SER A 1 350 ? -14.270 -4.539 4.585 1.00 98.69 350 SER A O 1
ATOM 2661 N N . ASP A 1 351 ? -16.130 -3.527 5.286 1.00 97.75 351 ASP A N 1
ATOM 2662 C CA . ASP A 1 351 ? -16.792 -4.790 5.644 1.00 97.75 351 ASP A CA 1
ATOM 2663 C C . ASP A 1 351 ? -17.307 -5.552 4.412 1.00 97.75 351 ASP A C 1
ATOM 2665 O O . ASP A 1 351 ? -17.516 -6.762 4.485 1.00 97.75 351 ASP A O 1
ATOM 2669 N N . ALA A 1 352 ? -17.373 -4.901 3.244 1.00 98.06 352 ALA A N 1
ATOM 2670 C CA . ALA A 1 352 ? -17.575 -5.558 1.951 1.00 98.06 352 ALA A CA 1
ATOM 2671 C C . ALA A 1 352 ? -16.534 -6.666 1.666 1.00 98.06 352 ALA A C 1
ATOM 2673 O O . ALA A 1 352 ? -16.833 -7.629 0.962 1.00 98.06 352 ALA A O 1
ATOM 2674 N N . SER A 1 353 ? -15.333 -6.580 2.255 1.00 98.38 353 SER A N 1
ATOM 2675 C CA . SER A 1 353 ? -14.281 -7.608 2.182 1.00 98.38 353 SER A CA 1
ATOM 2676 C C . SER A 1 353 ? -14.153 -8.475 3.447 1.00 98.38 353 SER A C 1
ATOM 2678 O O . SER A 1 353 ? -13.110 -9.087 3.668 1.00 98.38 353 SER A O 1
ATOM 2680 N N . ALA A 1 354 ? -15.177 -8.556 4.308 1.00 97.12 354 ALA A N 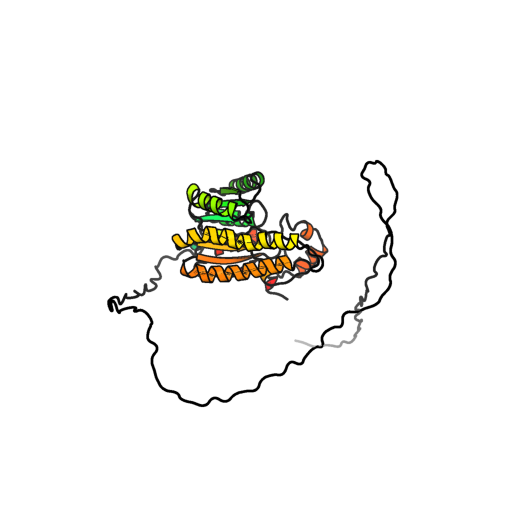1
ATOM 2681 C CA . ALA A 1 354 ? -15.103 -9.263 5.600 1.00 97.12 354 ALA A CA 1
ATOM 2682 C C . ALA A 1 354 ? -14.687 -10.750 5.519 1.00 97.12 354 ALA A C 1
ATOM 2684 O O . ALA A 1 354 ? -14.164 -11.282 6.496 1.00 97.12 354 ALA A O 1
ATOM 2685 N N . PHE A 1 355 ? -14.881 -11.413 4.372 1.00 98.06 355 PHE A N 1
ATOM 2686 C CA . PHE A 1 355 ? -14.462 -12.804 4.137 1.00 98.06 355 PHE A CA 1
ATOM 2687 C C . PHE A 1 355 ? -13.352 -12.956 3.076 1.00 98.06 355 PHE A C 1
ATOM 2689 O O . PHE A 1 355 ? -13.048 -14.065 2.644 1.00 98.06 355 PHE A O 1
ATOM 2696 N N . VAL A 1 356 ? -12.718 -11.855 2.656 1.00 98.81 356 VAL A N 1
ATOM 2697 C CA . VAL A 1 356 ? -11.559 -11.874 1.748 1.00 98.81 356 VAL A CA 1
ATOM 2698 C C . VAL A 1 356 ? -10.288 -11.800 2.590 1.00 98.81 356 VAL A C 1
ATOM 2700 O O . VAL A 1 356 ? -10.092 -10.836 3.329 1.00 98.81 356 VAL A O 1
ATOM 2703 N N . ASN A 1 357 ? -9.424 -12.813 2.505 1.00 98.75 357 ASN A N 1
ATOM 2704 C CA . ASN A 1 357 ? -8.191 -12.875 3.292 1.00 98.75 357 ASN A CA 1
ATOM 2705 C C . ASN A 1 357 ? -7.083 -13.613 2.519 1.00 98.75 357 ASN A C 1
ATOM 2707 O O . ASN A 1 357 ? -7.352 -14.625 1.873 1.00 98.75 357 ASN A O 1
ATOM 2711 N N . GLY A 1 358 ? -5.845 -13.114 2.563 1.00 98.75 358 GLY A N 1
ATOM 2712 C CA . GLY A 1 358 ? -4.696 -13.670 1.834 1.00 98.75 358 GLY A CA 1
ATOM 2713 C C . GLY A 1 358 ? -4.757 -13.514 0.306 1.00 98.75 358 GLY A C 1
ATOM 2714 O O . GLY A 1 358 ? -3.945 -14.111 -0.405 1.00 98.75 358 GLY A O 1
ATOM 2715 N N . HIS A 1 359 ? -5.713 -12.740 -0.213 1.00 98.81 359 HIS A N 1
ATOM 2716 C CA . HIS A 1 359 ? -5.886 -12.481 -1.642 1.00 98.81 359 HIS A CA 1
ATOM 2717 C C . HIS A 1 359 ? -4.985 -11.327 -2.108 1.00 98.81 359 HIS A C 1
ATOM 2719 O O . HIS A 1 359 ? -4.639 -10.461 -1.309 1.00 98.81 359 HIS A O 1
ATOM 2725 N N . VAL A 1 360 ? -4.634 -11.281 -3.398 1.00 98.88 360 VAL A N 1
ATOM 2726 C CA . VAL A 1 360 ? -4.030 -10.098 -4.035 1.00 98.88 360 VAL A CA 1
ATOM 2727 C C . VAL A 1 360 ? -4.931 -9.661 -5.184 1.00 98.88 360 VAL A C 1
ATOM 2729 O O . VAL A 1 360 ? -5.081 -10.395 -6.158 1.00 98.88 360 VAL A O 1
ATOM 2732 N N . LEU A 1 361 ? -5.523 -8.474 -5.057 1.00 98.81 361 LEU A N 1
ATOM 2733 C CA . LEU A 1 361 ? -6.374 -7.879 -6.083 1.00 98.81 361 LEU A CA 1
ATOM 2734 C C . LEU A 1 361 ? -5.507 -7.073 -7.054 1.00 98.81 361 LEU A C 1
ATOM 2736 O O . LEU A 1 361 ? -4.983 -6.019 -6.686 1.00 98.81 361 LEU A O 1
ATOM 2740 N N . TYR A 1 362 ? -5.348 -7.566 -8.281 1.00 98.69 362 TYR A N 1
ATOM 2741 C CA . TYR A 1 362 ? -4.634 -6.849 -9.338 1.00 98.69 362 TYR A CA 1
ATOM 2742 C C . TYR A 1 362 ? -5.514 -5.764 -9.964 1.00 98.69 362 TYR A C 1
ATOM 2744 O O . TYR A 1 362 ? -6.673 -5.999 -10.296 1.00 98.69 362 TYR A O 1
ATOM 2752 N N . VAL A 1 363 ? -4.946 -4.568 -10.117 1.00 98.50 363 VAL A N 1
ATOM 2753 C CA . VAL A 1 363 ? -5.571 -3.417 -10.783 1.00 98.50 363 VAL A CA 1
ATOM 2754 C C . VAL A 1 363 ? -4.582 -2.936 -11.837 1.00 98.50 363 VAL A C 1
ATOM 2756 O O . VAL A 1 363 ? -3.703 -2.116 -11.571 1.00 98.50 363 VAL A O 1
ATOM 2759 N N . ASP A 1 364 ? -4.648 -3.555 -13.012 1.00 97.69 364 ASP A N 1
ATOM 2760 C CA . ASP A 1 364 ? -3.567 -3.520 -14.001 1.00 97.69 364 ASP A CA 1
ATOM 2761 C C . ASP A 1 364 ? -4.035 -3.442 -15.464 1.00 97.69 364 ASP A C 1
ATOM 2763 O O . ASP A 1 364 ? -3.229 -3.626 -16.373 1.00 97.69 364 ASP A O 1
ATOM 2767 N N . GLY A 1 365 ? -5.329 -3.215 -15.709 1.00 97.44 365 GLY A N 1
ATOM 2768 C CA . GLY A 1 365 ? -5.892 -3.198 -17.063 1.00 97.44 365 GLY A CA 1
ATOM 2769 C C . GLY A 1 365 ? -5.807 -4.542 -17.801 1.00 97.44 365 GLY A C 1
ATOM 2770 O O . GLY A 1 365 ? -5.861 -4.560 -19.030 1.00 97.44 365 GLY A O 1
ATOM 2771 N N . GLY A 1 366 ? -5.639 -5.655 -17.073 1.00 97.00 366 GLY A N 1
ATOM 2772 C CA . GLY A 1 366 ? -5.551 -7.015 -17.606 1.00 97.00 366 GLY A CA 1
ATOM 2773 C C . GLY A 1 366 ? -4.133 -7.502 -17.919 1.00 97.00 366 GLY A C 1
ATOM 2774 O O . GLY A 1 366 ? -3.994 -8.571 -18.511 1.00 97.00 366 GLY A O 1
ATOM 2775 N N . VAL A 1 367 ? -3.076 -6.763 -17.556 1.00 95.88 367 VAL A N 1
ATOM 2776 C CA . VAL A 1 367 ? -1.675 -7.138 -17.853 1.00 95.88 367 VAL A CA 1
ATOM 2777 C C . VAL A 1 367 ? -1.332 -8.554 -17.374 1.00 95.88 367 VAL A C 1
ATOM 2779 O O . VAL A 1 367 ? -0.712 -9.305 -18.124 1.00 95.88 367 VAL A O 1
ATOM 2782 N N . THR A 1 368 ? -1.757 -8.940 -16.170 1.00 95.94 368 THR A N 1
ATOM 2783 C CA . THR A 1 368 ? -1.536 -10.278 -15.586 1.00 95.94 368 THR A CA 1
ATOM 2784 C C . THR A 1 368 ? -2.467 -11.367 -16.124 1.00 95.94 368 THR A C 1
ATOM 2786 O O . THR A 1 368 ? -2.218 -12.544 -15.881 1.00 95.94 368 THR A O 1
ATOM 2789 N N . ALA A 1 369 ? -3.505 -11.002 -16.883 1.00 96.19 369 ALA A N 1
ATOM 2790 C CA . ALA A 1 369 ? -4.466 -11.934 -17.478 1.00 96.19 369 ALA A CA 1
ATOM 2791 C C . ALA A 1 369 ? -4.137 -12.322 -18.935 1.00 96.19 369 ALA A C 1
ATOM 2793 O O . ALA A 1 369 ? -4.806 -13.187 -19.497 1.00 96.19 369 ALA A O 1
ATOM 2794 N N . THR A 1 370 ? -3.126 -11.700 -19.550 1.00 89.06 370 THR A N 1
ATOM 2795 C CA . THR A 1 370 ? -2.661 -12.004 -20.914 1.00 89.06 370 THR A CA 1
ATOM 2796 C C . THR A 1 370 ? -1.193 -12.425 -20.923 1.00 89.06 370 THR A C 1
ATOM 2798 O O . THR A 1 370 ? -0.422 -12.022 -20.047 1.00 89.06 370 THR A O 1
ATOM 2801 N N . LEU A 1 371 ? -0.820 -13.211 -21.938 1.00 76.25 371 LEU A N 1
ATOM 2802 C CA . LEU A 1 371 ? 0.568 -13.534 -22.300 1.00 76.25 371 LEU A CA 1
ATOM 2803 C C . LEU A 1 371 ? 1.334 -12.264 -22.712 1.00 76.25 371 LEU A C 1
ATOM 2805 O O . LEU A 1 371 ? 0.709 -11.374 -23.331 1.00 76.25 371 LEU A O 1
#

Solvent-accessible surface area (backbone atoms only — not comparable to full-atom values): 22561 Å² total; per-residue (Å²): 135,85,82,90,86,83,88,87,89,85,87,81,88,84,78,92,80,85,83,86,82,90,77,81,87,82,82,83,81,89,85,81,85,88,86,85,87,88,84,90,87,80,91,87,87,82,88,80,90,83,90,82,86,88,85,88,81,92,79,85,84,79,83,83,81,91,79,81,93,75,85,84,77,90,80,86,89,82,83,88,85,88,86,84,86,88,85,88,78,84,85,84,77,93,78,75,100,76,71,89,73,75,80,73,76,79,66,85,71,77,59,93,65,82,74,58,71,70,62,33,40,50,28,68,89,35,27,33,40,27,31,44,17,45,48,59,61,29,28,34,43,46,48,32,33,28,76,35,43,19,34,30,32,37,19,28,76,49,62,67,54,34,48,52,33,45,50,55,41,42,76,72,65,36,86,50,69,47,75,48,73,42,49,60,72,38,73,83,42,38,52,64,48,53,54,45,40,43,70,78,80,38,65,60,36,27,41,33,42,48,40,62,75,85,72,80,43,53,77,96,70,51,52,68,68,58,48,54,50,42,38,36,39,41,33,50,18,46,52,54,52,46,53,58,51,43,61,57,16,49,77,70,43,39,34,23,38,38,38,59,40,27,48,37,42,80,46,86,57,88,37,30,59,67,55,24,52,29,22,34,48,41,52,52,48,28,32,50,51,16,64,71,35,34,88,38,43,32,31,19,28,28,40,16,45,42,61,53,68,32,90,92,38,43,80,49,61,69,32,63,67,55,34,51,50,48,32,68,61,16,76,65,57,52,72,42,54,50,69,73,49,14,64,59,50,29,37,63,62,18,61,70,30,73,88,55,57,41,46,68,52,72,57,36,52,48,39,92,80,50,134

Secondary structure (DSSP, 8-state):
-----------------------PPPPPPPPPPPP------------------------PPPPPPPPP--PPP-----------PPP------------------------SS---GGGGG--TT-EEEETT-SSHHHHHHHHHHHHTTPEEEEEES-HHHHHHHHHHHHHTT-S-EEEEE--TT-HHHHHHHHHHHHHHT--EEEEEE---------GGG--HHHHHHHHIIIIIHHHHHHHHHHHHHHHHT-EEEEEE--GGGT---TT-HHHHHHHHHHHHHHHHHHHHHGGGTEEEEEEEE--B--TTTHHHHS-HHHHHHHHHHSTTSSPBPGGGGHHHHHHHHSGGGTT--S-EEEESTTGGG--

pLDDT: mean 77.92, std 28.15, range [26.62, 99.0]

Sequence (371 aa):
MGPRGDQRPGALEDQDQEPELHARPHLPEQVRPHRRGAEPDAEADEDLDHARRPGHEDRLPRQPRADRYALPHRRQLGPDLRGRPLQGLAAFGPRDAGARRAVAARGLRFGSAVTAVLDAFRLDGRIALVTGSSAGIGHALAQGLAGAGATVVLNGRDQARLAAAATRLREAGAQQVHTACFDVTSSASIAPAIERIEREIGPIDILVNNAGMQRRAPLEQFAESDWHELMRTNLDSVFLVGQAVARHMIGRRRGKIINVCSVQSELGRPNIAPYTASKGAVKMLTKGMAIDWGPHGLQVNGLGPGYFKTELNEALADDEKFNAWLIGRTPSRRWGEVGDLMGAAVFLASDASAFVNGHVLYVDGGVTATL